Protein AF-0000000075194450 (afdb_homodimer)

Organism: Armillaria gallica (NCBI:txid47427)

pLDDT: mean 77.67, std 21.42, range [21.25, 98.62]

Sequence (774 aa):
MAPMRPHQKTRTGCKTCKQRKVKCDESLPFCNNCTKRDIECVWGNTSPRPESTTPEQSTIVAQSSSTESSLSLWTRGEGSSELLTLQLMHHYTTSTSYSFFPDPDASAVWRTIIPQMAFDPRNRCLLQAILAFSALHIHRQNSTSSRYAEIAADYYNQAKISLRMADADEAADINAVLVALTLVSQYEFAISPTVISHPRDWYHTMCEVRRNSLKNRTEIQYSVMQSLMAAIAPPLLPPSLNSLFPSTLSSILNSAPDVEELHDASVRTAYEESIYFLEQAWGAPFNKCVGLWWYMMSNTFLRLLEEARPRALIILAHYCVMMKHASEDGPWWVKKKWGDEAAKIVFTLDAQWTPCLGWLLSQLDPGLNSQVFDLAAWVHAGDGDHFMAPMRPHQKTRTGCKTCKQRKVKCDESLPFCNNCTKRDIECVWGNTSPRPESTTPEQSTIVAQSSSTESSLSLWTRGEGSSELLTLQLMHHYTTSTSYSFFPDPDASAVWRTIIPQMAFDPRNRCLLQAILAFSALHIHRQNSTSSRYAEIAADYYNQAKISLRMADADEAADINAVLVALTLVSQYEFAISPTVISHPRDWYHTMCEVRRNSLKNRTEIQYSVMQSLMAAIAPPLLPPSLNSLFPSTLSSILNSAPDVEELHDASVRTAYEESIYFLEQAWGAPFNKCVGLWWYMMSNTFLRLLEEARPRALIILAHYCVMMKHASEDGPWWVKKKWGDEAAKIVFTLDAQWTPCLGWLLSQLDPGLNSQVFDLAAWVHAGDGDHF

Nearest PDB structures (foldseek):
  7oq8-assembly1_C  TM=2.849E-01  e=5.166E+00  Homo sapiens
  8cwy-assembly1_A  TM=2.486E-01  e=4.948E+00  synthetic construct
  8cws-assembly1_A  TM=2.451E-01  e=7.620E+00  synthetic construct
  7oq8-assembly1_C  TM=2.868E-01  e=4.622E+00  Homo sapiens
  8cwy-assembly1_A  TM=2.503E-01  e=4.825E+00  synthetic construct

InterPro domains:
  IPR001138 Zn(2)Cys(6) fungal-type DNA-binding domain [PF00172] (12-43)
  IPR001138 Zn(2)Cys(6) fungal-type DNA-binding domain [PS00463] (13-41)
  IPR001138 Zn(2)Cys(6) fungal-type DNA-binding domain [PS50048] (13-43)
  IPR001138 Zn(2)Cys(6) fungal-type DNA-binding domain [SM00066] 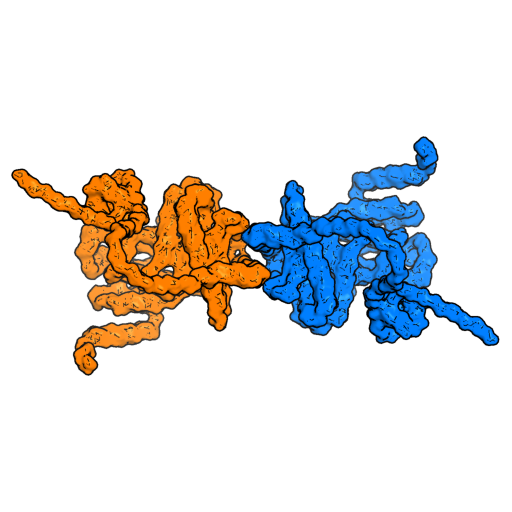(8-52)
  IPR001138 Zn(2)Cys(6) fungal-type DNA-binding domain [cd00067] (9-43)
  IPR021858 Fungal transcription factor [PF11951] (88-189)
  IPR036864 Zn(2)-C6 fungal-type DNA-binding domain superfamily [G3DSA:4.10.240.10] (12-94)
  IPR036864 Zn(2)-C6 fungal-type DNA-binding domain superfamily [SSF57701] (5-48)

Solvent-accessible surface area (backbone atoms only — not comparable to full-atom values): 43451 Å² total; per-residue (Å²): 130,81,78,75,74,76,78,65,72,52,92,78,32,34,42,38,33,58,74,66,75,47,65,37,73,57,38,79,86,52,24,63,62,28,58,76,68,75,43,79,52,41,63,60,86,63,70,74,74,72,75,77,71,76,74,82,79,76,81,72,81,75,80,78,65,77,77,60,59,77,64,39,61,71,58,39,60,72,66,59,48,51,36,50,53,45,50,28,49,50,46,22,54,76,51,50,26,63,55,68,38,90,48,67,69,58,20,45,39,53,41,51,54,49,53,59,53,26,51,37,82,89,28,50,26,28,37,26,21,52,41,12,48,22,24,40,49,50,20,70,74,42,71,84,49,63,62,32,48,52,52,12,50,50,28,40,52,50,16,53,54,39,45,55,54,40,72,73,35,88,84,47,60,62,64,47,49,44,52,20,37,50,44,45,18,49,45,42,48,40,71,44,87,59,87,80,58,83,82,52,63,25,56,56,36,44,49,50,39,52,53,51,46,64,75,39,46,74,75,36,55,92,34,73,58,41,55,57,48,56,67,31,47,75,69,88,59,81,66,71,80,56,84,83,52,68,67,60,65,63,42,58,79,72,73,37,76,74,58,73,61,48,71,40,63,68,52,37,49,29,54,51,49,48,52,50,39,44,50,68,24,56,88,39,60,45,55,25,43,60,42,32,35,64,67,66,46,48,70,65,38,50,51,36,43,75,67,59,34,62,70,45,40,52,54,50,27,51,49,24,52,51,44,44,61,35,26,70,85,37,41,78,57,68,54,65,65,25,56,57,52,24,47,53,45,61,61,68,50,62,76,85,51,51,84,73,36,57,69,60,59,70,70,40,58,70,77,58,52,57,56,49,48,52,47,50,51,48,65,70,39,73,72,73,67,81,116,130,80,79,74,75,77,78,66,71,52,90,79,33,34,45,36,34,58,74,67,74,46,63,37,73,57,39,78,86,52,24,63,64,27,58,76,67,75,42,80,52,41,65,62,85,65,72,75,74,74,73,76,75,75,72,84,80,75,80,71,79,74,79,78,66,75,79,61,58,75,64,38,59,71,59,38,60,70,65,60,46,51,36,49,53,46,50,28,51,49,43,22,54,76,51,52,26,62,56,67,39,91,48,67,70,57,19,45,39,52,40,52,53,50,53,57,54,26,51,37,82,90,27,49,26,28,38,26,22,51,42,12,47,21,24,40,50,51,21,71,77,42,70,84,48,64,61,32,46,53,52,12,51,51,28,40,52,50,16,53,54,38,45,55,54,40,74,73,34,90,82,46,59,62,64,47,50,44,52,20,36,51,44,44,18,48,44,40,46,41,71,43,87,60,87,79,57,83,83,51,63,25,57,56,37,44,49,50,39,51,52,51,47,64,75,38,47,76,75,36,56,92,33,73,59,42,56,56,48,56,68,32,46,73,69,88,59,80,67,70,81,56,84,82,54,69,67,61,65,64,43,56,79,74,71,37,78,72,56,72,60,50,69,41,61,67,54,37,49,29,54,52,48,46,51,50,39,44,50,68,23,55,89,39,60,45,56,26,43,60,42,32,36,64,67,67,47,48,70,66,39,49,51,37,44,75,67,59,35,64,71,48,40,54,53,49,27,52,49,24,52,50,44,44,62,34,26,69,85,38,41,78,56,67,52,65,65,25,56,57,53,23,47,52,48,60,64,69,50,61,76,86,51,51,84,74,35,56,70,60,60,69,72,41,60,70,75,56,52,56,55,48,47,51,47,50,50,48,66,68,41,72,71,73,66,81,114

Foldseek 3Di:
DPPDDPLPDDPQAFPVCVVVSHHFPNDPPATPVCVVVVHDGHGDPCPPPPDPPPDDDPPPPPPPPDVVVLCCLCVPPVVVNVVLLVVLLVQLQPPVLCFQDVDPVLSVCSNPVQVVVCPPPLLVLLSLLSSLSSLVVVCLVPVPDCVSVVVSVSSLVVSVVSLVVLVVPPPHDLLSSLNSLLSSLLSLLLVDQAPQDPDNVSLVSLQVSLVSCVVCVVSCPPHSVVVVVVVLDQDPDQPDQPPVQDPLLVCCQPPAPPVVQVVPVVLVVQSVQLSSQCRSQQPPALNNLVNRNSNRHDPSLVVCSVVLPLSSLLSVLVSLLSLVVNCPPHGNSSDHPSLVNSLVSVLVDDPSRVVSCVVSVVSHDPVSVVVSVVVSVVVVPPPPPPD/DPPDDPLPDDPQAFPVCVVVSHHFPNDPPATPVCVVVVHDGHGDPCPPPPPPPPDDDPPPPPCPPDVVVLCCLCVPPVVVNVVLLVVLLVQLQPPVLCFQDVDPVLSVCSNPVQVVVCPPPLLVLLSLLSSLSSLVVVCLVPVPDCVSVVVSVSSLVVSVVSLVVQVVPPPHDLLSSLNSLLSSLLSLLLVDQAPLDPDNPSLVSLQVSLVSCVVCVVSCVPHSVVVVVVVLDQDPDQPDQPPPQDPLLVCCQPPAPPVVQVVPVVLVVQSVQLSSQCRSQQPPALNNLVNRNSNRHDPSLVVCSVVLPLSSLLSVLVSLLSLVVNCPPHGNSSDHPSLVNSLVSVLVDDPSRVVSCVVSVVSHDPVSVVVSVVVSCVVVPPPPPPD

Radius of gyration: 37.44 Å; Cα contacts (8 Å, |Δi|>4): 867; chains: 2; bounding box: 62×125×96 Å

Structure (mmCIF, N/CA/C/O backbone):
data_AF-0000000075194450-model_v1
#
loop_
_entity.id
_entity.type
_entity.pdbx_description
1 polymer 'Zn(2)-C6 fungal-type domain-containing protein'
#
loop_
_atom_site.group_PDB
_atom_site.id
_atom_site.type_symbol
_atom_site.label_atom_id
_atom_site.label_alt_id
_atom_site.label_comp_id
_atom_site.label_asym_id
_atom_site.label_entity_id
_atom_site.label_seq_id
_atom_site.pdbx_PDB_ins_code
_atom_site.Cartn_x
_atom_site.Cartn_y
_atom_site.Cartn_z
_atom_site.occupancy
_atom_site.B_iso_or_equiv
_atom_site.auth_seq_id
_atom_site.auth_comp_id
_atom_site.auth_asym_id
_atom_site.auth_atom_id
_atom_site.pdbx_PDB_model_num
ATOM 1 N N . MET A 1 1 ? -29.75 -72.562 -7.805 1 29.47 1 MET A N 1
ATOM 2 C CA . MET A 1 1 ? -29.688 -71.25 -7.238 1 29.47 1 MET A CA 1
ATOM 3 C C . MET A 1 1 ? -28.422 -70.5 -7.668 1 29.47 1 MET A C 1
ATOM 5 O O . MET A 1 1 ? -27.312 -71.062 -7.488 1 29.47 1 MET A O 1
ATOM 9 N N . ALA A 1 2 ? -28.469 -69.688 -8.641 1 40.97 2 ALA A N 1
ATOM 10 C CA . ALA A 1 2 ? -27.297 -69.062 -9.297 1 40.97 2 ALA A CA 1
ATOM 11 C C . ALA A 1 2 ? -26.406 -68.375 -8.281 1 40.97 2 ALA A C 1
ATOM 13 O O . ALA A 1 2 ? -26.906 -67.812 -7.305 1 40.97 2 ALA A O 1
ATOM 14 N N . PRO A 1 3 ? -25.219 -68.688 -8.086 1 38.34 3 PRO A N 1
ATOM 15 C CA . PRO A 1 3 ? -24.328 -68.125 -7.078 1 38.34 3 PRO A CA 1
ATOM 16 C C . PRO A 1 3 ? -24.281 -66.625 -7.125 1 38.34 3 PRO A C 1
ATOM 18 O O . PRO A 1 3 ? -24.422 -66 -8.203 1 38.34 3 PRO A O 1
ATOM 21 N N . MET A 1 4 ? -24.797 -65.938 -6.117 1 40.31 4 MET A N 1
ATOM 22 C CA . MET A 1 4 ? -24.844 -64.5 -5.965 1 40.31 4 MET A CA 1
ATOM 23 C C . MET A 1 4 ? -23.453 -63.906 -6.172 1 40.31 4 MET A C 1
ATOM 25 O O . MET A 1 4 ? -22.469 -64.375 -5.633 1 40.31 4 MET A O 1
ATOM 29 N N . ARG A 1 5 ? -23.219 -63.312 -7.281 1 45.34 5 ARG A N 1
ATOM 30 C CA . ARG A 1 5 ? -21.984 -62.625 -7.598 1 45.34 5 ARG A CA 1
ATOM 31 C C . ARG A 1 5 ? -21.484 -61.812 -6.406 1 45.34 5 ARG A C 1
ATOM 33 O O . ARG A 1 5 ? -22.281 -61.125 -5.734 1 45.34 5 ARG A O 1
ATOM 40 N N . PRO A 1 6 ? -20.391 -62.156 -5.816 1 45.72 6 PRO A N 1
ATOM 41 C CA . PRO A 1 6 ? -19.859 -61.406 -4.668 1 45.72 6 PRO A CA 1
ATOM 42 C C . PRO A 1 6 ? -19.719 -59.906 -4.934 1 45.72 6 PRO A C 1
ATOM 44 O O . PRO A 1 6 ? -19.406 -59.5 -6.051 1 45.72 6 PRO A O 1
ATOM 47 N N . HIS A 1 7 ? -20.516 -59.125 -4.391 1 48.75 7 HIS A N 1
ATOM 48 C CA . HIS A 1 7 ? -20.484 -57.656 -4.449 1 48.75 7 HIS A CA 1
ATOM 49 C C . HIS A 1 7 ? -19.094 -57.125 -4.133 1 48.75 7 HIS A C 1
ATOM 51 O O . HIS A 1 7 ? -18.516 -57.438 -3.086 1 48.75 7 HIS A O 1
ATOM 57 N N . GLN A 1 8 ? -18.266 -57 -5.113 1 48.84 8 GLN A N 1
ATOM 58 C CA . GLN A 1 8 ? -16.938 -56.406 -4.898 1 48.84 8 GLN A CA 1
ATOM 59 C C . GLN A 1 8 ? -17.031 -55.031 -4.281 1 48.84 8 GLN A C 1
ATOM 61 O O . GLN A 1 8 ? -17.625 -54.125 -4.863 1 48.84 8 GLN A O 1
ATOM 66 N N . LYS A 1 9 ? -17.094 -54.875 -2.951 1 53.28 9 LYS A N 1
ATOM 67 C CA . LYS A 1 9 ? -17.078 -53.625 -2.182 1 53.28 9 LYS A CA 1
ATOM 68 C C . LYS A 1 9 ? -15.68 -53.031 -2.162 1 53.28 9 LYS A C 1
ATOM 70 O O . LYS A 1 9 ? -14.68 -53.75 -2.068 1 53.28 9 LYS A O 1
ATOM 75 N N . THR A 1 10 ? -15.648 -51.875 -2.734 1 58.09 10 THR A N 1
ATOM 76 C CA . THR A 1 10 ? -14.422 -51.125 -2.463 1 58.09 10 THR A CA 1
ATOM 77 C C . THR A 1 10 ? -14.461 -50.5 -1.072 1 58.09 10 THR A C 1
ATOM 79 O O . THR A 1 10 ? -15.461 -49.875 -0.695 1 58.09 10 THR A O 1
ATOM 82 N N . ARG A 1 11 ? -13.578 -50.781 -0.168 1 66.25 11 ARG A N 1
ATOM 83 C CA . ARG A 1 11 ? -13.547 -50.312 1.22 1 66.25 11 ARG A CA 1
ATOM 84 C C . ARG A 1 11 ? -13.305 -48.812 1.302 1 66.25 11 ARG A C 1
ATOM 86 O O . ARG A 1 11 ? -13.75 -48.156 2.246 1 66.25 11 ARG A O 1
ATOM 93 N N . THR A 1 12 ? -12.68 -48.25 0.318 1 67.56 12 THR A N 1
ATOM 94 C CA . THR A 1 12 ? -12.211 -46.875 0.388 1 67.56 12 THR A CA 1
ATOM 95 C C . THR A 1 12 ? -13 -45.969 -0.563 1 67.56 12 THR A C 1
ATOM 97 O O . THR A 1 12 ? -12.547 -44.906 -0.935 1 67.56 12 THR A O 1
ATOM 100 N N . GLY A 1 13 ? -14.109 -46.281 -0.922 1 70.44 13 GLY A N 1
ATOM 101 C CA . GLY A 1 13 ? -14.977 -45.531 -1.828 1 70.44 13 GLY A CA 1
ATOM 102 C C . GLY A 1 13 ? -15.773 -44.469 -1.134 1 70.44 13 GLY A C 1
ATOM 103 O O . GLY A 1 13 ? -15.727 -44.344 0.092 1 70.44 13 GLY A O 1
ATOM 104 N N . CYS A 1 14 ? -16.484 -43.656 -1.949 1 72.38 14 CYS A N 1
ATOM 105 C CA . CYS A 1 14 ? -17.297 -42.562 -1.408 1 72.38 14 CYS A CA 1
ATOM 106 C C . CYS A 1 14 ? -18.484 -43.125 -0.622 1 72.38 14 CYS A C 1
ATOM 108 O O . CYS A 1 14 ? -18.922 -44.25 -0.856 1 72.38 14 CYS A O 1
ATOM 110 N N . LYS A 1 15 ? -19.062 -42.406 0.386 1 76.56 15 LYS A N 1
ATOM 111 C CA . LYS A 1 15 ? -20.172 -42.781 1.257 1 76.56 15 LYS A CA 1
ATOM 112 C C . LYS A 1 15 ? -21.438 -43.062 0.447 1 76.56 15 LYS A C 1
ATOM 114 O O . LYS A 1 15 ? -22.203 -43.969 0.78 1 76.56 15 LYS A O 1
ATOM 119 N N . THR A 1 16 ? -21.578 -42.438 -0.63 1 78.94 16 THR A N 1
ATOM 120 C CA . THR A 1 16 ? -22.781 -42.531 -1.454 1 78.94 16 THR A CA 1
ATOM 121 C C . THR A 1 16 ? -22.812 -43.875 -2.201 1 78.94 16 THR A C 1
ATOM 123 O O . THR A 1 16 ? -23.828 -44.562 -2.229 1 78.94 16 THR A O 1
ATOM 126 N N . CYS A 1 17 ? -21.719 -44.188 -2.711 1 74 17 CYS A N 1
ATOM 127 C CA . CYS A 1 17 ? -21.625 -45.469 -3.398 1 74 17 CYS A CA 1
ATOM 128 C C . CYS A 1 17 ? -21.75 -46.625 -2.414 1 74 17 CYS A C 1
ATOM 130 O O . CYS A 1 17 ? -22.391 -47.656 -2.717 1 74 17 CYS A O 1
ATOM 132 N N . LYS A 1 18 ? -21.234 -46.406 -1.201 1 74.94 18 LYS A N 1
ATOM 133 C CA . LYS A 1 18 ? -21.328 -47.406 -0.126 1 74.94 18 LYS A CA 1
ATOM 134 C C . LYS A 1 18 ? -22.781 -47.594 0.283 1 74.94 18 LYS A C 1
ATOM 136 O O . LYS A 1 18 ? -23.219 -48.75 0.499 1 74.94 18 LYS A O 1
ATOM 141 N N . GLN A 1 19 ? -23.516 -46.562 0.389 1 76.88 19 GLN A N 1
ATOM 142 C CA . GLN A 1 19 ? -24.938 -46.594 0.759 1 76.88 19 GLN A CA 1
ATOM 143 C C . GLN A 1 19 ? -25.766 -47.281 -0.323 1 76.88 19 GLN A C 1
ATOM 145 O O . GLN A 1 19 ? -26.719 -48 -0.019 1 76.88 19 GLN A O 1
ATOM 150 N N . ARG A 1 20 ? -25.375 -47.219 -1.504 1 75.94 20 ARG A N 1
ATOM 151 C CA . ARG A 1 20 ? -26.094 -47.75 -2.652 1 75.94 20 ARG A CA 1
ATOM 152 C C . ARG A 1 20 ? -25.625 -49.156 -2.984 1 75.94 20 ARG A C 1
ATOM 154 O O . ARG A 1 20 ? -26.219 -49.844 -3.822 1 75.94 20 ARG A O 1
ATOM 161 N N . LYS A 1 21 ? -24.547 -49.594 -2.311 1 73.88 21 LYS A N 1
ATOM 162 C CA . LYS A 1 21 ? -24 -50.969 -2.447 1 73.88 21 LYS A CA 1
ATOM 163 C C . LYS A 1 21 ? -23.531 -51.219 -3.873 1 73.88 21 LYS A C 1
ATOM 165 O O . LYS A 1 21 ? -23.766 -52.312 -4.422 1 73.88 21 LYS A O 1
ATOM 170 N N . VAL A 1 22 ? -22.984 -50.125 -4.543 1 77.94 22 VAL A N 1
ATOM 171 C CA . VAL A 1 22 ? -22.375 -50.25 -5.855 1 77.94 22 VAL A CA 1
ATOM 172 C C . VAL A 1 22 ? -20.859 -50.125 -5.73 1 77.94 22 VAL A C 1
ATOM 174 O O . VAL A 1 22 ? -20.359 -49.469 -4.816 1 77.94 22 VAL A O 1
ATOM 177 N N . LYS A 1 23 ? -20.062 -50.812 -6.531 1 73.38 23 LYS A N 1
ATOM 178 C CA . LYS A 1 23 ? -18.609 -50.688 -6.578 1 73.38 23 LYS A CA 1
ATOM 179 C C . LYS A 1 23 ? -18.188 -49.25 -6.957 1 73.38 23 LYS A C 1
ATOM 181 O O . LYS A 1 23 ? -18.547 -48.781 -8.031 1 73.38 23 LYS A O 1
ATOM 186 N N . CYS A 1 24 ? -17.609 -48.406 -5.996 1 72.88 24 CYS A N 1
ATOM 187 C CA . CYS A 1 24 ? -17.094 -47.062 -6.227 1 72.88 24 CYS A CA 1
ATOM 188 C C . CYS A 1 24 ? -15.828 -47.125 -7.066 1 72.88 24 CYS A C 1
ATOM 190 O O . CYS A 1 24 ? -14.992 -48 -6.895 1 72.88 24 CYS A O 1
ATOM 192 N N . ASP A 1 25 ? -15.672 -46.469 -8 1 73.06 25 ASP A N 1
ATOM 193 C CA . ASP A 1 25 ? -14.461 -46.438 -8.812 1 73.06 25 ASP A CA 1
ATOM 194 C C . ASP A 1 25 ? -13.367 -45.594 -8.141 1 73.06 25 ASP A C 1
ATOM 196 O O . ASP A 1 25 ? -12.297 -45.406 -8.703 1 73.06 25 ASP A O 1
ATOM 200 N N . GLU A 1 26 ? -13.523 -45.031 -6.93 1 68.38 26 GLU A N 1
ATOM 201 C CA . GLU A 1 26 ? -12.625 -44.312 -6.039 1 68.38 26 GLU A CA 1
ATOM 202 C C . GLU A 1 26 ? -12.031 -43.094 -6.73 1 68.38 26 GLU A C 1
ATOM 204 O O . GLU A 1 26 ? -11.023 -42.562 -6.281 1 68.38 26 GLU A O 1
ATOM 209 N N . SER A 1 27 ? -12.742 -42.75 -7.68 1 67.75 27 SER A N 1
ATOM 210 C CA . SER A 1 27 ? -12.328 -41.531 -8.344 1 67.75 27 SER A CA 1
ATOM 211 C C . SER A 1 27 ? -12.617 -40.312 -7.484 1 67.75 27 SER A C 1
ATOM 213 O O . SER A 1 27 ? -13.656 -40.219 -6.836 1 67.75 27 SER A O 1
ATOM 215 N N . LEU A 1 28 ? -11.633 -39.531 -7.008 1 66.88 28 LEU A N 1
ATOM 216 C CA . LEU A 1 28 ? -11.781 -38.281 -6.285 1 66.88 28 LEU A CA 1
ATOM 217 C C . LEU A 1 28 ? -11.812 -37.094 -7.254 1 66.88 28 LEU A C 1
ATOM 219 O O . LEU A 1 28 ? -11.234 -37.188 -8.344 1 66.88 28 LEU A O 1
ATOM 223 N N . PRO A 1 29 ? -12.758 -36.062 -6.77 1 64.31 29 PRO A N 1
ATOM 224 C CA . PRO A 1 29 ? -13.523 -35.969 -5.527 1 64.31 29 PRO A CA 1
ATOM 225 C C . PRO A 1 29 ? -14.898 -36.625 -5.625 1 64.31 29 PRO A C 1
ATOM 227 O O . PRO A 1 29 ? -15.531 -36.906 -4.602 1 64.31 29 PRO A O 1
ATOM 230 N N . PHE A 1 30 ? -15.336 -36.844 -6.863 1 73.5 30 PHE A N 1
ATOM 231 C CA . PHE A 1 30 ? -16.594 -37.562 -7.055 1 73.5 30 PHE A CA 1
ATOM 232 C C . PHE A 1 30 ? -16.359 -38.875 -7.82 1 73.5 30 PHE A C 1
ATOM 234 O O . PHE A 1 30 ? -15.609 -38.875 -8.797 1 73.5 30 PHE A O 1
ATOM 241 N N . CYS A 1 31 ? -16.891 -39.875 -7.398 1 68.81 31 CYS A N 1
ATOM 242 C CA . CYS A 1 31 ? -16.734 -41.125 -8.117 1 68.81 31 CYS A CA 1
ATOM 243 C C . CYS A 1 31 ? -17.641 -41.156 -9.344 1 68.81 31 CYS A C 1
ATOM 245 O O . CYS A 1 31 ? -18.672 -40.5 -9.375 1 68.81 31 CYS A O 1
ATOM 247 N N . ASN A 1 32 ? -17.188 -41.719 -10.453 1 72.94 32 ASN A N 1
ATOM 248 C CA . ASN A 1 32 ? -17.906 -41.812 -11.711 1 72.94 32 ASN A CA 1
ATOM 249 C C . ASN A 1 32 ? -19.281 -42.438 -11.516 1 72.94 32 ASN A C 1
ATOM 251 O O . ASN A 1 32 ? -20.219 -42.125 -12.258 1 72.94 32 ASN A O 1
ATOM 255 N N . ASN A 1 33 ? -19.438 -43.188 -10.5 1 75.06 33 ASN A N 1
ATOM 256 C CA . ASN A 1 33 ? -20.703 -43.875 -10.266 1 75.06 33 ASN A CA 1
ATOM 257 C C . ASN A 1 33 ? -21.766 -42.906 -9.742 1 75.06 33 ASN A C 1
ATOM 259 O O . ASN A 1 33 ? -22.938 -43 -10.141 1 75.06 33 ASN A O 1
ATOM 263 N N . CYS A 1 34 ? -21.391 -42.031 -8.914 1 71.56 34 CYS A N 1
ATOM 264 C CA . CYS A 1 34 ? -22.297 -41 -8.383 1 71.56 34 CYS A CA 1
ATOM 265 C C . CYS A 1 34 ? -22.578 -39.938 -9.414 1 71.56 34 CYS A C 1
ATOM 267 O O . CYS A 1 34 ? -23.719 -39.5 -9.594 1 71.56 34 CYS A O 1
ATOM 269 N N . THR A 1 35 ? -21.578 -39.625 -10.219 1 71.31 35 THR A N 1
ATOM 270 C CA . THR A 1 35 ? -21.672 -38.531 -11.211 1 71.31 35 THR A CA 1
ATOM 271 C C . THR A 1 35 ? -22.547 -38.969 -12.383 1 71.31 35 THR A C 1
ATOM 273 O O . THR A 1 35 ? -23.359 -38.188 -12.875 1 71.31 35 THR A O 1
ATOM 276 N N . LYS A 1 36 ? -22.422 -40.094 -12.797 1 70.12 36 LYS A N 1
ATOM 277 C CA . LYS A 1 36 ? -23.203 -40.594 -13.938 1 70.12 36 LYS A CA 1
ATOM 278 C C . LYS A 1 36 ? -24.688 -40.625 -13.594 1 70.12 36 LYS A C 1
ATOM 280 O O . LYS A 1 36 ? -25.547 -40.438 -14.469 1 70.12 36 LYS A O 1
ATOM 285 N N . ARG A 1 37 ? -24.984 -40.812 -12.32 1 72.62 37 ARG A N 1
ATOM 286 C CA . ARG A 1 37 ? -26.375 -40.969 -11.906 1 72.62 37 ARG A CA 1
ATOM 287 C C . ARG A 1 37 ? -26.875 -39.688 -11.211 1 72.62 37 ARG A C 1
ATOM 289 O O . ARG A 1 37 ? -27.984 -39.656 -10.688 1 72.62 37 ARG A O 1
ATOM 296 N N . ASP A 1 38 ? -26.094 -38.656 -11.258 1 69.38 38 ASP A N 1
ATOM 297 C CA . ASP A 1 38 ? -26.422 -37.312 -10.711 1 69.38 38 ASP A CA 1
ATOM 298 C C . ASP A 1 38 ? -26.828 -37.438 -9.25 1 69.38 38 ASP A C 1
ATOM 300 O O . ASP A 1 38 ? -27.812 -36.812 -8.828 1 69.38 38 ASP A O 1
ATOM 304 N N . ILE A 1 39 ? -26.109 -38.312 -8.516 1 75.5 39 ILE A 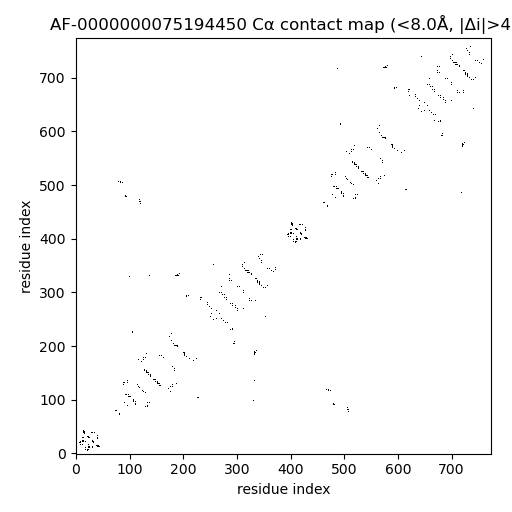N 1
ATOM 305 C CA . ILE A 1 39 ? -26.359 -38.438 -7.078 1 75.5 39 ILE A CA 1
ATOM 306 C C . ILE A 1 39 ? -25.188 -37.844 -6.301 1 75.5 39 ILE A C 1
ATOM 308 O O . ILE A 1 39 ? -24.062 -37.812 -6.797 1 75.5 39 ILE A O 1
ATOM 312 N N . GLU A 1 40 ? -25.484 -37.281 -5.137 1 72.56 40 GLU A N 1
ATOM 313 C CA . GLU A 1 40 ? -24.484 -36.656 -4.262 1 72.56 40 GLU A CA 1
ATOM 314 C C . GLU A 1 40 ? -23.422 -37.656 -3.848 1 72.56 40 GLU A C 1
ATOM 316 O O . GLU A 1 40 ? -23.719 -38.719 -3.287 1 72.56 40 GLU A O 1
ATOM 321 N N . CYS A 1 41 ? -22.125 -37.375 -4.281 1 68.88 41 CYS A N 1
ATOM 322 C CA . CYS A 1 41 ? -20.984 -38.219 -3.902 1 68.88 41 CYS A CA 1
ATOM 323 C C . CYS A 1 41 ? -20.391 -37.75 -2.576 1 68.88 41 CYS A C 1
ATOM 325 O O . CYS A 1 41 ? -19.891 -36.625 -2.473 1 68.88 41 CYS A O 1
ATOM 327 N N . VAL A 1 42 ? -20.578 -38.344 -1.465 1 71.5 42 VAL A N 1
ATOM 328 C CA . VAL A 1 42 ? -20.109 -38 -0.124 1 71.5 42 VAL A CA 1
ATOM 329 C C . VAL A 1 42 ? -18.953 -38.906 0.269 1 71.5 42 VAL A C 1
ATOM 331 O O . VAL A 1 42 ? -19.109 -40.156 0.234 1 71.5 42 VAL A O 1
ATOM 334 N N . TRP A 1 43 ? -17.734 -38.469 0.267 1 62.16 43 TRP A N 1
ATOM 335 C CA . TRP A 1 43 ? -16.625 -39.25 0.76 1 62.16 43 TRP A CA 1
ATOM 336 C C . TRP A 1 43 ? -16.531 -39.188 2.281 1 62.16 43 TRP A C 1
ATOM 338 O O . TRP A 1 43 ? -16.75 -38.156 2.877 1 62.16 43 TRP A O 1
ATOM 348 N N . GLY A 1 44 ? -16.797 -40.125 2.988 1 49.5 44 GLY A N 1
ATOM 349 C CA . GLY A 1 44 ? -16.75 -40.188 4.441 1 49.5 44 GLY A CA 1
ATOM 350 C C . GLY A 1 44 ? -15.328 -40.281 4.984 1 49.5 44 GLY A C 1
ATOM 351 O O . GLY A 1 44 ? -14.43 -40.812 4.336 1 49.5 44 GLY A O 1
ATOM 352 N N . ASN A 1 45 ? -14.812 -39.219 5.672 1 39.56 45 ASN A N 1
ATOM 353 C CA . ASN A 1 45 ? -13.672 -39.438 6.551 1 39.56 45 ASN A CA 1
ATOM 354 C C . ASN A 1 45 ? -13.82 -40.75 7.332 1 39.56 45 ASN A C 1
ATOM 356 O O . ASN A 1 45 ? -14.328 -40.75 8.453 1 39.56 45 ASN A O 1
ATOM 360 N N . THR A 1 46 ? -14.242 -41.688 6.754 1 35.19 46 THR A N 1
ATOM 361 C CA . THR A 1 46 ? -14.422 -42.781 7.68 1 35.19 46 THR A CA 1
ATOM 362 C C . THR A 1 46 ? -13.078 -43.312 8.172 1 35.19 46 THR A C 1
ATOM 364 O O . THR A 1 46 ? -12.32 -43.906 7.398 1 35.19 46 THR A O 1
ATOM 367 N N . SER A 1 47 ? -12.352 -42.562 9.047 1 30.75 47 SER A N 1
ATOM 368 C CA . SER A 1 47 ? -11.359 -43.281 9.805 1 30.75 47 SER A CA 1
ATOM 369 C C . SER A 1 47 ? -11.906 -44.656 10.266 1 30.75 47 SER A C 1
ATOM 371 O O . SER A 1 47 ? -12.961 -44.688 10.898 1 30.75 47 SER A O 1
ATOM 373 N N . PRO A 1 48 ? -11.68 -45.562 9.562 1 30.45 48 PRO A N 1
ATOM 374 C CA . PRO A 1 48 ? -12.023 -46.875 10.172 1 30.45 48 PRO A CA 1
ATOM 375 C C . PRO A 1 48 ? -11.562 -46.969 11.625 1 30.45 48 PRO A C 1
ATOM 377 O O . PRO A 1 48 ? -10.391 -46.719 11.922 1 30.45 48 PRO A O 1
ATOM 380 N N . ARG A 1 49 ? -12.438 -46.688 12.539 1 27.3 49 ARG A N 1
ATOM 381 C CA . ARG A 1 49 ? -12.117 -46.938 13.938 1 27.3 49 ARG A CA 1
ATOM 382 C C . ARG A 1 49 ? -11.727 -48.406 14.133 1 27.3 49 ARG A C 1
ATOM 384 O O . ARG A 1 49 ? -12.539 -49.312 13.93 1 27.3 49 ARG A O 1
ATOM 391 N N . PRO A 1 50 ? -10.43 -48.719 13.773 1 27.23 50 PRO A N 1
ATOM 392 C CA . PRO A 1 50 ? -10.078 -50.062 14.156 1 27.23 50 PRO A CA 1
ATOM 393 C C . PRO A 1 50 ? -10.617 -50.469 15.539 1 27.23 50 PRO A C 1
ATOM 395 O O . PRO A 1 50 ? -10.766 -49.594 16.406 1 27.23 50 PRO A O 1
ATOM 398 N N . GLU A 1 51 ? -11.445 -51.344 15.555 1 25.44 51 GLU A N 1
ATOM 399 C CA . GLU A 1 51 ? -11.898 -52 16.766 1 25.44 51 GLU A CA 1
ATOM 400 C C . GLU A 1 51 ? -10.742 -52.25 17.734 1 25.44 51 GLU A C 1
ATOM 402 O O . GLU A 1 51 ? -9.633 -52.562 17.297 1 25.44 51 GLU A O 1
ATOM 407 N N . SER A 1 52 ? -10.891 -51.719 18.938 1 25.55 52 SER A N 1
ATOM 408 C CA . SER A 1 52 ? -10.125 -51.75 20.188 1 25.55 52 SER A CA 1
ATOM 409 C C . SER A 1 52 ? -9.672 -53.156 20.531 1 25.55 52 SER A C 1
ATOM 411 O O . SER A 1 52 ? -10.281 -53.812 21.359 1 25.55 52 SER A O 1
ATOM 413 N N . THR A 1 53 ? -9.203 -53.938 19.562 1 24.02 53 THR A N 1
ATOM 414 C CA . THR A 1 53 ? -8.766 -55.094 20.328 1 24.02 53 THR A CA 1
ATOM 415 C C . THR A 1 53 ? -7.816 -54.688 21.453 1 24.02 53 THR A C 1
ATOM 417 O O . THR A 1 53 ? -7.031 -53.75 21.281 1 24.02 53 THR A O 1
ATOM 420 N N . THR A 1 54 ? -7.93 -55.25 22.688 1 23.62 54 THR A N 1
ATOM 421 C CA . THR A 1 54 ? -7.52 -55.094 24.062 1 23.62 54 THR A CA 1
ATOM 422 C C . THR A 1 54 ? -5.996 -55.094 24.188 1 23.62 54 THR A C 1
ATOM 424 O O . THR A 1 54 ? -5.449 -54.812 25.266 1 23.62 54 THR A O 1
ATOM 427 N N . PRO A 1 55 ? -5.219 -55.219 23.031 1 23.92 55 PRO A N 1
ATOM 428 C CA . PRO A 1 55 ? -4.043 -55.844 23.641 1 23.92 55 PRO A CA 1
ATOM 429 C C . PRO A 1 55 ? -3.406 -54.969 24.734 1 23.92 55 PRO A C 1
ATOM 431 O O . PRO A 1 55 ? -3.709 -53.781 24.828 1 23.92 55 PRO A O 1
ATOM 434 N N . GLU A 1 56 ? -2.176 -55.469 25.297 1 23.25 56 GLU A N 1
ATOM 435 C CA . GLU A 1 56 ? -1.313 -55.25 26.453 1 23.25 56 GLU A CA 1
ATOM 436 C C . GLU A 1 56 ? -0.746 -53.844 26.469 1 23.25 56 GLU A C 1
ATOM 438 O O . GLU A 1 56 ? -0.59 -53.219 25.406 1 23.25 56 GLU A O 1
ATOM 443 N N . GLN A 1 57 ? -0.629 -53.188 27.656 1 22.2 57 GLN A N 1
ATOM 444 C CA . GLN A 1 57 ? -0.454 -51.906 28.344 1 22.2 57 GLN A CA 1
ATOM 445 C C . GLN A 1 57 ? 0.86 -51.25 27.953 1 22.2 57 GLN A C 1
ATOM 447 O O . GLN A 1 57 ? 1.555 -50.688 28.797 1 22.2 57 GLN A O 1
ATOM 452 N N . SER A 1 58 ? 1.585 -51.688 26.859 1 21.81 58 SER A N 1
ATOM 453 C CA . SER A 1 58 ? 2.945 -51.188 27.016 1 21.81 58 SER A CA 1
ATOM 454 C C . SER A 1 58 ? 2.975 -49.656 27.047 1 21.81 58 SER A C 1
ATOM 456 O O . SER A 1 58 ? 2.205 -49 26.328 1 21.81 58 SER A O 1
ATOM 458 N N . THR A 1 59 ? 3.576 -49.031 28.141 1 22.25 59 THR A N 1
ATOM 459 C CA . THR A 1 59 ? 3.781 -47.688 28.672 1 22.25 59 THR A CA 1
ATOM 460 C C . THR A 1 59 ? 4.398 -46.781 27.609 1 22.25 59 THR A C 1
ATOM 462 O O . THR A 1 59 ? 5.594 -46.875 27.312 1 22.25 59 THR A O 1
ATOM 465 N N . ILE A 1 60 ? 3.855 -46.75 26.375 1 21.7 60 ILE A N 1
ATOM 466 C CA . ILE A 1 60 ? 4.559 -45.906 25.422 1 21.7 60 ILE A CA 1
ATOM 467 C C . ILE A 1 60 ? 4.664 -44.469 25.969 1 21.7 60 ILE A C 1
ATOM 469 O O . ILE A 1 60 ? 3.652 -43.875 26.328 1 21.7 60 ILE A O 1
ATOM 473 N N . VAL A 1 61 ? 5.875 -44.125 26.422 1 21.25 61 VAL A N 1
ATOM 474 C CA . VAL A 1 61 ? 6.32 -42.781 26.875 1 21.25 61 VAL A CA 1
ATOM 475 C C . VAL A 1 61 ? 5.98 -41.75 25.812 1 21.25 61 VAL A C 1
ATOM 477 O O . VAL A 1 61 ? 6.477 -41.812 24.672 1 21.25 61 VAL A O 1
ATOM 480 N N . ALA A 1 62 ? 4.734 -41.312 25.703 1 25.52 62 ALA A N 1
ATOM 481 C CA . ALA A 1 62 ? 4.152 -40.219 24.922 1 25.52 62 ALA A CA 1
ATOM 482 C C . ALA A 1 62 ? 5.016 -38.969 25 1 25.52 62 ALA A C 1
ATOM 484 O O . ALA A 1 62 ? 5.078 -38.312 26.031 1 25.52 62 ALA A O 1
ATOM 485 N N . GLN A 1 63 ? 6.203 -39 24.297 1 21.89 63 GLN A N 1
ATOM 486 C CA . GLN A 1 63 ? 7.012 -37.812 24.266 1 21.89 63 GLN A CA 1
ATOM 487 C C . GLN A 1 63 ? 6.191 -36.594 23.797 1 21.89 63 GLN A C 1
ATOM 489 O O . GLN A 1 63 ? 5.602 -36.625 22.719 1 21.89 63 GLN A O 1
ATOM 494 N N . SER A 1 64 ? 5.539 -35.844 24.641 1 25.5 64 SER A N 1
ATOM 495 C CA . SER A 1 64 ? 4.801 -34.594 24.734 1 25.5 64 SER A CA 1
ATOM 496 C C . SER A 1 64 ? 5.492 -33.469 23.953 1 25.5 64 SER A C 1
ATOM 498 O O . SER A 1 64 ? 5.121 -32.312 24.062 1 25.5 64 SER A O 1
ATOM 500 N N . SER A 1 65 ? 6.656 -33.688 23.281 1 23.92 65 SER A N 1
ATOM 501 C CA . SER A 1 65 ? 7.465 -32.469 23.156 1 23.92 65 SER A CA 1
ATOM 502 C C . SER A 1 65 ? 6.793 -31.438 22.25 1 23.92 65 SER A C 1
ATOM 504 O O . SER A 1 65 ? 6.715 -30.25 22.594 1 23.92 65 SER A O 1
ATOM 506 N N . SER A 1 66 ? 6.895 -31.547 20.844 1 26.27 66 SER A N 1
ATOM 507 C CA . SER A 1 66 ? 7.25 -30.422 19.984 1 26.27 66 SER A CA 1
ATOM 508 C C . SER A 1 66 ? 6.02 -29.625 19.578 1 26.27 66 SER A C 1
ATOM 510 O O . SER A 1 66 ? 6.051 -28.875 18.594 1 26.27 66 SER A O 1
ATOM 512 N N . THR A 1 67 ? 4.812 -29.906 19.938 1 29.27 67 THR A N 1
ATOM 513 C CA . THR A 1 67 ? 3.652 -29.078 19.594 1 29.27 67 THR A CA 1
ATOM 514 C C . THR A 1 67 ? 3.863 -27.641 20.031 1 29.27 67 THR A C 1
ATOM 516 O O . THR A 1 67 ? 2.986 -26.797 19.844 1 29.27 67 THR A O 1
ATOM 519 N N . GLU A 1 68 ? 4.887 -27.391 20.891 1 29.38 68 GLU A N 1
ATOM 520 C CA . GLU A 1 68 ? 5.145 -26.109 21.516 1 29.38 68 GLU A CA 1
ATOM 521 C C . GLU A 1 68 ? 5.492 -25.047 20.469 1 29.38 68 GLU A C 1
ATOM 523 O O . GLU A 1 68 ? 5.492 -23.844 20.766 1 29.38 68 GLU A O 1
ATOM 528 N N . SER A 1 69 ? 6.023 -25.469 19.297 1 29.55 69 SER A N 1
ATOM 529 C CA . SER A 1 69 ? 6.648 -24.453 18.453 1 29.55 69 SER A CA 1
ATOM 530 C C . SER A 1 69 ? 5.598 -23.656 17.688 1 29.55 69 SER A C 1
ATOM 532 O O . SER A 1 69 ? 5.922 -22.641 17.062 1 29.55 69 SER A O 1
ATOM 534 N N . SER A 1 70 ? 4.492 -24.25 17.297 1 31.2 70 SER A N 1
ATOM 535 C CA . SER A 1 70 ? 3.578 -23.562 16.391 1 31.2 70 SER A CA 1
ATOM 536 C C . SER A 1 70 ? 2.994 -22.312 17.047 1 31.2 70 SER A C 1
ATOM 538 O O . SER A 1 70 ? 2.494 -21.422 16.359 1 31.2 70 SER A O 1
ATOM 540 N N . LEU A 1 71 ? 2.623 -22.359 18.391 1 29.92 71 LEU A N 1
ATOM 541 C CA . LEU A 1 71 ? 2.105 -21.297 19.25 1 29.92 71 LEU A CA 1
ATOM 542 C C . LEU A 1 71 ? 3.174 -20.25 19.516 1 29.92 71 LEU A C 1
ATOM 544 O O . LEU A 1 71 ? 2.883 -19.203 20.109 1 29.92 71 LEU A O 1
ATOM 548 N N . SER A 1 72 ? 4.434 -20.578 19.406 1 32.38 72 SER A N 1
ATOM 549 C CA . SER A 1 72 ? 5.578 -19.766 19.781 1 32.38 72 SER A CA 1
ATOM 550 C C . SER A 1 72 ? 5.734 -18.562 18.844 1 32.38 72 SER A C 1
ATOM 552 O O . SER A 1 72 ? 6.523 -17.656 19.125 1 32.38 72 SER A O 1
ATOM 554 N N . LEU A 1 73 ? 5.359 -18.734 17.609 1 33.69 73 LEU A N 1
ATOM 555 C CA . LEU A 1 73 ? 5.523 -17.562 16.75 1 33.69 73 LEU A CA 1
ATOM 556 C C . LEU A 1 73 ? 4.617 -16.438 17.219 1 33.69 73 LEU A C 1
ATOM 558 O O . LEU A 1 73 ? 4.961 -15.258 17.062 1 33.69 73 LEU A O 1
ATOM 562 N N . TRP A 1 74 ? 3.426 -16.797 17.625 1 33.84 74 TRP A N 1
ATOM 563 C CA . TRP A 1 74 ? 2.625 -15.789 18.312 1 33.84 74 TRP A CA 1
ATOM 564 C C . TRP A 1 74 ? 3.244 -15.414 19.641 1 33.84 74 TRP A C 1
ATOM 566 O O . TRP A 1 74 ? 2.877 -14.398 20.25 1 33.84 74 TRP A O 1
ATOM 576 N N . THR A 1 75 ? 4.051 -16.266 20.25 1 33.81 75 THR A N 1
ATOM 577 C CA . THR A 1 75 ? 4.652 -16 21.547 1 33.81 75 THR A CA 1
ATOM 578 C C . THR A 1 75 ? 5.852 -15.07 21.406 1 33.81 75 THR A C 1
ATOM 580 O O . THR A 1 75 ? 6.613 -14.883 22.359 1 33.81 75 THR A O 1
ATOM 583 N N . ARG A 1 76 ? 6.457 -15.047 20.234 1 37.25 76 ARG A N 1
ATOM 584 C CA . ARG A 1 76 ? 7.426 -13.961 20.266 1 37.25 76 ARG A CA 1
ATOM 585 C C . ARG A 1 76 ? 6.797 -12.68 20.812 1 37.25 76 ARG A C 1
ATOM 587 O O . ARG A 1 76 ? 5.602 -12.445 20.625 1 37.25 76 ARG A O 1
ATOM 594 N N . GLY A 1 77 ? 7.469 -11.852 21.438 1 43.62 77 GLY A N 1
ATOM 595 C CA . GLY A 1 77 ? 6.91 -10.68 22.094 1 43.62 77 GLY A CA 1
ATOM 596 C C . GLY A 1 77 ? 5.906 -9.938 21.234 1 43.62 77 GLY A C 1
ATOM 597 O O . GLY A 1 77 ? 6.133 -9.734 20.031 1 43.62 77 GLY A O 1
ATOM 598 N N . GLU A 1 78 ? 4.613 -10 21.625 1 47.72 78 GLU A N 1
ATOM 599 C CA . GLU A 1 78 ? 3.422 -9.414 21.016 1 47.72 78 GLU A CA 1
ATOM 600 C C . GLU A 1 78 ? 3.791 -8.289 20.047 1 47.72 78 GLU A C 1
ATOM 602 O O . GLU A 1 78 ? 3.242 -8.211 18.953 1 47.72 78 GLU A O 1
ATOM 607 N N . GLY A 1 79 ? 4.891 -7.609 20.391 1 55.44 79 GLY A N 1
ATOM 608 C CA . GLY A 1 79 ? 5.281 -6.449 19.609 1 55.44 79 GLY A CA 1
ATOM 609 C C . GLY A 1 79 ? 5.992 -6.809 18.312 1 55.44 79 GLY A C 1
ATOM 610 O O . GLY A 1 79 ? 5.719 -6.223 17.266 1 55.44 79 GLY A O 1
ATOM 611 N N . SER A 1 80 ? 6.816 -7.879 18.281 1 67.94 80 SER A N 1
ATOM 612 C CA . SER A 1 80 ? 7.633 -8.25 17.125 1 67.94 80 SER A CA 1
ATOM 613 C C . SER A 1 80 ? 6.793 -8.906 16.031 1 67.94 80 SER A C 1
ATOM 615 O O . SER A 1 80 ? 6.973 -8.633 14.852 1 67.94 80 SER A O 1
ATOM 617 N N . SER A 1 81 ? 5.777 -9.57 16.469 1 78.56 81 SER A N 1
ATOM 618 C CA . SER A 1 81 ? 4.922 -10.234 15.484 1 78.56 81 SER A CA 1
ATOM 619 C C . SER A 1 81 ? 4.023 -9.242 14.766 1 78.56 81 SER A C 1
ATOM 621 O O . SER A 1 81 ? 3.814 -9.352 13.555 1 78.56 81 SER A O 1
ATOM 623 N N . GLU A 1 82 ? 3.682 -8.305 15.516 1 87.12 82 GLU A N 1
ATOM 624 C CA . GLU A 1 82 ? 2.836 -7.27 14.922 1 87.12 82 GLU A CA 1
ATOM 625 C C . GLU A 1 82 ? 3.596 -6.48 13.852 1 87.12 82 GLU A C 1
ATOM 627 O O . GLU A 1 82 ? 3.072 -6.234 12.766 1 87.12 82 GLU A O 1
ATOM 632 N N . LEU A 1 83 ? 4.867 -6.203 14.133 1 93.06 83 LEU A N 1
ATOM 633 C CA . LEU A 1 83 ? 5.676 -5.438 13.195 1 93.06 83 LEU A CA 1
ATOM 634 C C . LEU A 1 83 ? 5.961 -6.25 11.938 1 93.06 83 LEU A C 1
ATOM 636 O O . LEU A 1 83 ? 5.988 -5.703 10.828 1 93.06 83 LEU A O 1
ATOM 640 N N . LEU A 1 84 ? 6.121 -7.527 12.148 1 93.94 84 LEU A N 1
ATOM 641 C CA . LEU A 1 84 ? 6.379 -8.398 11.008 1 93.94 84 LEU A CA 1
ATOM 642 C C . LEU A 1 84 ? 5.176 -8.43 10.062 1 93.94 84 LEU A C 1
ATOM 644 O O . LEU A 1 84 ? 5.332 -8.305 8.844 1 93.94 84 LEU A O 1
ATOM 648 N N . THR A 1 85 ? 3.998 -8.578 10.625 1 95.69 85 THR A N 1
ATOM 649 C CA . THR A 1 85 ? 2.797 -8.641 9.805 1 95.69 85 THR A CA 1
ATOM 650 C C . THR A 1 85 ? 2.58 -7.316 9.07 1 95.69 85 THR A C 1
ATOM 652 O O . THR A 1 85 ? 2.131 -7.305 7.918 1 95.69 85 THR A O 1
ATOM 655 N N . LEU A 1 86 ? 2.928 -6.199 9.695 1 96.81 86 LEU A N 1
ATOM 656 C CA . LEU A 1 86 ? 2.814 -4.895 9.055 1 96.81 86 LEU A CA 1
ATOM 657 C C . LEU A 1 86 ? 3.785 -4.777 7.883 1 96.81 86 LEU A C 1
ATOM 659 O O . LEU A 1 86 ? 3.42 -4.277 6.816 1 96.81 86 LEU A O 1
ATOM 663 N N . GLN A 1 87 ? 4.961 -5.27 8.164 1 96.56 87 GLN A N 1
ATOM 664 C CA . GLN A 1 87 ? 5.98 -5.246 7.121 1 96.56 87 GLN A CA 1
ATOM 665 C C . GLN A 1 87 ? 5.551 -6.078 5.914 1 96.56 87 GLN A C 1
ATOM 667 O O . GLN A 1 87 ? 5.688 -5.637 4.773 1 96.56 87 GLN A O 1
ATOM 672 N N . LEU A 1 88 ? 5.043 -7.215 6.152 1 97.5 88 LEU A N 1
ATOM 673 C CA . LEU A 1 88 ? 4.625 -8.117 5.082 1 97.5 88 LEU A CA 1
ATOM 674 C C . LEU A 1 88 ? 3.43 -7.547 4.324 1 97.5 88 LEU A C 1
ATOM 676 O O . LEU A 1 88 ? 3.393 -7.594 3.094 1 97.5 88 LEU A O 1
ATOM 680 N N . MET A 1 89 ? 2.459 -7.016 5.066 1 97.81 89 MET A N 1
ATOM 681 C CA . MET A 1 89 ? 1.282 -6.434 4.426 1 97.81 89 MET A CA 1
ATOM 682 C C . MET A 1 89 ? 1.666 -5.219 3.584 1 97.81 89 MET A C 1
ATOM 684 O O . MET A 1 89 ? 1.123 -5.016 2.496 1 97.81 89 MET A O 1
ATOM 688 N N . HIS A 1 90 ? 2.555 -4.426 4.133 1 98 90 HIS A N 1
ATOM 689 C CA . HIS A 1 90 ? 3.035 -3.271 3.381 1 98 90 HIS A CA 1
ATOM 690 C C . HIS A 1 90 ? 3.738 -3.703 2.098 1 98 90 HIS A C 1
ATOM 692 O O . HIS A 1 90 ? 3.521 -3.113 1.038 1 98 90 HIS A O 1
ATOM 698 N N . HIS A 1 91 ? 4.594 -4.703 2.174 1 97.31 91 HIS A N 1
ATOM 699 C CA . HIS A 1 91 ? 5.277 -5.223 0.995 1 97.31 91 HIS A CA 1
ATOM 700 C C . HIS A 1 91 ? 4.285 -5.789 -0.014 1 97.31 91 HIS A C 1
ATOM 702 O O . HIS A 1 91 ? 4.434 -5.578 -1.221 1 97.31 91 HIS A O 1
ATOM 708 N N . TYR A 1 92 ? 3.305 -6.488 0.533 1 98.06 92 TYR A N 1
ATOM 709 C CA . TYR A 1 92 ? 2.262 -6.992 -0.354 1 98.06 92 TYR A CA 1
ATOM 710 C C . TYR A 1 92 ? 1.626 -5.855 -1.146 1 98.06 92 TYR A C 1
ATOM 712 O O . TYR A 1 92 ? 1.479 -5.949 -2.367 1 98.06 92 TYR A O 1
ATOM 720 N N . THR A 1 93 ? 1.303 -4.801 -0.477 1 97.25 93 THR A N 1
ATOM 721 C CA . THR A 1 93 ? 0.541 -3.703 -1.062 1 97.25 93 THR A CA 1
ATOM 722 C C . THR A 1 93 ? 1.399 -2.912 -2.045 1 97.25 93 THR A C 1
ATOM 724 O O . THR A 1 93 ? 0.913 -2.473 -3.088 1 97.25 93 THR A O 1
ATOM 727 N N . THR A 1 94 ? 2.65 -2.793 -1.756 1 95.5 94 THR A N 1
ATOM 728 C CA . THR A 1 94 ? 3.48 -1.882 -2.535 1 95.5 94 THR A CA 1
ATOM 729 C C . THR A 1 94 ? 4.234 -2.637 -3.627 1 95.5 94 THR A C 1
ATOM 731 O O . THR A 1 94 ? 4.762 -2.025 -4.559 1 95.5 94 THR A O 1
ATOM 734 N N . SER A 1 95 ? 4.305 -3.977 -3.525 1 94.88 95 SER A N 1
ATOM 735 C CA . SER A 1 95 ? 5.129 -4.695 -4.488 1 94.88 95 SER A CA 1
ATOM 736 C C . SER A 1 95 ? 4.453 -5.98 -4.949 1 94.88 95 SER A C 1
ATOM 738 O O . SER A 1 95 ? 4.074 -6.109 -6.113 1 94.88 95 SER A O 1
ATOM 740 N N . THR A 1 96 ? 4.074 -6.871 -4.023 1 96.38 96 THR A N 1
ATOM 741 C CA . THR A 1 96 ? 3.609 -8.211 -4.344 1 96.38 96 THR A CA 1
ATOM 742 C C . THR A 1 96 ? 2.309 -8.164 -5.141 1 96.38 96 THR A C 1
ATOM 744 O O . THR A 1 96 ? 2.105 -8.953 -6.062 1 96.38 96 THR A O 1
ATOM 747 N N . SER A 1 97 ? 1.447 -7.285 -4.793 1 94.06 97 SER A N 1
ATOM 748 C CA . SER A 1 97 ? 0.115 -7.223 -5.387 1 94.06 97 SER A CA 1
ATOM 749 C C . SER A 1 97 ? 0.187 -6.906 -6.875 1 94.06 97 SER A C 1
ATOM 751 O O . SER A 1 97 ? -0.773 -7.141 -7.613 1 94.06 97 SER A O 1
ATOM 753 N N . TYR A 1 98 ? 1.302 -6.48 -7.359 1 90.75 98 TYR A N 1
ATOM 754 C CA . TYR A 1 98 ? 1.463 -6.129 -8.766 1 90.75 98 TYR A CA 1
ATOM 755 C C . TYR A 1 98 ? 1.864 -7.348 -9.586 1 90.75 98 TYR A C 1
ATOM 757 O O . TYR A 1 98 ? 1.918 -7.285 -10.82 1 90.75 98 TYR A O 1
ATOM 765 N N . SER A 1 99 ? 1.999 -8.469 -8.961 1 90.56 99 SER A N 1
ATOM 766 C CA . SER A 1 99 ? 2.58 -9.625 -9.633 1 90.56 99 SER A CA 1
ATOM 767 C C . SER A 1 99 ? 1.5 -10.609 -10.07 1 90.56 99 SER A C 1
ATOM 769 O O . SER A 1 99 ? 1.801 -11.633 -10.688 1 90.56 99 SER A O 1
ATOM 771 N N . PHE A 1 100 ? 0.249 -10.344 -9.867 1 87.94 100 PHE A N 1
ATOM 772 C CA . PHE A 1 100 ? -0.782 -11.352 -10.078 1 87.94 100 PHE A CA 1
ATOM 773 C C . PHE A 1 100 ? -1.426 -11.18 -11.453 1 87.94 100 PHE A C 1
ATOM 775 O O . PHE A 1 100 ? -1.762 -12.164 -12.117 1 87.94 100 PHE A O 1
ATOM 782 N N . PHE A 1 101 ? -1.684 -9.953 -11.812 1 80.69 101 PHE A N 1
ATOM 783 C CA . PHE A 1 101 ? -2.352 -9.695 -13.078 1 80.69 101 PHE A CA 1
ATOM 784 C C . PHE A 1 101 ? -1.692 -8.531 -13.812 1 80.69 101 PHE A C 1
ATOM 786 O O . PHE A 1 101 ? -1.328 -7.531 -13.195 1 80.69 101 PHE A O 1
ATOM 793 N N . PRO A 1 102 ? -1.613 -8.734 -15.07 1 77.94 102 PRO A N 1
ATOM 794 C CA . PRO A 1 102 ? -1.034 -7.637 -15.852 1 77.94 102 PRO A CA 1
ATOM 795 C C . PRO A 1 102 ? -1.995 -6.465 -16.031 1 77.94 102 PRO A C 1
ATOM 797 O O . PRO A 1 102 ? -1.56 -5.332 -16.25 1 77.94 102 PRO A O 1
ATOM 800 N N . ASP A 1 103 ? -3.24 -6.703 -15.93 1 77.19 103 ASP A N 1
ATOM 801 C CA . ASP A 1 103 ? -4.266 -5.676 -16.078 1 77.19 103 ASP A CA 1
ATOM 802 C C . ASP A 1 103 ? -4.301 -4.762 -14.852 1 77.19 103 ASP A C 1
ATOM 804 O O . ASP A 1 103 ? -4.449 -5.234 -13.719 1 77.19 103 ASP A O 1
ATOM 808 N N . PRO A 1 104 ? -4.234 -3.445 -15.07 1 79.5 104 PRO A N 1
ATOM 809 C CA . PRO A 1 104 ? -4.176 -2.508 -13.945 1 79.5 104 PRO A CA 1
ATOM 810 C C . PRO A 1 104 ? -5.426 -2.559 -13.07 1 79.5 104 PRO A C 1
ATOM 812 O O . PRO A 1 104 ? -5.34 -2.391 -11.852 1 79.5 104 PRO A O 1
ATOM 815 N N . ASP A 1 105 ? -6.562 -2.758 -13.656 1 77.62 105 ASP A N 1
ATOM 816 C CA . ASP A 1 105 ? -7.797 -2.807 -12.875 1 77.62 105 ASP A CA 1
ATOM 817 C C . ASP A 1 105 ? -7.824 -4.035 -11.969 1 77.62 105 ASP A C 1
ATOM 819 O O . ASP A 1 105 ? -8.211 -3.939 -10.805 1 77.62 105 ASP A O 1
ATOM 823 N N . ALA A 1 106 ? -7.375 -5.098 -12.539 1 78.12 106 ALA A N 1
ATOM 824 C CA . ALA A 1 106 ? -7.305 -6.312 -11.734 1 78.12 106 ALA A CA 1
ATOM 825 C C . ALA A 1 106 ? -6.25 -6.184 -10.641 1 78.12 106 ALA A C 1
ATOM 827 O O . ALA A 1 106 ? -6.453 -6.645 -9.516 1 78.12 106 ALA A O 1
ATOM 828 N N . SER A 1 107 ? -5.223 -5.543 -11.039 1 83 107 SER A N 1
ATOM 829 C CA . SER A 1 107 ? -4.16 -5.328 -10.062 1 83 107 SER A CA 1
ATOM 830 C C . SER A 1 107 ? -4.641 -4.473 -8.898 1 83 107 SER A C 1
ATOM 832 O O . SER A 1 107 ? -4.262 -4.711 -7.75 1 83 107 SER A O 1
ATOM 834 N N . ALA A 1 108 ? -5.5 -3.553 -9.234 1 85.75 108 ALA A N 1
ATOM 835 C CA . ALA A 1 108 ? -6.043 -2.676 -8.203 1 85.75 108 ALA A CA 1
ATOM 836 C C . ALA A 1 108 ? -6.922 -3.457 -7.227 1 85.75 108 ALA A C 1
ATOM 838 O O . ALA A 1 108 ? -6.938 -3.166 -6.027 1 85.75 108 ALA A O 1
ATOM 839 N N . VAL A 1 109 ? -7.562 -4.398 -7.68 1 88 109 VAL A N 1
ATOM 840 C CA . VAL A 1 109 ? -8.406 -5.242 -6.836 1 88 109 VAL A CA 1
ATOM 841 C C . VAL A 1 109 ? -7.531 -6.027 -5.859 1 88 109 VAL A C 1
ATOM 843 O O . VAL A 1 109 ? -7.816 -6.078 -4.66 1 88 109 VAL A O 1
ATOM 846 N N . TRP A 1 110 ? -6.453 -6.574 -6.359 1 91.62 110 TRP A N 1
ATOM 847 C CA . TRP A 1 110 ? -5.547 -7.363 -5.531 1 91.62 110 TRP A CA 1
ATOM 848 C C . TRP A 1 110 ? -4.852 -6.48 -4.5 1 91.62 110 TRP A C 1
ATOM 850 O O . TRP A 1 110 ? -4.52 -6.945 -3.404 1 91.62 110 TRP A O 1
ATOM 860 N N . ARG A 1 111 ? -4.738 -5.246 -4.82 1 93.06 111 ARG A N 1
ATOM 861 C CA . ARG A 1 111 ? -3.996 -4.32 -3.967 1 93.06 111 ARG A CA 1
ATOM 862 C C . ARG A 1 111 ? -4.895 -3.736 -2.883 1 93.06 111 ARG A C 1
ATOM 864 O O . ARG A 1 111 ? -4.457 -3.527 -1.751 1 93.06 111 ARG A O 1
ATOM 871 N N . THR A 1 112 ? -6.172 -3.492 -3.24 1 93.44 112 THR A N 1
ATOM 872 C CA . THR A 1 112 ? -7.008 -2.705 -2.338 1 93.44 112 THR A CA 1
ATOM 873 C C . THR A 1 112 ? -8.156 -3.551 -1.79 1 93.44 112 THR A C 1
ATOM 875 O O . THR A 1 112 ? -8.281 -3.713 -0.575 1 93.44 112 THR A O 1
ATOM 878 N N . ILE A 1 113 ? -8.898 -4.234 -2.572 1 92.12 113 ILE A N 1
ATOM 879 C CA . ILE A 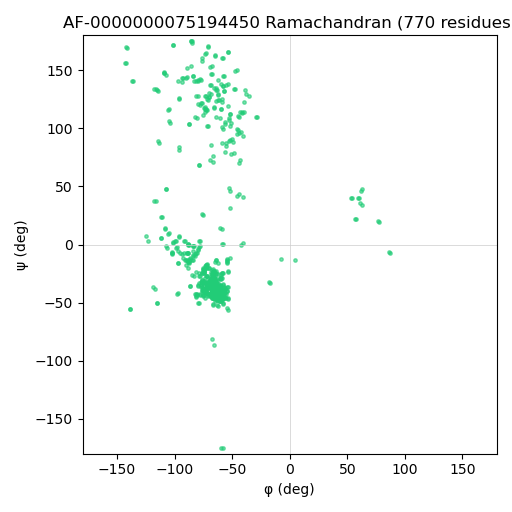1 113 ? -10.141 -4.895 -2.174 1 92.12 113 ILE A CA 1
ATOM 880 C C . ILE A 1 113 ? -9.812 -6.188 -1.426 1 92.12 113 ILE A C 1
ATOM 882 O O . ILE A 1 113 ? -10.398 -6.465 -0.376 1 92.12 113 ILE A O 1
ATOM 886 N N . ILE A 1 114 ? -8.859 -6.953 -1.917 1 94.38 114 ILE A N 1
ATOM 887 C CA . ILE A 1 114 ? -8.555 -8.273 -1.367 1 94.38 114 ILE A CA 1
ATOM 888 C C . ILE A 1 114 ? -8 -8.125 0.049 1 94.38 114 ILE A C 1
ATOM 890 O O . ILE A 1 114 ? -8.445 -8.812 0.969 1 94.38 114 ILE A O 1
ATOM 894 N N . PRO A 1 115 ? -7.066 -7.215 0.283 1 97 115 PRO A N 1
ATOM 895 C CA . PRO A 1 115 ? -6.641 -7.027 1.673 1 97 115 PRO A CA 1
ATOM 896 C C . PRO A 1 115 ? -7.781 -6.586 2.586 1 97 115 PRO A C 1
ATOM 898 O O . PRO A 1 115 ? -7.871 -7.035 3.732 1 97 115 PRO A O 1
ATOM 901 N N . GLN A 1 116 ? -8.672 -5.738 2.074 1 94.88 116 GLN A N 1
ATOM 902 C CA . GLN A 1 116 ? -9.805 -5.289 2.881 1 94.88 116 GLN A CA 1
ATOM 903 C C . GLN A 1 116 ? -10.688 -6.465 3.289 1 94.88 116 GLN A C 1
ATOM 905 O O . GLN A 1 116 ? -11.18 -6.512 4.418 1 94.88 116 GLN A O 1
ATOM 910 N N . MET A 1 117 ? -10.844 -7.41 2.396 1 94.12 117 MET A N 1
ATOM 911 C CA . MET A 1 117 ? -11.562 -8.641 2.719 1 94.12 117 MET A CA 1
ATOM 912 C C . MET A 1 117 ? -10.828 -9.438 3.785 1 94.12 117 MET A C 1
ATOM 914 O O . MET A 1 117 ? -11.453 -10.023 4.672 1 94.12 117 MET A O 1
ATOM 918 N N . ALA A 1 118 ? -9.539 -9.414 3.691 1 96.75 118 ALA A N 1
ATOM 919 C CA . ALA A 1 118 ? -8.695 -10.219 4.574 1 96.75 118 ALA A CA 1
ATOM 920 C C . ALA A 1 118 ? -8.727 -9.68 6 1 96.75 118 ALA A C 1
ATOM 922 O O . ALA A 1 118 ? -8.383 -10.398 6.945 1 96.75 118 ALA A O 1
ATOM 923 N N . PHE A 1 119 ? -9.117 -8.406 6.156 1 95 119 PHE A N 1
ATOM 924 C CA . PHE A 1 119 ? -9.109 -7.789 7.48 1 95 119 PHE A CA 1
ATOM 925 C C . PHE A 1 119 ? -10.352 -8.18 8.266 1 95 119 PHE A C 1
ATOM 927 O O . PHE A 1 119 ? -10.477 -7.852 9.445 1 95 119 PHE A O 1
ATOM 934 N N . ASP A 1 120 ? -11.281 -8.844 7.676 1 93 120 ASP A N 1
ATOM 935 C CA . ASP A 1 120 ? -12.359 -9.477 8.414 1 93 120 ASP A CA 1
ATOM 936 C C . ASP A 1 120 ? -11.852 -10.68 9.211 1 93 120 ASP A C 1
ATOM 938 O O . ASP A 1 120 ? -11.219 -11.578 8.648 1 93 120 ASP A O 1
ATOM 942 N N . PRO A 1 121 ? -12.148 -10.664 10.484 1 91.12 121 PRO A N 1
ATOM 943 C CA . PRO A 1 121 ? -11.656 -11.758 11.32 1 91.12 121 PRO A CA 1
ATOM 944 C C . PRO A 1 121 ? -12.125 -13.133 10.852 1 91.12 121 PRO A C 1
ATOM 946 O O . PRO A 1 121 ? -11.469 -14.141 11.117 1 91.12 121 PRO A O 1
ATOM 949 N N . ARG A 1 122 ? -13.203 -13.273 10.148 1 91.94 122 ARG A N 1
ATOM 950 C CA . ARG A 1 122 ? -13.727 -14.531 9.633 1 91.94 122 ARG A CA 1
ATOM 951 C C . ARG A 1 122 ? -12.867 -15.047 8.477 1 91.94 122 ARG A C 1
ATOM 953 O O . ARG A 1 122 ? -12.945 -16.219 8.109 1 91.94 122 ARG A O 1
ATOM 960 N N . ASN A 1 123 ? -12.016 -14.156 7.859 1 95.75 123 ASN A N 1
ATOM 961 C CA . ASN A 1 123 ? -11.242 -14.492 6.668 1 95.75 123 ASN A CA 1
ATOM 962 C C . ASN A 1 123 ? -9.758 -14.656 6.992 1 95.75 123 ASN A C 1
ATOM 964 O O . ASN A 1 123 ? -8.906 -14.125 6.281 1 95.75 123 ASN A O 1
ATOM 968 N N . ARG A 1 124 ? -9.516 -15.383 8 1 95 124 ARG A N 1
ATOM 969 C CA . ARG A 1 124 ? -8.148 -15.586 8.461 1 95 124 ARG A CA 1
ATOM 970 C C . ARG A 1 124 ? -7.312 -16.297 7.406 1 95 124 ARG A C 1
ATOM 972 O O . ARG A 1 124 ? -6.121 -16.031 7.254 1 95 124 ARG A O 1
ATOM 979 N N . CYS A 1 125 ? -7.926 -17.25 6.711 1 97.25 125 CYS A N 1
ATOM 980 C CA . CYS A 1 125 ? -7.211 -18.016 5.688 1 97.25 125 CYS A CA 1
ATOM 981 C C . CYS A 1 125 ? -6.664 -17.078 4.609 1 97.25 125 CYS A C 1
ATOM 983 O O . CYS A 1 125 ? -5.547 -17.281 4.129 1 97.25 125 CYS A O 1
ATOM 985 N N . LEU A 1 126 ? -7.441 -16.109 4.254 1 97.75 126 LEU A N 1
ATOM 986 C CA . LEU A 1 126 ? -7.027 -15.18 3.217 1 97.75 126 LEU A CA 1
ATOM 987 C C . LEU A 1 126 ? -5.859 -14.32 3.693 1 97.75 126 LEU A C 1
ATOM 989 O O . LEU A 1 126 ? -4.891 -14.117 2.957 1 97.75 126 LEU A O 1
ATOM 993 N N . LEU A 1 127 ? -5.977 -13.812 4.918 1 98.12 127 LEU A N 1
ATOM 994 C CA . LEU A 1 127 ? -4.887 -13.008 5.465 1 98.12 127 LEU A CA 1
ATOM 995 C C . LEU A 1 127 ? -3.592 -13.812 5.512 1 98.12 127 LEU A C 1
ATOM 997 O O . LEU A 1 127 ? -2.537 -13.32 5.102 1 98.12 127 LEU A O 1
ATOM 1001 N N . GLN A 1 128 ? -3.699 -15.008 5.961 1 98.38 128 GLN A N 1
ATOM 1002 C CA . GLN A 1 128 ? -2.533 -15.875 6.074 1 98.38 128 GLN A CA 1
ATOM 1003 C C . GLN A 1 128 ? -1.938 -16.188 4.703 1 98.38 128 GLN A C 1
ATOM 1005 O O . GLN A 1 128 ? -0.717 -16.219 4.543 1 98.38 128 GLN A O 1
ATOM 1010 N N . ALA A 1 129 ? -2.779 -16.391 3.705 1 98.56 129 ALA A N 1
ATOM 1011 C CA . ALA A 1 129 ? -2.312 -16.641 2.344 1 98.56 129 ALA A CA 1
ATOM 1012 C C . ALA A 1 129 ? -1.576 -15.43 1.783 1 98.56 129 ALA A C 1
ATOM 1014 O O . ALA A 1 129 ? -0.539 -15.57 1.132 1 98.56 129 ALA A O 1
ATOM 1015 N N . ILE A 1 130 ? -2.105 -14.234 2.072 1 98.5 130 ILE A N 1
ATOM 1016 C CA . ILE A 1 130 ? -1.493 -12.992 1.619 1 98.5 130 ILE A CA 1
ATOM 1017 C C . ILE A 1 130 ? -0.107 -12.844 2.242 1 98.5 130 ILE A C 1
ATOM 1019 O O . ILE A 1 130 ? 0.866 -12.555 1.543 1 98.5 130 ILE A O 1
ATOM 1023 N N . LEU A 1 131 ? -0.066 -13.078 3.523 1 98.44 131 LEU A N 1
ATOM 1024 C CA . LEU A 1 131 ? 1.193 -12.914 4.238 1 98.44 131 LEU A CA 1
ATOM 1025 C C . LEU A 1 131 ? 2.219 -13.945 3.787 1 98.44 131 LEU A C 1
ATOM 1027 O O . LEU A 1 131 ? 3.406 -13.641 3.662 1 98.44 131 LEU A O 1
ATOM 1031 N N . ALA A 1 132 ? 1.786 -15.148 3.508 1 98.62 132 ALA A N 1
ATOM 1032 C CA . ALA A 1 132 ? 2.672 -16.203 3.006 1 98.62 132 ALA A CA 1
ATOM 1033 C C . ALA A 1 132 ? 3.283 -15.805 1.664 1 98.62 132 ALA A C 1
ATOM 1035 O O . ALA A 1 132 ? 4.496 -15.906 1.474 1 98.62 132 ALA A O 1
ATOM 1036 N N . PHE A 1 133 ? 2.461 -15.336 0.801 1 98.31 133 PHE A N 1
ATOM 1037 C CA . PHE A 1 133 ? 2.91 -15 -0.543 1 98.31 133 PHE A CA 1
ATOM 1038 C C . PHE A 1 133 ? 3.836 -13.789 -0.514 1 98.31 133 PHE A C 1
ATOM 1040 O O . PHE A 1 133 ? 4.809 -13.727 -1.268 1 98.31 133 PHE A O 1
ATOM 1047 N N . SER A 1 134 ? 3.488 -12.852 0.363 1 98.06 134 SER A N 1
ATOM 1048 C CA . SER A 1 134 ? 4.324 -11.672 0.533 1 98.06 134 SER A CA 1
ATOM 1049 C C . SER A 1 134 ? 5.707 -12.039 1.057 1 98.06 134 SER A C 1
ATOM 1051 O O . SER A 1 134 ? 6.719 -11.555 0.547 1 98.06 134 SER A O 1
ATOM 1053 N N . ALA A 1 135 ? 5.758 -12.859 2.078 1 97.62 135 ALA A N 1
ATOM 1054 C CA . ALA A 1 135 ? 7.035 -13.305 2.637 1 97.62 135 ALA A CA 1
ATOM 1055 C C . ALA A 1 135 ? 7.863 -14.039 1.592 1 97.62 135 ALA A C 1
ATOM 1057 O O . ALA A 1 135 ? 9.086 -13.859 1.52 1 97.62 135 ALA A O 1
ATOM 1058 N N . LEU A 1 136 ? 7.199 -14.828 0.771 1 97.5 136 LEU A N 1
ATOM 1059 C CA . LEU A 1 136 ? 7.895 -15.555 -0.286 1 97.5 136 LEU A CA 1
ATOM 1060 C C . LEU A 1 136 ? 8.508 -14.586 -1.295 1 97.5 136 LEU A C 1
ATOM 1062 O O . LEU A 1 136 ? 9.617 -14.812 -1.779 1 97.5 136 LEU A O 1
ATOM 1066 N N . HIS A 1 137 ? 7.793 -13.586 -1.628 1 97.25 137 HIS A N 1
ATOM 1067 C CA . HIS A 1 137 ? 8.289 -12.578 -2.551 1 97.25 137 HIS A CA 1
ATOM 1068 C C . HIS A 1 137 ? 9.539 -11.891 -1.999 1 97.25 137 HIS A C 1
ATOM 1070 O O . HIS A 1 137 ? 10.516 -11.688 -2.725 1 97.25 137 HIS A O 1
ATOM 1076 N N . ILE A 1 138 ? 9.477 -11.531 -0.726 1 95.94 138 ILE A N 1
ATOM 1077 C CA . ILE A 1 138 ? 10.625 -10.906 -0.093 1 95.94 138 ILE A CA 1
ATOM 1078 C C . ILE A 1 138 ? 11.828 -11.844 -0.159 1 95.94 138 ILE A C 1
ATOM 1080 O O . ILE A 1 138 ? 12.945 -11.414 -0.457 1 95.94 138 ILE A O 1
ATOM 1084 N N . HIS A 1 139 ? 11.625 -13.086 0.116 1 95.19 139 HIS A N 1
ATOM 1085 C CA . HIS A 1 139 ? 12.695 -14.078 0.06 1 95.19 139 HIS A CA 1
ATOM 1086 C C . HIS A 1 139 ? 13.312 -14.148 -1.333 1 95.19 139 HIS A C 1
ATOM 1088 O O . HIS A 1 139 ? 14.531 -14.25 -1.472 1 95.19 139 HIS A O 1
ATOM 1094 N N . ARG A 1 140 ? 12.461 -14.117 -2.334 1 93.19 140 ARG A N 1
ATOM 1095 C CA . ARG A 1 140 ? 12.93 -14.203 -3.713 1 93.19 140 ARG A CA 1
ATOM 1096 C C . ARG A 1 140 ? 13.75 -12.977 -4.09 1 93.19 140 ARG A C 1
ATOM 1098 O O . ARG A 1 140 ? 14.688 -13.078 -4.891 1 93.19 140 ARG A O 1
ATOM 1105 N N . GLN A 1 141 ? 13.398 -11.852 -3.539 1 91.19 141 GLN A N 1
ATOM 1106 C CA . GLN A 1 141 ? 14.125 -10.617 -3.824 1 91.19 141 GLN A CA 1
ATOM 1107 C C . GLN A 1 141 ? 15.453 -10.578 -3.076 1 91.19 141 GLN A C 1
ATOM 1109 O O . GLN A 1 141 ? 16.422 -9.984 -3.557 1 91.19 141 GLN A O 1
ATOM 1114 N N . ASN A 1 142 ? 15.367 -11.062 -1.85 1 82.25 142 ASN A N 1
ATOM 1115 C CA . ASN A 1 142 ? 16.562 -11.07 -1.02 1 82.25 142 ASN A CA 1
ATOM 1116 C C . ASN A 1 142 ? 17.031 -12.492 -0.718 1 82.25 142 ASN A C 1
ATOM 1118 O O . ASN A 1 142 ? 16.688 -13.055 0.324 1 82.25 142 ASN A O 1
ATOM 1122 N N . SER A 1 143 ? 17.766 -13.078 -1.438 1 70.62 143 SER A N 1
ATOM 1123 C CA . SER A 1 143 ? 18.078 -14.508 -1.389 1 70.62 143 SER A CA 1
ATOM 1124 C C . SER A 1 143 ? 19.078 -14.82 -0.279 1 70.62 143 SER A C 1
ATOM 1126 O O . SER A 1 143 ? 19.297 -15.984 0.06 1 70.62 143 SER A O 1
ATOM 1128 N N . THR A 1 144 ? 19.469 -13.891 0.358 1 70.62 144 THR A N 1
ATOM 1129 C CA . THR A 1 144 ? 20.594 -14.164 1.26 1 70.62 144 THR A CA 1
ATOM 1130 C C . THR A 1 144 ? 20.078 -14.719 2.588 1 70.62 144 THR A C 1
ATOM 1132 O O . THR A 1 144 ? 20.797 -15.453 3.271 1 70.62 144 THR A O 1
ATOM 1135 N N . SER A 1 145 ? 18.891 -14.375 2.898 1 76.56 145 SER A N 1
ATOM 1136 C CA . SER A 1 145 ? 18.391 -14.836 4.191 1 76.56 145 SER A CA 1
ATOM 1137 C C . SER A 1 145 ? 17.219 -15.797 4.02 1 76.56 145 SER A C 1
ATOM 1139 O O . SER A 1 145 ? 16.328 -15.562 3.201 1 76.56 145 SER A O 1
ATOM 1141 N N . SER A 1 146 ? 17.281 -16.922 4.738 1 87.62 146 SER A N 1
ATOM 1142 C CA . SER A 1 146 ? 16.219 -17.922 4.695 1 87.62 146 SER A CA 1
ATOM 1143 C C . SER A 1 146 ? 15.094 -17.562 5.656 1 87.62 146 SER A C 1
ATOM 1145 O O . SER A 1 146 ? 14.07 -18.25 5.691 1 87.62 146 SER A O 1
ATOM 1147 N N . ARG A 1 147 ? 15.25 -16.531 6.324 1 91.06 147 ARG A N 1
ATOM 1148 C CA . ARG A 1 147 ? 14.273 -16.125 7.332 1 91.06 147 ARG A CA 1
ATOM 1149 C C . ARG A 1 147 ? 12.891 -15.977 6.719 1 91.06 147 ARG A C 1
ATOM 1151 O O . ARG A 1 147 ? 11.914 -16.531 7.223 1 91.06 147 ARG A O 1
ATOM 1158 N N . TYR A 1 148 ? 12.852 -15.344 5.641 1 94 148 TYR A N 1
ATOM 1159 C CA . TYR A 1 148 ? 11.555 -15.062 5.031 1 94 148 TYR A CA 1
ATOM 1160 C C . TYR A 1 148 ? 10.992 -16.312 4.359 1 94 148 TYR A C 1
ATOM 1162 O O . TYR A 1 148 ? 9.773 -16.422 4.172 1 94 148 TYR A O 1
ATOM 1170 N N . ALA A 1 149 ? 11.844 -17.219 3.975 1 94.94 149 ALA A N 1
ATOM 1171 C CA . ALA A 1 149 ? 11.344 -18.5 3.486 1 94.94 149 ALA A CA 1
ATOM 1172 C C . ALA A 1 149 ? 10.609 -19.266 4.59 1 94.94 149 ALA A C 1
ATOM 1174 O O . ALA A 1 149 ? 9.562 -19.859 4.344 1 94.94 149 ALA A O 1
ATOM 1175 N N . GLU A 1 150 ? 11.172 -19.188 5.766 1 95.81 150 GLU A N 1
ATOM 1176 C CA . GLU A 1 150 ? 10.562 -19.859 6.914 1 95.81 150 GLU A CA 1
ATOM 1177 C C . GLU A 1 150 ? 9.25 -19.188 7.309 1 95.81 150 GLU A C 1
ATOM 1179 O O . GLU A 1 150 ? 8.266 -19.859 7.609 1 95.81 150 GLU A O 1
ATOM 1184 N N . ILE A 1 151 ? 9.281 -17.906 7.305 1 96.19 151 ILE A N 1
ATOM 1185 C CA . ILE A 1 151 ? 8.078 -17.156 7.625 1 96.19 151 ILE A CA 1
ATOM 1186 C C . ILE A 1 151 ? 6.98 -17.469 6.613 1 96.19 151 ILE A C 1
ATOM 1188 O O . ILE A 1 151 ? 5.828 -17.703 6.992 1 96.19 151 ILE A O 1
ATOM 1192 N N . ALA A 1 152 ? 7.363 -17.484 5.367 1 97.69 152 ALA A N 1
ATOM 1193 C CA . ALA A 1 152 ? 6.414 -17.812 4.305 1 97.69 152 ALA A CA 1
ATOM 1194 C C . ALA A 1 152 ? 5.805 -19.188 4.512 1 97.69 152 ALA A C 1
ATOM 1196 O O . ALA A 1 152 ? 4.586 -19.359 4.414 1 97.69 152 ALA A O 1
ATOM 1197 N N . ALA A 1 153 ? 6.652 -20.125 4.809 1 97.44 153 ALA A N 1
ATOM 1198 C CA . ALA A 1 153 ? 6.195 -21.5 5.027 1 97.44 153 ALA A CA 1
ATOM 1199 C C . ALA A 1 153 ? 5.25 -21.562 6.223 1 97.44 153 ALA A C 1
ATOM 1201 O O . ALA A 1 153 ? 4.266 -22.312 6.195 1 97.44 153 ALA A O 1
ATOM 1202 N N . ASP A 1 154 ? 5.57 -20.844 7.195 1 97.44 154 ASP A N 1
ATOM 1203 C CA . ASP A 1 154 ? 4.73 -20.828 8.391 1 97.44 154 ASP A CA 1
ATOM 1204 C C . ASP A 1 154 ? 3.332 -20.297 8.062 1 97.44 154 ASP A C 1
ATOM 1206 O O . ASP A 1 154 ? 2.33 -20.922 8.406 1 97.44 154 ASP A O 1
ATOM 1210 N N . TYR A 1 155 ? 3.238 -19.188 7.465 1 97.94 155 TYR A N 1
ATOM 1211 C CA . TYR A 1 155 ? 1.944 -18.625 7.105 1 97.94 155 TYR A CA 1
ATOM 1212 C C . TYR A 1 155 ? 1.213 -19.516 6.109 1 97.94 155 TYR A C 1
ATOM 1214 O O . TYR A 1 155 ? -0.014 -19.625 6.152 1 97.94 155 TYR A O 1
ATOM 1222 N N . TYR A 1 156 ? 1.973 -20.109 5.23 1 98 156 TYR A N 1
ATOM 1223 C CA . TYR A 1 156 ? 1.389 -21.047 4.281 1 98 156 TYR A CA 1
ATOM 1224 C C . TYR A 1 156 ? 0.706 -22.203 5.008 1 98 156 TYR A C 1
ATOM 1226 O O . TYR A 1 156 ? -0.443 -22.531 4.711 1 98 156 TYR A O 1
ATOM 1234 N N . ASN A 1 157 ? 1.353 -22.734 5.926 1 97.88 157 ASN A N 1
ATOM 1235 C CA . ASN A 1 157 ? 0.794 -23.844 6.695 1 97.88 157 ASN A CA 1
ATOM 1236 C C . ASN A 1 157 ? -0.434 -23.406 7.492 1 97.88 157 ASN A C 1
ATOM 1238 O O . ASN A 1 157 ? -1.422 -24.141 7.566 1 97.88 157 ASN A O 1
ATOM 1242 N N . GLN A 1 158 ? -0.361 -22.266 8.016 1 97.38 158 GLN A N 1
ATOM 1243 C CA . GLN A 1 158 ? -1.51 -21.734 8.734 1 97.38 158 GLN A CA 1
ATOM 1244 C C . GLN A 1 158 ? -2.697 -21.516 7.801 1 97.38 158 GLN A C 1
ATOM 1246 O O . GLN A 1 158 ? -3.84 -21.812 8.164 1 97.38 158 GLN A O 1
ATOM 1251 N N . ALA A 1 159 ? -2.426 -21.016 6.648 1 98 159 ALA A N 1
ATOM 1252 C CA . ALA A 1 159 ? -3.486 -20.812 5.668 1 98 159 ALA A CA 1
ATOM 1253 C C . ALA A 1 159 ? -4.16 -22.125 5.301 1 98 159 ALA A C 1
ATOM 1255 O O . ALA A 1 159 ? -5.387 -22.203 5.199 1 98 159 ALA A O 1
ATOM 1256 N N . LYS A 1 160 ? -3.357 -23.125 5.141 1 97.12 160 LYS A N 1
ATOM 1257 C CA . LYS A 1 160 ? -3.895 -24.438 4.801 1 97.12 160 LYS A CA 1
ATOM 1258 C C . LYS A 1 160 ? -4.816 -24.953 5.898 1 97.12 160 LYS A C 1
ATOM 1260 O O . LYS A 1 160 ? -5.883 -25.516 5.613 1 97.12 160 LYS A O 1
ATOM 1265 N N . ILE A 1 161 ? -4.383 -24.797 7.102 1 96.5 161 ILE A N 1
ATOM 1266 C CA . ILE A 1 161 ? -5.191 -25.219 8.242 1 96.5 161 ILE A CA 1
ATOM 1267 C C . ILE A 1 161 ? -6.508 -24.438 8.258 1 96.5 161 ILE A C 1
ATOM 1269 O O . ILE A 1 161 ? -7.582 -25.031 8.383 1 96.5 161 ILE A O 1
ATOM 1273 N N . SER A 1 162 ? -6.41 -23.172 8.078 1 96.31 162 SER A N 1
ATOM 1274 C CA . SER A 1 162 ? -7.59 -22.312 8.109 1 96.31 162 SER A CA 1
ATOM 1275 C C . SER A 1 162 ? -8.531 -22.625 6.949 1 96.31 162 SER A C 1
ATOM 1277 O O . SER A 1 162 ? -9.75 -22.516 7.09 1 96.31 162 SER A O 1
ATOM 1279 N N . LEU A 1 163 ? -7.992 -22.969 5.812 1 96.56 163 LEU A N 1
ATOM 1280 C CA . LEU A 1 163 ? -8.805 -23.344 4.656 1 96.56 163 LEU A CA 1
ATOM 1281 C C . LEU A 1 163 ? -9.578 -24.625 4.914 1 96.56 163 LEU A C 1
ATOM 1283 O O . LEU A 1 163 ? -10.742 -24.75 4.523 1 96.56 163 LEU A O 1
ATOM 1287 N N . ARG A 1 164 ? -8.984 -25.531 5.578 1 94.31 164 ARG A N 1
ATOM 1288 C CA . ARG A 1 164 ? -9.68 -26.766 5.938 1 94.31 164 ARG A CA 1
ATOM 1289 C C . ARG A 1 164 ? -10.836 -26.484 6.895 1 94.31 164 ARG A C 1
ATOM 1291 O O . ARG A 1 164 ? -11.914 -27.062 6.75 1 94.31 164 ARG A O 1
ATOM 1298 N N . MET A 1 165 ? -10.562 -25.594 7.785 1 93.06 165 MET A N 1
ATOM 1299 C CA . MET A 1 165 ? -11.602 -25.234 8.734 1 93.06 165 MET A CA 1
ATOM 1300 C C . MET A 1 165 ? -12.758 -24.516 8.031 1 93.06 165 MET A C 1
ATOM 1302 O O . MET A 1 165 ? -13.922 -24.734 8.359 1 93.06 165 MET A O 1
ATOM 1306 N N . ALA A 1 166 ? -12.445 -23.703 7.078 1 91.88 166 ALA A N 1
ATOM 1307 C CA . ALA A 1 166 ? -13.461 -22.969 6.328 1 91.88 166 ALA A CA 1
ATOM 1308 C C . ALA A 1 166 ? -14.305 -23.922 5.477 1 91.88 166 ALA A C 1
ATOM 1310 O O . ALA A 1 166 ? -15.5 -23.688 5.273 1 91.88 166 ALA A O 1
ATOM 1311 N N . ASP A 1 167 ? -13.672 -24.875 4.957 1 88.62 167 ASP A N 1
ATOM 1312 C CA . ASP A 1 167 ? -14.367 -25.859 4.133 1 88.62 167 ASP A CA 1
ATOM 1313 C C . ASP A 1 167 ? -15.461 -26.562 4.93 1 88.62 167 ASP A C 1
ATOM 1315 O O . ASP A 1 167 ? -16.5 -26.953 4.371 1 88.62 167 ASP A O 1
ATOM 1319 N N . ALA A 1 168 ? -15.25 -26.641 6.207 1 88.06 168 ALA A N 1
ATOM 1320 C CA . ALA A 1 168 ? -16.203 -27.328 7.082 1 88.06 168 ALA A CA 1
ATOM 1321 C C . ALA A 1 168 ? -17.281 -26.359 7.57 1 88.06 168 ALA A C 1
ATOM 1323 O O . ALA A 1 168 ? -18.266 -26.766 8.18 1 88.06 168 ALA A O 1
ATOM 1324 N N . ASP A 1 169 ? -17.094 -2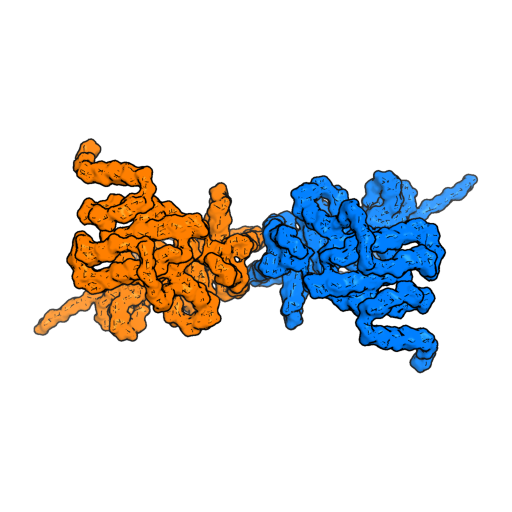5.125 7.27 1 89.5 169 ASP A N 1
ATOM 1325 C CA . ASP A 1 169 ? -18 -24.078 7.754 1 89.5 169 ASP A CA 1
ATOM 1326 C C . ASP A 1 169 ? -18.922 -23.594 6.641 1 89.5 169 ASP A C 1
ATOM 1328 O O . ASP A 1 169 ? -18.484 -22.875 5.738 1 89.5 169 ASP A O 1
ATOM 1332 N N . GLU A 1 170 ? -20.172 -23.766 6.754 1 84.88 170 GLU A N 1
ATOM 1333 C CA . GLU A 1 170 ? -21.141 -23.375 5.738 1 84.88 170 GLU A CA 1
ATOM 1334 C C . GLU A 1 170 ? -21.312 -21.859 5.699 1 84.88 170 GLU A C 1
ATOM 1336 O O . GLU A 1 170 ? -21.766 -21.297 4.695 1 84.88 170 GLU A O 1
ATOM 1341 N N . ALA A 1 171 ? -20.906 -21.172 6.738 1 88.81 171 ALA A N 1
ATOM 1342 C CA . ALA A 1 171 ? -21.094 -19.719 6.824 1 88.81 171 ALA A CA 1
ATOM 1343 C C . ALA A 1 171 ? -19.828 -18.984 6.359 1 88.81 171 ALA A C 1
ATOM 1345 O O . ALA A 1 171 ? -19.781 -17.75 6.391 1 88.81 171 ALA A O 1
ATOM 1346 N N . ALA A 1 172 ? -18.922 -19.766 5.844 1 90 172 ALA A N 1
ATOM 1347 C CA . ALA A 1 172 ? -17.656 -19.141 5.43 1 90 172 ALA A CA 1
ATOM 1348 C C . ALA A 1 172 ? -17.859 -18.234 4.223 1 90 172 ALA A C 1
ATOM 1350 O O . ALA A 1 172 ? -18.75 -18.469 3.402 1 90 172 ALA A O 1
ATOM 1351 N N . ASP A 1 173 ? -17.109 -17.203 4.164 1 92.31 173 ASP A N 1
ATOM 1352 C CA . ASP A 1 173 ? -17.109 -16.328 2.994 1 92.31 173 ASP A CA 1
ATOM 1353 C C . ASP A 1 173 ? -16.438 -17.016 1.804 1 92.31 173 ASP A C 1
ATOM 1355 O O . ASP A 1 173 ? -15.211 -17.016 1.682 1 92.31 173 ASP A O 1
ATOM 1359 N N . ILE A 1 174 ? -17.234 -17.469 0.955 1 91.06 174 ILE A N 1
ATOM 1360 C CA . ILE A 1 174 ? -16.766 -18.297 -0.149 1 91.06 174 ILE A CA 1
ATOM 1361 C C . ILE A 1 174 ? -15.82 -17.484 -1.041 1 91.06 174 ILE A C 1
ATOM 1363 O O . ILE A 1 174 ? -14.867 -18.031 -1.604 1 91.06 174 ILE A O 1
ATOM 1367 N N . ASN A 1 175 ? -16.031 -16.281 -1.203 1 91.12 175 ASN A N 1
ATOM 1368 C CA . ASN A 1 175 ? -15.148 -15.438 -2.012 1 91.12 175 ASN A CA 1
ATOM 1369 C C . ASN A 1 175 ? -13.742 -15.375 -1.427 1 91.12 175 ASN A C 1
ATOM 1371 O O . ASN A 1 175 ? -12.758 -15.539 -2.148 1 91.12 175 ASN A O 1
ATOM 1375 N N . ALA A 1 176 ? -13.719 -15.18 -0.155 1 93.81 176 ALA A N 1
ATOM 1376 C CA . ALA A 1 176 ? -12.43 -15.125 0.519 1 93.81 176 ALA A CA 1
ATOM 1377 C C . ALA A 1 176 ? -11.703 -16.469 0.43 1 93.81 176 ALA A C 1
ATOM 1379 O O . ALA A 1 176 ? -10.484 -16.5 0.237 1 93.81 176 ALA A O 1
ATOM 1380 N N . VAL A 1 177 ? -12.484 -17.469 0.551 1 94.94 177 VAL A N 1
ATOM 1381 C CA . VAL A 1 177 ? -11.922 -18.812 0.5 1 94.94 177 VAL A CA 1
ATOM 1382 C C . VAL A 1 177 ? -11.32 -19.062 -0.879 1 94.94 177 VAL A C 1
ATOM 1384 O O . VAL A 1 177 ? -10.195 -19.562 -0.989 1 94.94 177 VAL A O 1
ATOM 1387 N N . LEU A 1 178 ? -12 -18.688 -1.838 1 93.31 178 LEU A N 1
ATOM 1388 C CA . LEU A 1 178 ? -11.547 -18.938 -3.205 1 93.31 178 LEU A CA 1
ATOM 1389 C C . LEU A 1 178 ? -10.297 -18.125 -3.518 1 93.31 178 LEU A C 1
ATOM 1391 O O . LEU A 1 178 ? -9.367 -18.625 -4.148 1 93.31 178 LEU A O 1
ATOM 1395 N N . VAL A 1 179 ? -10.258 -16.938 -3.096 1 94.06 179 VAL A N 1
ATOM 1396 C CA . VAL A 1 179 ? -9.086 -16.094 -3.311 1 94.06 179 VAL A CA 1
ATOM 1397 C C . VAL A 1 179 ? -7.895 -16.672 -2.547 1 94.06 179 VAL A C 1
ATOM 1399 O O . VAL A 1 179 ? -6.773 -16.703 -3.062 1 94.06 179 VAL A O 1
ATOM 1402 N N . ALA A 1 180 ? -8.164 -17.094 -1.378 1 96.75 180 ALA A N 1
ATOM 1403 C CA . ALA A 1 180 ? -7.105 -17.703 -0.577 1 96.75 180 ALA A CA 1
ATOM 1404 C C . ALA A 1 180 ? -6.555 -18.953 -1.257 1 96.75 180 ALA A C 1
ATOM 1406 O O . ALA A 1 180 ? -5.34 -19.141 -1.328 1 96.75 180 ALA A O 1
ATOM 1407 N N . LEU A 1 181 ? -7.438 -19.734 -1.72 1 94.88 181 LEU A N 1
ATOM 1408 C CA . LEU A 1 181 ? -7.027 -20.938 -2.422 1 94.88 181 LEU A CA 1
ATOM 1409 C C . LEU A 1 181 ? -6.18 -20.594 -3.645 1 94.88 181 LEU A C 1
ATOM 1411 O O . LEU A 1 181 ? -5.191 -21.281 -3.928 1 94.88 181 LEU A O 1
ATOM 1415 N N . THR A 1 182 ? -6.602 -19.609 -4.312 1 92.62 182 THR A N 1
ATOM 1416 C CA . THR A 1 182 ? -5.848 -19.172 -5.484 1 92.62 182 THR A CA 1
ATOM 1417 C C . THR A 1 182 ? -4.438 -18.75 -5.094 1 92.62 182 THR A C 1
ATOM 1419 O O . THR A 1 182 ? -3.463 -19.141 -5.738 1 92.62 182 THR A O 1
ATOM 1422 N N . LEU A 1 183 ? -4.328 -18 -4.051 1 95.75 183 LEU A N 1
ATOM 1423 C CA . LEU A 1 183 ? -3.021 -17.547 -3.584 1 95.75 183 LEU A CA 1
ATOM 1424 C C . LEU A 1 183 ? -2.168 -18.719 -3.123 1 95.75 183 LEU A C 1
ATOM 1426 O O . LEU A 1 183 ? -0.967 -18.766 -3.398 1 95.75 183 LEU A O 1
ATOM 1430 N N . VAL A 1 184 ? -2.773 -19.609 -2.445 1 97.12 184 VAL A N 1
ATOM 1431 C CA . VAL A 1 184 ? -2.062 -20.781 -1.956 1 97.12 184 VAL A CA 1
ATOM 1432 C C . VAL A 1 184 ? -1.568 -21.625 -3.137 1 97.12 184 VAL A C 1
ATOM 1434 O O . VAL A 1 184 ? -0.435 -22.109 -3.131 1 97.12 184 VAL A O 1
ATOM 1437 N N . SER A 1 185 ? -2.408 -21.797 -4.109 1 94.06 185 SER A N 1
ATOM 1438 C CA . SER A 1 185 ? -2.012 -22.531 -5.305 1 94.06 185 SER A CA 1
ATOM 1439 C C . SER A 1 185 ? -0.819 -21.875 -5.992 1 94.06 185 SER A C 1
ATOM 1441 O O . SER A 1 185 ? 0.114 -22.562 -6.418 1 94.06 185 SER A O 1
ATOM 1443 N N . GLN A 1 186 ? -0.848 -20.578 -6.109 1 93.94 186 GLN A N 1
ATOM 1444 C CA . GLN A 1 186 ? 0.244 -19.844 -6.73 1 93.94 186 GLN A CA 1
ATOM 1445 C C . GLN A 1 186 ? 1.516 -19.922 -5.891 1 93.94 186 GLN A C 1
ATOM 1447 O O . GLN A 1 186 ? 2.621 -19.984 -6.434 1 93.94 186 GLN A O 1
ATOM 1452 N N . TYR A 1 187 ? 1.285 -19.875 -4.605 1 96.38 187 TYR A N 1
ATOM 1453 C CA . TYR A 1 187 ? 2.406 -20.094 -3.699 1 96.38 187 TYR A CA 1
ATOM 1454 C C . TYR A 1 187 ? 3.059 -21.438 -3.951 1 96.38 187 TYR A C 1
ATOM 1456 O O . TYR A 1 187 ? 4.281 -21.531 -4.094 1 96.38 187 TYR A O 1
ATOM 1464 N N . GLU A 1 188 ? 2.266 -22.469 -3.986 1 95 188 GLU A N 1
ATOM 1465 C CA . GLU A 1 188 ? 2.742 -23.844 -4.223 1 95 188 GLU A CA 1
ATOM 1466 C C . GLU A 1 188 ? 3.424 -23.953 -5.582 1 95 188 GLU A C 1
ATOM 1468 O O . GLU A 1 188 ? 4.43 -24.656 -5.723 1 95 188 GLU A O 1
ATOM 1473 N N . PHE A 1 189 ? 2.859 -23.266 -6.559 1 93.25 189 PHE A N 1
ATOM 1474 C CA . PHE A 1 189 ? 3.443 -23.266 -7.895 1 93.25 189 PHE A CA 1
ATOM 1475 C C . PHE A 1 189 ? 4.824 -22.625 -7.883 1 93.25 189 PHE A C 1
ATOM 1477 O O . PHE A 1 189 ? 5.754 -23.125 -8.516 1 93.25 189 PHE A O 1
ATOM 1484 N N . ALA A 1 190 ? 4.969 -21.594 -7.145 1 93.75 190 ALA A N 1
ATOM 1485 C CA . ALA A 1 190 ? 6.215 -20.844 -7.09 1 93.75 190 ALA A CA 1
ATOM 1486 C C . ALA A 1 190 ? 7.328 -21.656 -6.441 1 93.75 190 ALA A C 1
ATOM 1488 O O . ALA A 1 190 ? 8.484 -21.594 -6.867 1 93.75 190 ALA A O 1
ATOM 1489 N N . ILE A 1 191 ? 6.961 -22.391 -5.438 1 92.88 191 ILE A N 1
ATOM 1490 C CA . ILE A 1 191 ? 8.008 -23.078 -4.68 1 92.88 191 ILE A CA 1
ATOM 1491 C C . ILE A 1 191 ? 8.312 -24.422 -5.328 1 92.88 191 ILE A C 1
ATOM 1493 O O . ILE A 1 191 ? 9.32 -25.062 -4.992 1 92.88 191 ILE A O 1
ATOM 1497 N N . SER A 1 192 ? 7.441 -24.891 -6.199 1 90.62 192 SER A N 1
ATOM 1498 C CA . SER A 1 192 ? 7.684 -26.156 -6.875 1 90.62 192 SER A CA 1
ATOM 1499 C C . SER A 1 192 ? 8.805 -26.047 -7.902 1 90.62 192 SER A C 1
ATOM 1501 O O . SER A 1 192 ? 8.742 -25.203 -8.805 1 90.62 192 SER A O 1
ATOM 1503 N N . PRO A 1 193 ? 9.797 -26.812 -7.84 1 82.56 193 PRO A N 1
ATOM 1504 C CA . PRO A 1 193 ? 10.906 -26.703 -8.781 1 82.56 193 PRO A CA 1
ATOM 1505 C C . PRO A 1 193 ? 10.562 -27.234 -10.164 1 82.56 193 PRO A C 1
ATOM 1507 O O . PRO A 1 193 ? 11.211 -26.891 -11.156 1 82.56 193 PRO A O 1
ATOM 1510 N N . THR A 1 194 ? 9.555 -28.141 -10.188 1 84.94 194 THR A N 1
ATOM 1511 C CA . THR A 1 194 ? 9.227 -28.781 -11.453 1 84.94 194 THR A CA 1
ATOM 1512 C C . THR A 1 194 ? 7.715 -28.969 -11.586 1 84.94 194 THR A C 1
ATOM 1514 O O . THR A 1 194 ? 6.996 -28.969 -10.586 1 84.94 194 THR A O 1
ATOM 1517 N N . VAL A 1 195 ? 7.25 -29.062 -12.773 1 81.06 195 VAL A N 1
ATOM 1518 C CA . VAL A 1 195 ? 5.84 -29.328 -13.031 1 81.06 195 VAL A CA 1
ATOM 1519 C C . VAL A 1 195 ? 5.66 -30.797 -13.414 1 81.06 195 VAL A C 1
ATOM 1521 O O . VAL A 1 195 ? 4.531 -31.281 -13.539 1 81.06 195 VAL A O 1
ATOM 1524 N N . ILE A 1 196 ? 6.773 -31.516 -13.609 1 77.94 196 ILE A N 1
ATOM 1525 C CA . ILE A 1 196 ? 6.77 -32.875 -14.109 1 77.94 196 ILE A CA 1
ATOM 1526 C C . ILE A 1 196 ? 6.477 -33.844 -12.961 1 77.94 196 ILE A C 1
ATOM 1528 O O . ILE A 1 196 ? 5.637 -34.75 -13.094 1 77.94 196 ILE A O 1
ATOM 1532 N N . SER A 1 197 ? 7.199 -33.531 -11.875 1 72.81 197 SER A N 1
ATOM 1533 C CA . SER A 1 197 ? 7.199 -34.5 -10.781 1 72.81 197 SER A CA 1
ATOM 1534 C C . SER A 1 197 ? 5.926 -34.375 -9.953 1 72.81 197 SER A C 1
ATOM 1536 O O . SER A 1 197 ? 5.27 -33.344 -9.945 1 72.81 197 SER A O 1
ATOM 1538 N N . HIS A 1 198 ? 5.441 -35.656 -9.555 1 67.31 198 HIS A N 1
ATOM 1539 C CA . HIS A 1 198 ? 4.363 -35.844 -8.586 1 67.31 198 HIS A CA 1
ATOM 1540 C C . HIS A 1 198 ? 4.91 -36.031 -7.18 1 67.31 198 HIS A C 1
ATOM 1542 O O . HIS A 1 198 ? 5.996 -36.594 -7.008 1 67.31 198 HIS A O 1
ATOM 1548 N N . PRO A 1 199 ? 4.094 -35.312 -6.16 1 66.5 199 PRO A N 1
ATOM 1549 C CA . PRO A 1 199 ? 2.758 -34.719 -6.219 1 66.5 199 PRO A CA 1
ATOM 1550 C C . PRO A 1 199 ? 2.787 -33.25 -6.566 1 66.5 199 PRO A C 1
ATOM 1552 O O . PRO A 1 199 ? 3.73 -32.531 -6.203 1 66.5 199 PRO A O 1
ATOM 1555 N N . ARG A 1 200 ? 1.799 -32.906 -7.332 1 80.31 200 ARG A N 1
ATOM 1556 C CA . ARG A 1 200 ? 1.597 -31.531 -7.715 1 80.31 200 ARG A CA 1
ATOM 1557 C C . ARG A 1 200 ? 0.585 -30.844 -6.797 1 80.31 200 ARG A C 1
ATOM 1559 O O . ARG A 1 200 ? -0.593 -30.734 -7.137 1 80.31 200 ARG A O 1
ATOM 1566 N N . ASP A 1 201 ? 1.069 -30.375 -5.582 1 84.94 201 ASP A N 1
ATOM 1567 C CA . ASP A 1 201 ? 0.188 -29.75 -4.602 1 84.94 201 ASP A CA 1
ATOM 1568 C C . ASP A 1 201 ? -0.559 -28.562 -5.211 1 84.94 201 ASP A C 1
ATOM 1570 O O . ASP A 1 201 ? -1.748 -28.375 -4.949 1 84.94 201 ASP A O 1
ATOM 1574 N N . TRP A 1 202 ? 0.168 -27.906 -6.02 1 90.06 202 TRP A N 1
ATOM 1575 C CA . TRP A 1 202 ? -0.433 -26.719 -6.613 1 90.06 202 TRP A CA 1
ATOM 1576 C C . TRP A 1 202 ? -1.604 -27.078 -7.516 1 90.06 202 TRP A C 1
ATOM 1578 O O . TRP A 1 202 ? -2.605 -26.375 -7.57 1 90.06 202 TRP A O 1
ATOM 1588 N N . TYR A 1 203 ? -1.541 -28.172 -8.211 1 87.62 203 TYR A N 1
ATOM 1589 C CA . TYR A 1 203 ? -2.629 -28.609 -9.078 1 87.62 203 TYR A CA 1
ATOM 1590 C C . TYR A 1 203 ? -3.838 -29.047 -8.258 1 87.62 203 TYR A C 1
ATOM 1592 O O . TYR A 1 203 ? -4.98 -28.75 -8.609 1 87.62 203 TYR A O 1
ATOM 1600 N N . HIS A 1 204 ? -3.545 -29.797 -7.203 1 87.94 204 HIS A N 1
ATOM 1601 C CA . HIS A 1 204 ? -4.641 -30.219 -6.336 1 87.94 204 HIS A CA 1
ATOM 1602 C C . HIS A 1 204 ? -5.391 -29.016 -5.773 1 87.94 204 HIS A C 1
ATOM 1604 O O . HIS A 1 204 ? -6.621 -29.031 -5.711 1 87.94 204 HIS A O 1
ATOM 1610 N N . THR A 1 205 ? -4.664 -28.047 -5.379 1 92.06 205 THR A N 1
ATOM 1611 C CA . THR A 1 205 ? -5.281 -26.844 -4.844 1 92.06 205 THR A CA 1
ATOM 1612 C C . THR A 1 205 ? -6.051 -26.109 -5.934 1 92.06 205 THR A C 1
ATOM 1614 O O . THR A 1 205 ? -7.125 -25.562 -5.684 1 92.06 205 THR A O 1
ATOM 1617 N N . MET A 1 206 ? -5.531 -26.078 -7.098 1 88.94 206 MET A N 1
ATOM 1618 C CA . MET A 1 206 ? -6.23 -25.453 -8.219 1 88.94 206 MET A CA 1
ATOM 1619 C C . MET A 1 206 ? -7.5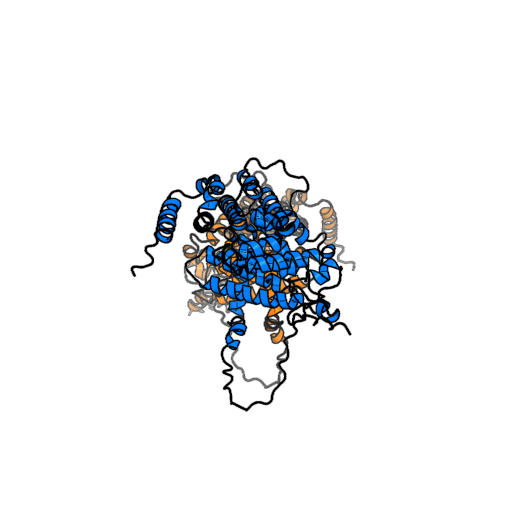47 -26.172 -8.508 1 88.94 206 MET A C 1
ATOM 1621 O O . MET A 1 206 ? -8.547 -25.547 -8.82 1 88.94 206 MET A O 1
ATOM 1625 N N . CYS A 1 207 ? -7.484 -27.453 -8.383 1 87.69 207 CYS A N 1
ATOM 1626 C CA . CYS A 1 207 ? -8.703 -28.234 -8.57 1 87.69 207 CYS A CA 1
ATOM 1627 C C . CYS A 1 207 ? -9.742 -27.875 -7.516 1 87.69 207 CYS A C 1
ATOM 1629 O O . CYS A 1 207 ? -10.938 -27.844 -7.801 1 87.69 207 CYS A O 1
ATOM 1631 N N . GLU A 1 208 ? -9.211 -27.656 -6.352 1 89.31 208 GLU A N 1
ATOM 1632 C CA . GLU A 1 208 ? -10.117 -27.219 -5.289 1 89.31 208 GLU A CA 1
ATOM 1633 C C . GLU A 1 208 ? -10.781 -25.891 -5.629 1 89.31 208 GLU A C 1
ATOM 1635 O O . GLU A 1 208 ? -11.961 -25.688 -5.328 1 89.31 208 GLU A O 1
ATOM 1640 N N . VAL A 1 209 ? -10.078 -25 -6.207 1 89.38 209 VAL A N 1
ATOM 1641 C CA . VAL A 1 209 ? -10.633 -23.734 -6.652 1 89.38 209 VAL A CA 1
ATOM 1642 C C . VAL A 1 209 ? -11.742 -23.984 -7.668 1 89.38 209 VAL A C 1
ATOM 1644 O O . VAL A 1 209 ? -12.836 -23.406 -7.562 1 89.38 209 VAL A O 1
ATOM 1647 N N . ARG A 1 210 ? -11.453 -24.797 -8.578 1 84.94 210 ARG A N 1
ATOM 1648 C CA . ARG A 1 210 ? -12.422 -25.109 -9.617 1 84.94 210 ARG A CA 1
ATOM 1649 C C . ARG A 1 210 ? -13.688 -25.719 -9.023 1 84.94 210 ARG A C 1
ATOM 1651 O O . ARG A 1 210 ? -14.797 -25.281 -9.336 1 84.94 210 ARG A O 1
ATOM 1658 N N . ARG A 1 211 ? -13.492 -26.672 -8.195 1 86.69 211 ARG A N 1
ATOM 1659 C CA . ARG A 1 211 ? -14.617 -27.359 -7.578 1 86.69 211 ARG A CA 1
ATOM 1660 C C . ARG A 1 211 ? -15.484 -26.375 -6.789 1 86.69 211 ARG A C 1
ATOM 1662 O O . ARG A 1 211 ? -16.703 -26.375 -6.926 1 86.69 211 ARG A O 1
ATOM 1669 N N . ASN A 1 212 ? -14.867 -25.547 -6.012 1 88.06 212 ASN A N 1
ATOM 1670 C CA . ASN A 1 212 ? -15.594 -24.594 -5.184 1 88.06 212 ASN A CA 1
ATOM 1671 C C . ASN A 1 212 ? -16.281 -23.531 -6.027 1 88.06 212 ASN A C 1
ATOM 1673 O O . ASN A 1 212 ? -17.375 -23.062 -5.691 1 88.06 212 ASN A O 1
ATOM 1677 N N . SER A 1 213 ? -15.633 -23.156 -7.066 1 86.12 213 SER A N 1
ATOM 1678 C CA . SER A 1 213 ? -16.219 -22.156 -7.945 1 86.12 213 SER A CA 1
ATOM 1679 C C . SER A 1 213 ? -17.484 -22.688 -8.625 1 86.12 213 SER A C 1
ATOM 1681 O O . SER A 1 213 ? -18.469 -21.969 -8.773 1 86.12 213 SER A O 1
ATOM 1683 N N . LEU A 1 214 ? -17.453 -23.891 -9 1 83.75 214 LEU A N 1
ATOM 1684 C CA . LEU A 1 214 ? -18.594 -24.5 -9.672 1 83.75 214 LEU A CA 1
ATOM 1685 C C . LEU A 1 214 ? -19.734 -24.734 -8.695 1 83.75 214 LEU A C 1
ATOM 1687 O O . LEU A 1 214 ? -20.906 -24.516 -9.031 1 83.75 214 LEU A O 1
ATOM 1691 N N . LYS A 1 215 ? -19.375 -25.172 -7.555 1 86.69 215 LYS A N 1
ATOM 1692 C CA . LYS A 1 215 ? -20.359 -25.453 -6.523 1 86.69 215 LYS A CA 1
ATOM 1693 C C . LYS A 1 215 ? -21.078 -24.172 -6.078 1 86.69 215 LYS A C 1
ATOM 1695 O O . LYS A 1 215 ? -22.266 -24.203 -5.738 1 86.69 215 LYS A O 1
ATOM 1700 N N . ASN A 1 216 ? -20.344 -23.047 -6.102 1 87.94 216 ASN A N 1
ATOM 1701 C CA . ASN A 1 216 ? -20.891 -21.797 -5.57 1 87.94 216 ASN A CA 1
ATOM 1702 C C . ASN A 1 216 ? -21.031 -20.734 -6.656 1 87.94 216 ASN A C 1
ATOM 1704 O O . ASN A 1 216 ? -20.766 -19.562 -6.418 1 87.94 216 ASN A O 1
ATOM 1708 N N . ARG A 1 217 ? -21.391 -21.125 -7.82 1 84 217 ARG A N 1
ATOM 1709 C CA . ARG A 1 217 ? -21.438 -20.266 -9 1 84 217 ARG A CA 1
ATOM 1710 C C . ARG A 1 217 ? -22.344 -19.062 -8.773 1 84 217 ARG A C 1
ATOM 1712 O O . ARG A 1 217 ? -22.016 -17.938 -9.188 1 84 217 ARG A O 1
ATOM 1719 N N . THR A 1 218 ? -23.391 -19.172 -8.109 1 84.94 218 THR A N 1
ATOM 1720 C CA . THR A 1 218 ? -24.344 -18.094 -7.879 1 84.94 218 THR A CA 1
ATOM 1721 C C . THR A 1 218 ? -23.781 -17.062 -6.898 1 84.94 218 THR A C 1
ATOM 1723 O O . THR A 1 218 ? -23.953 -15.867 -7.09 1 84.94 218 THR A O 1
ATOM 1726 N N . GLU A 1 219 ? -23.109 -17.562 -5.965 1 83.19 219 GLU A N 1
ATOM 1727 C CA . GLU A 1 219 ? -22.562 -16.688 -4.934 1 83.19 219 GLU A CA 1
ATOM 1728 C C . GLU A 1 219 ? -21.406 -15.852 -5.477 1 83.19 219 GLU A C 1
ATOM 1730 O O . GLU A 1 219 ? -21.141 -14.75 -4.992 1 83.19 219 GLU A O 1
ATOM 1735 N N . ILE A 1 220 ? -20.797 -16.391 -6.43 1 85.06 220 ILE A N 1
ATOM 1736 C CA . ILE A 1 220 ? -19.594 -15.727 -6.93 1 85.06 220 ILE A CA 1
ATOM 1737 C C . ILE A 1 220 ? -19.984 -14.734 -8.023 1 85.06 220 ILE A C 1
ATOM 1739 O O . ILE A 1 220 ? -19.188 -13.859 -8.383 1 85.06 220 ILE A O 1
ATOM 1743 N N . GLN A 1 221 ? -21.172 -14.828 -8.328 1 79.44 221 GLN A N 1
ATOM 1744 C CA . GLN A 1 221 ? -21.625 -13.906 -9.359 1 79.44 221 GLN A CA 1
ATOM 1745 C C . GLN A 1 221 ? -21.516 -12.453 -8.898 1 79.44 221 GLN A C 1
ATOM 1747 O O . GLN A 1 221 ? -21.859 -12.133 -7.762 1 79.44 221 GLN A O 1
ATOM 1752 N N . TYR A 1 222 ? -20.828 -11.609 -9.586 1 71.94 222 TYR A N 1
ATOM 1753 C CA . TYR A 1 222 ? -20.641 -10.18 -9.375 1 71.94 222 TYR A CA 1
ATOM 1754 C C . TYR A 1 222 ? -19.625 -9.93 -8.25 1 71.94 222 TYR A C 1
ATOM 1756 O O . TYR A 1 222 ? -19.641 -8.867 -7.621 1 71.94 222 TYR A O 1
ATOM 1764 N N . SER A 1 223 ? -18.875 -10.922 -8 1 80.38 223 SER A N 1
ATOM 1765 C CA . SER A 1 223 ? -17.844 -10.789 -6.969 1 80.38 223 SER A CA 1
ATOM 1766 C C . SER A 1 223 ? -16.469 -10.562 -7.586 1 80.38 223 SER A C 1
ATOM 1768 O O . SER A 1 223 ? -16.328 -10.562 -8.812 1 80.38 223 SER A O 1
ATOM 1770 N N . VAL A 1 224 ? -15.602 -10.281 -6.742 1 78.69 224 VAL A N 1
ATOM 1771 C CA . VAL A 1 224 ? -14.211 -10.094 -7.137 1 78.69 224 VAL A CA 1
ATOM 1772 C C . VAL A 1 224 ? -13.695 -11.359 -7.828 1 78.69 224 VAL A C 1
ATOM 1774 O O . VAL A 1 224 ? -12.969 -11.281 -8.82 1 78.69 224 VAL A O 1
ATOM 1777 N N . MET A 1 225 ? -14.172 -12.453 -7.387 1 76.88 225 MET A N 1
ATOM 1778 C CA . MET A 1 225 ? -13.711 -13.719 -7.938 1 76.88 225 MET A CA 1
ATOM 1779 C C . MET A 1 225 ? -14.203 -13.906 -9.367 1 76.88 225 MET A C 1
ATOM 1781 O O . MET A 1 225 ? -13.484 -14.445 -10.211 1 76.88 225 MET A O 1
ATOM 1785 N N . GLN A 1 226 ? -15.336 -13.43 -9.617 1 76.25 226 GLN A N 1
ATOM 1786 C CA . GLN A 1 226 ? -15.828 -13.531 -10.984 1 76.25 226 GLN A CA 1
ATOM 1787 C C . GLN A 1 226 ? -14.922 -12.766 -11.953 1 76.25 226 GLN A C 1
ATOM 1789 O O . GLN A 1 226 ? -14.625 -13.258 -13.047 1 76.25 226 GLN A O 1
ATOM 1794 N N . SER A 1 227 ? -14.555 -11.703 -11.461 1 75.19 227 SER A N 1
ATOM 1795 C CA . SER A 1 227 ? -13.688 -10.891 -12.305 1 75.19 227 SER A CA 1
ATOM 1796 C C . SER A 1 227 ? -12.328 -11.555 -12.5 1 75.19 227 SER A C 1
ATOM 1798 O O . SER A 1 227 ? -11.766 -11.523 -13.602 1 75.19 227 SER A O 1
ATOM 1800 N N . LEU A 1 228 ? -11.906 -12.188 -11.508 1 75 228 LEU A N 1
ATOM 1801 C CA . LEU A 1 228 ? -10.609 -12.859 -11.578 1 75 228 LEU A CA 1
ATOM 1802 C C . LEU A 1 228 ? -10.688 -14.078 -12.492 1 75 228 LEU A C 1
ATOM 1804 O O . LEU A 1 228 ? -9.766 -14.336 -13.266 1 75 228 LEU A O 1
ATOM 1808 N N . MET A 1 229 ? -11.789 -14.742 -12.43 1 75.81 229 MET A N 1
ATOM 1809 C CA . MET A 1 229 ? -11.984 -15.93 -13.258 1 75.81 229 MET A CA 1
ATOM 1810 C C . MET A 1 229 ? -12.219 -15.539 -14.711 1 75.81 229 MET A C 1
ATOM 1812 O O . MET A 1 229 ? -11.75 -16.234 -15.625 1 75.81 229 MET A O 1
ATOM 1816 N N . ALA A 1 230 ? -12.812 -14.453 -14.805 1 72.69 230 ALA A N 1
ATOM 1817 C CA . ALA A 1 230 ? -13.078 -13.969 -16.156 1 72.69 230 ALA A CA 1
ATOM 1818 C C . ALA A 1 230 ? -11.773 -13.625 -16.875 1 72.69 230 ALA A C 1
ATOM 1820 O O . ALA A 1 230 ? -11.672 -13.773 -18.094 1 72.69 230 ALA A O 1
ATOM 1821 N N . ALA A 1 231 ? -10.859 -13.344 -16.094 1 70.31 231 ALA A N 1
ATOM 1822 C CA . ALA A 1 231 ? -9.578 -12.922 -16.672 1 70.31 231 ALA A CA 1
ATOM 1823 C C . ALA A 1 231 ? -8.812 -14.125 -17.234 1 70.31 231 ALA A C 1
ATOM 1825 O O . ALA A 1 231 ? -7.969 -13.969 -18.109 1 70.31 231 ALA A O 1
ATOM 1826 N N . ILE A 1 232 ? -9.195 -15.32 -16.703 1 67.62 232 ILE A N 1
ATOM 1827 C CA . ILE A 1 232 ? -8.469 -16.5 -17.172 1 67.62 232 ILE A CA 1
ATOM 1828 C C . ILE A 1 232 ? -9.359 -17.328 -18.094 1 67.62 232 ILE A C 1
ATOM 1830 O O . ILE A 1 232 ? -8.906 -18.281 -18.703 1 67.62 232 ILE A O 1
ATOM 1834 N N . ALA A 1 233 ? -10.609 -16.812 -18.25 1 72.06 233 ALA A N 1
ATOM 1835 C CA . ALA A 1 233 ? -11.586 -17.578 -19.016 1 72.06 233 ALA A CA 1
ATOM 1836 C C . ALA A 1 233 ? -11.211 -17.609 -20.5 1 72.06 233 ALA A C 1
ATOM 1838 O O . ALA A 1 233 ? -10.641 -16.641 -21.016 1 72.06 233 ALA A O 1
ATOM 1839 N N . PRO A 1 234 ? -11.375 -18.844 -21.062 1 69.81 234 PRO A N 1
ATOM 1840 C CA . PRO A 1 234 ? -11.156 -18.875 -22.5 1 69.81 234 PRO A CA 1
ATOM 1841 C C . PRO A 1 234 ? -12.07 -17.922 -23.266 1 69.81 234 PRO A C 1
ATOM 1843 O O . PRO A 1 234 ? -13.164 -17.594 -22.797 1 69.81 234 PRO A O 1
ATOM 1846 N N . PRO A 1 235 ? -11.453 -17.391 -24.312 1 63.62 235 PRO A N 1
ATOM 1847 C CA . PRO A 1 235 ? -12.32 -16.531 -25.109 1 63.62 235 PRO A CA 1
ATOM 1848 C C . PRO A 1 235 ? -13.562 -17.25 -25.625 1 63.62 235 PRO A C 1
ATOM 1850 O O . PRO A 1 235 ? -13.531 -18.469 -25.844 1 63.62 235 PRO A O 1
ATOM 1853 N N . LEU A 1 236 ? -14.648 -16.547 -25.516 1 57.44 236 LEU A N 1
ATOM 1854 C CA . LEU A 1 236 ? -15.938 -17.078 -25.953 1 57.44 236 LEU A CA 1
ATOM 1855 C C . LEU A 1 236 ? -15.883 -17.469 -27.422 1 57.44 236 LEU A C 1
ATOM 1857 O O . LEU A 1 236 ? -16.547 -18.422 -27.844 1 57.44 236 LEU A O 1
ATOM 1861 N N . LEU A 1 237 ? -15.172 -16.547 -28.203 1 56.19 237 LEU A N 1
ATOM 1862 C CA . LEU A 1 237 ? -15.117 -16.859 -29.625 1 56.19 237 LEU A CA 1
ATOM 1863 C C . LEU A 1 237 ? -13.828 -17.594 -29.969 1 56.19 237 LEU A C 1
ATOM 1865 O O . LEU A 1 237 ? -12.766 -17.281 -29.422 1 56.19 237 LEU A O 1
ATOM 1869 N N . PRO A 1 238 ? -14.055 -18.734 -30.594 1 54.09 238 PRO A N 1
ATOM 1870 C CA . PRO A 1 238 ? -12.867 -19.484 -30.984 1 54.09 238 PRO A CA 1
ATOM 1871 C C . PRO A 1 238 ? -11.797 -18.609 -31.641 1 54.09 238 PRO A C 1
ATOM 1873 O O . PRO A 1 238 ? -12.086 -17.875 -32.594 1 54.09 238 PRO A O 1
ATOM 1876 N N . PRO A 1 239 ? -10.852 -18.25 -30.859 1 54.94 239 PRO A N 1
ATOM 1877 C CA . PRO A 1 239 ? -9.828 -17.438 -31.516 1 54.94 239 PRO A CA 1
ATOM 1878 C C . PRO A 1 239 ? -9.352 -18.031 -32.844 1 54.94 239 PRO A C 1
ATOM 1880 O O . PRO A 1 239 ? -9.484 -19.25 -33.062 1 54.94 239 PRO A O 1
ATOM 1883 N N . SER A 1 240 ? -9.258 -17.266 -33.812 1 55.38 240 SER A N 1
ATOM 1884 C CA . SER A 1 240 ? -8.531 -17.688 -35.031 1 55.38 240 SER A CA 1
ATOM 1885 C C . SER A 1 240 ? -7.301 -18.516 -34.656 1 55.38 240 SER A C 1
ATOM 1887 O O . SER A 1 240 ? -6.766 -18.375 -33.562 1 55.38 240 SER A O 1
ATOM 1889 N N . LEU A 1 241 ? -7.191 -19.641 -35.281 1 56.91 241 LEU A N 1
ATOM 1890 C CA . LEU A 1 241 ? -6 -20.469 -35.156 1 56.91 241 LEU A CA 1
ATOM 1891 C C . LEU A 1 241 ? -4.77 -19.609 -34.875 1 56.91 241 LEU A C 1
ATOM 1893 O O . LEU A 1 241 ? -4.52 -18.625 -35.594 1 56.91 241 LEU A O 1
ATOM 1897 N N . ASN A 1 242 ? -4.289 -19.734 -33.656 1 65.44 242 ASN A N 1
ATOM 1898 C CA . ASN A 1 242 ? -3.031 -19.062 -33.344 1 65.44 242 ASN A CA 1
ATOM 1899 C C . ASN A 1 242 ? -1.906 -19.531 -34.25 1 65.44 242 ASN A C 1
ATOM 1901 O O . ASN A 1 242 ? -1.482 -20.688 -34.219 1 65.44 242 ASN A O 1
ATOM 1905 N N . SER A 1 243 ? -1.604 -18.812 -35.156 1 67.62 243 SER A N 1
ATOM 1906 C CA . SER A 1 243 ? -0.609 -19.141 -36.188 1 67.62 243 SER A CA 1
ATOM 1907 C C . SER A 1 243 ? 0.727 -19.516 -35.562 1 67.62 243 SER A C 1
ATOM 1909 O O . SER A 1 243 ? 1.556 -20.172 -36.188 1 67.62 243 SER A O 1
ATOM 1911 N N . LEU A 1 244 ? 0.842 -19.234 -34.312 1 74.5 244 LEU A N 1
ATOM 1912 C CA . LEU A 1 244 ? 2.125 -19.5 -33.688 1 74.5 244 LEU A CA 1
ATOM 1913 C C . LEU A 1 244 ? 2.102 -20.844 -32.938 1 74.5 244 LEU A C 1
ATOM 1915 O O . LEU A 1 244 ? 3.141 -21.328 -32.5 1 74.5 244 LEU A O 1
ATOM 1919 N N . PHE A 1 245 ? 0.901 -21.359 -33.031 1 84 245 PHE A N 1
ATOM 1920 C CA . PHE A 1 245 ? 0.745 -22.641 -32.344 1 84 245 PHE A CA 1
ATOM 1921 C C . PHE A 1 245 ? 1.286 -23.781 -33.219 1 84 245 PHE A C 1
ATOM 1923 O O . PHE A 1 245 ? 0.955 -23.875 -34.406 1 84 245 PHE A O 1
ATOM 1930 N N . PRO A 1 246 ? 2.174 -24.609 -32.656 1 82.56 246 PRO A N 1
ATOM 1931 C CA . PRO A 1 246 ? 2.826 -25.641 -33.469 1 82.56 246 PRO A CA 1
ATOM 1932 C C . PRO A 1 246 ? 1.839 -26.641 -34.031 1 82.56 246 PRO A C 1
ATOM 1934 O O . PRO A 1 246 ? 1.09 -27.281 -33.312 1 82.56 246 PRO A O 1
ATOM 1937 N N . SER A 1 247 ? 1.896 -26.875 -35.25 1 78.38 247 SER A N 1
ATOM 1938 C CA . SER A 1 247 ? 1.023 -27.797 -35.969 1 78.38 247 SER A CA 1
ATOM 1939 C C . SER A 1 247 ? 1.375 -29.25 -35.625 1 78.38 247 SER A C 1
ATOM 1941 O O . SER A 1 247 ? 0.563 -30.156 -35.844 1 78.38 247 SER A O 1
ATOM 1943 N N . THR A 1 248 ? 2.596 -29.453 -35.125 1 76.75 248 THR A N 1
ATOM 1944 C CA . THR A 1 248 ? 3.074 -30.781 -34.812 1 76.75 248 THR A CA 1
ATOM 1945 C C . THR A 1 248 ? 2.17 -31.453 -33.781 1 76.75 248 THR A C 1
ATOM 1947 O O . THR A 1 248 ? 2.096 -32.688 -33.719 1 76.75 248 THR A O 1
ATOM 1950 N N . LEU A 1 249 ? 1.48 -30.656 -33 1 85.19 249 LEU A N 1
ATOM 1951 C CA . LEU A 1 249 ? 0.648 -31.219 -31.922 1 85.19 249 LEU A CA 1
ATOM 1952 C C . LEU A 1 249 ? -0.578 -31.906 -32.5 1 85.19 249 LEU A C 1
ATOM 1954 O O . LEU A 1 249 ? -1.082 -32.875 -31.922 1 85.19 249 LEU A O 1
ATOM 1958 N N . SER A 1 250 ? -0.965 -31.422 -33.656 1 77.38 250 SER A N 1
ATOM 1959 C CA . SER A 1 250 ? -2.07 -32.094 -34.312 1 77.38 250 SER A CA 1
ATOM 1960 C C . SER A 1 250 ? -1.651 -33.5 -34.781 1 77.38 250 SER A C 1
ATOM 1962 O O . SER A 1 250 ? -2.457 -34.438 -34.781 1 77.38 250 SER A O 1
ATOM 1964 N N . SER A 1 251 ? -0.407 -33.688 -35.094 1 79.19 251 SER A N 1
ATOM 1965 C CA . SER A 1 251 ? 0.105 -34.938 -35.625 1 79.19 251 SER A CA 1
ATOM 1966 C C . SER A 1 251 ? 0.21 -36.031 -34.562 1 79.19 251 SER A C 1
ATOM 1968 O O . SER A 1 251 ? 0.192 -37.219 -34.844 1 79.19 251 SER A O 1
ATOM 1970 N N . ILE A 1 252 ? 0.253 -35.562 -33.344 1 85.25 252 ILE A N 1
ATOM 1971 C CA . ILE A 1 252 ? 0.463 -36.531 -32.25 1 85.25 252 ILE A CA 1
ATOM 1972 C C . ILE A 1 252 ? -0.806 -37.344 -32.031 1 85.25 252 ILE A C 1
ATOM 1974 O O . ILE A 1 252 ? -0.75 -38.469 -31.516 1 85.25 252 ILE A O 1
ATOM 1978 N N . LEU A 1 253 ? -1.935 -36.875 -32.5 1 86.12 253 LEU A N 1
ATOM 1979 C CA . LEU A 1 253 ? -3.199 -37.594 -32.312 1 86.12 253 LEU A CA 1
ATOM 1980 C C . LEU A 1 253 ? -3.477 -38.5 -33.5 1 86.12 253 LEU A C 1
ATOM 1982 O O . LEU A 1 253 ? -4.332 -39.406 -33.406 1 86.12 253 LEU A O 1
ATOM 1986 N N . ASN A 1 254 ? -2.74 -38.344 -34.562 1 80.56 254 ASN A N 1
ATOM 1987 C CA . ASN A 1 254 ? -3.09 -39.062 -35.75 1 80.56 254 ASN A CA 1
ATOM 1988 C C . ASN A 1 254 ? -1.975 -40.031 -36.188 1 80.56 254 ASN A C 1
ATOM 1990 O O . ASN A 1 254 ? -2.244 -41.156 -36.625 1 80.56 254 ASN A O 1
ATOM 1994 N N . SER A 1 255 ? -0.764 -39.656 -36.031 1 76.19 255 SER A N 1
ATOM 1995 C CA . SER A 1 255 ? 0.325 -40.406 -36.656 1 76.19 255 SER A CA 1
ATOM 1996 C C . SER A 1 255 ? 1.357 -40.844 -35.656 1 76.19 255 SER A C 1
ATOM 1998 O O . SER A 1 255 ? 2.346 -41.5 -36 1 76.19 255 SER A O 1
ATOM 2000 N N . ALA A 1 256 ? 1.111 -40.656 -34.469 1 81.25 256 ALA A N 1
ATOM 2001 C CA . ALA A 1 256 ? 2.109 -40.938 -33.438 1 81.25 256 ALA A CA 1
ATOM 2002 C C . ALA A 1 256 ? 1.994 -42.375 -32.969 1 81.25 256 ALA A C 1
ATOM 2004 O O . ALA A 1 256 ? 0.968 -43.031 -33.188 1 81.25 256 ALA A O 1
ATOM 2005 N N . PRO A 1 257 ? 3.088 -42.906 -32.531 1 85.75 257 PRO A N 1
ATOM 2006 C CA . PRO A 1 257 ? 3.078 -44.281 -32.031 1 85.75 257 PRO A CA 1
ATOM 2007 C C . PRO A 1 257 ? 2.016 -44.5 -30.953 1 85.75 257 PRO A C 1
ATOM 2009 O O . PRO A 1 257 ? 1.413 -43.562 -30.453 1 85.75 257 PRO A O 1
ATOM 2012 N N . ASP A 1 258 ? 1.71 -45.812 -30.625 1 86.81 258 ASP A N 1
ATOM 2013 C CA . ASP A 1 258 ? 0.802 -46.25 -29.562 1 86.81 258 ASP A CA 1
ATOM 2014 C C . ASP A 1 258 ? -0.618 -45.75 -29.828 1 86.81 258 ASP A C 1
ATOM 2016 O O . ASP A 1 258 ? -1.26 -45.188 -28.938 1 86.81 258 ASP A O 1
ATOM 2020 N N . VAL A 1 259 ? -1.032 -45.906 -30.969 1 86 259 VAL A N 1
ATOM 2021 C CA . VAL A 1 259 ? -2.334 -45.438 -31.422 1 86 259 VAL A CA 1
ATOM 2022 C C . VAL A 1 259 ? -3.445 -46.156 -30.672 1 86 259 VAL A C 1
ATOM 2024 O O . VAL A 1 259 ? -4.555 -45.656 -30.547 1 86 259 VAL A O 1
ATOM 2027 N N . GLU A 1 260 ? -3.117 -47.344 -30.141 1 88.94 260 GLU A N 1
ATOM 2028 C CA . GLU A 1 260 ? -4.113 -48.156 -29.453 1 88.94 260 GLU A CA 1
ATOM 2029 C C . GLU A 1 260 ? -4.695 -47.406 -28.25 1 88.94 260 GLU A C 1
ATOM 2031 O O . GLU A 1 260 ? -5.867 -47.594 -27.906 1 88.94 260 GLU A O 1
ATOM 2036 N N . GLU A 1 261 ? -3.877 -46.5 -27.656 1 91.62 261 GLU A N 1
ATOM 2037 C CA . GLU A 1 261 ? -4.352 -45.75 -26.5 1 91.62 261 GLU A CA 1
ATOM 2038 C C . GLU A 1 261 ? -5.488 -44.812 -26.875 1 91.62 261 GLU A C 1
ATOM 2040 O O . GLU A 1 261 ? -6.336 -44.5 -26.031 1 91.62 261 GLU A O 1
ATOM 2045 N N . LEU A 1 262 ? -5.566 -44.438 -28.109 1 92.5 262 LEU A N 1
ATOM 2046 C CA . LEU A 1 262 ? -6.555 -43.5 -28.594 1 92.5 262 LEU A CA 1
ATOM 2047 C C . LEU A 1 262 ? -7.883 -44.188 -28.875 1 92.5 262 LEU A C 1
ATOM 2049 O O . LEU A 1 262 ? -8.891 -43.5 -29.141 1 92.5 262 LEU A O 1
ATOM 2053 N N . HIS A 1 263 ? -7.824 -45.5 -28.828 1 91.94 263 HIS A N 1
ATOM 2054 C CA . HIS A 1 263 ? -9.07 -46.219 -29.016 1 91.94 263 HIS A CA 1
ATOM 2055 C C . HIS A 1 263 ? -10.039 -45.969 -27.875 1 91.94 263 HIS A C 1
ATOM 2057 O O . HIS A 1 263 ? -11.258 -46.094 -28.031 1 91.94 263 HIS A O 1
ATOM 2063 N N . ASP A 1 264 ? -9.508 -45.688 -26.734 1 93.19 264 ASP A N 1
ATOM 2064 C CA . ASP A 1 264 ? -10.328 -45.25 -25.609 1 93.19 264 ASP A CA 1
ATOM 2065 C C . ASP A 1 264 ? -10.797 -43.812 -25.828 1 93.19 264 ASP A C 1
ATOM 2067 O O . ASP A 1 264 ? -9.992 -42.875 -25.828 1 93.19 264 ASP A O 1
ATOM 2071 N N . ALA A 1 265 ? -12.039 -43.625 -25.938 1 93.31 265 ALA A N 1
ATOM 2072 C CA . ALA A 1 265 ? -12.633 -42.344 -26.266 1 93.31 265 ALA A CA 1
ATOM 2073 C C . ALA A 1 265 ? -12.305 -41.281 -25.203 1 93.31 265 ALA A C 1
ATOM 2075 O O . ALA A 1 265 ? -12.117 -40.125 -25.516 1 93.31 265 ALA A O 1
ATOM 2076 N N . SER A 1 266 ? -12.328 -41.719 -23.984 1 94.38 266 SER A N 1
ATOM 2077 C CA . SER A 1 266 ? -12.023 -40.781 -22.891 1 94.38 266 SER A CA 1
ATOM 2078 C C . SER A 1 266 ? -10.586 -40.281 -22.984 1 94.38 266 SER A C 1
ATOM 2080 O O . SER A 1 266 ? -10.328 -39.125 -22.719 1 94.38 266 SER A O 1
ATOM 2082 N N . VAL A 1 267 ? -9.68 -41.125 -23.344 1 95.06 267 VAL A N 1
ATOM 2083 C CA . VAL A 1 267 ? -8.273 -40.781 -23.484 1 95.06 267 VAL A CA 1
ATOM 2084 C C . VAL A 1 267 ? -8.094 -39.844 -24.672 1 95.06 267 VAL A C 1
ATOM 2086 O O . VAL A 1 267 ? -7.398 -38.812 -24.562 1 95.06 267 VAL A O 1
ATOM 2089 N N . ARG A 1 268 ? -8.734 -40.156 -25.75 1 93.81 268 ARG A N 1
ATOM 2090 C CA . ARG A 1 268 ? -8.648 -39.312 -26.938 1 93.81 268 ARG A CA 1
ATOM 2091 C C . ARG A 1 268 ? -9.18 -37.906 -26.641 1 93.81 268 ARG A C 1
ATOM 2093 O O . ARG A 1 268 ? -8.555 -36.906 -27 1 93.81 268 ARG A O 1
ATOM 2100 N N . THR A 1 269 ? -10.297 -37.875 -26.016 1 94.5 269 THR A N 1
ATOM 2101 C CA . THR A 1 269 ? -10.906 -36.594 -25.656 1 94.5 269 THR A CA 1
ATOM 2102 C C . THR A 1 269 ? -10 -35.781 -24.734 1 94.5 269 THR A C 1
ATOM 2104 O O . THR A 1 269 ? -9.883 -34.562 -24.875 1 94.5 269 THR A O 1
ATOM 2107 N N . ALA A 1 270 ? -9.383 -36.438 -23.812 1 95 270 ALA A N 1
ATOM 2108 C CA . ALA A 1 270 ? -8.477 -35.75 -22.875 1 95 270 ALA A CA 1
ATOM 2109 C C . ALA A 1 270 ? -7.305 -35.125 -23.609 1 95 270 ALA A C 1
ATOM 2111 O O . ALA A 1 270 ? -6.918 -34 -23.297 1 95 270 ALA A O 1
ATOM 2112 N N . TYR A 1 271 ? -6.707 -35.812 -24.547 1 94.38 271 TYR A N 1
ATOM 2113 C CA . TYR A 1 271 ? -5.613 -35.281 -25.344 1 94.38 271 TYR A CA 1
ATOM 2114 C C . TYR A 1 271 ? -6.086 -34.094 -26.188 1 94.38 271 TYR A C 1
ATOM 2116 O O . TYR A 1 271 ? -5.426 -33.062 -26.234 1 94.38 271 TYR A O 1
ATOM 2124 N N . GLU A 1 272 ? -7.227 -34.25 -26.812 1 91.75 272 GLU A N 1
ATOM 2125 C CA . GLU A 1 272 ? -7.77 -33.219 -27.688 1 91.75 272 GLU A CA 1
ATOM 2126 C C . GLU A 1 272 ? -8.062 -31.938 -26.891 1 91.75 272 GLU A C 1
ATOM 2128 O O . GLU A 1 272 ? -7.734 -30.844 -27.344 1 91.75 272 GLU A O 1
ATOM 2133 N N . GLU A 1 273 ? -8.633 -32.094 -25.812 1 90.31 273 GLU A N 1
ATOM 2134 C CA . GLU A 1 273 ? -8.961 -30.969 -24.953 1 90.31 273 GLU A CA 1
ATOM 2135 C C . GLU A 1 273 ? -7.691 -30.281 -24.453 1 90.31 273 GLU A C 1
ATOM 2137 O O . GLU A 1 273 ? -7.629 -29.047 -24.391 1 90.31 273 GLU A O 1
ATOM 2142 N N . SER A 1 274 ? -6.746 -31.094 -24.016 1 92.44 274 SER A N 1
ATOM 2143 C CA . SER A 1 274 ? -5.496 -30.516 -23.516 1 92.44 274 SER A CA 1
ATOM 2144 C C . SER A 1 274 ? -4.805 -29.688 -24.594 1 92.44 274 SER A C 1
ATOM 2146 O O . SER A 1 274 ? -4.273 -28.609 -24.297 1 92.44 274 SER A O 1
ATOM 2148 N N . ILE A 1 275 ? -4.812 -30.156 -25.828 1 91.5 275 ILE A N 1
ATOM 2149 C CA . ILE A 1 275 ? -4.207 -29.438 -26.938 1 91.5 275 ILE A CA 1
ATOM 2150 C C . ILE A 1 275 ? -5.02 -28.172 -27.234 1 91.5 275 ILE A C 1
ATOM 2152 O O . ILE A 1 275 ? -4.453 -27.109 -27.484 1 91.5 275 ILE A O 1
ATOM 2156 N N . TYR A 1 276 ? -6.293 -28.312 -27.188 1 87.56 276 TYR A N 1
ATOM 2157 C CA . TYR A 1 276 ? -7.18 -27.188 -27.453 1 87.56 276 TYR A CA 1
ATOM 2158 C C . TYR A 1 276 ? -6.926 -26.047 -26.469 1 87.56 276 TYR A C 1
ATOM 2160 O O . TYR A 1 276 ? -6.762 -24.891 -26.875 1 87.56 276 TYR A O 1
ATOM 2168 N N . PHE A 1 277 ? -6.867 -26.359 -25.234 1 88.31 277 PHE A N 1
ATOM 2169 C CA . PHE A 1 277 ? -6.707 -25.312 -24.219 1 88.31 277 PHE A CA 1
ATOM 2170 C C . PHE A 1 277 ? -5.281 -24.781 -24.219 1 88.31 277 PHE A C 1
ATOM 2172 O O . PHE A 1 277 ? -5.055 -23.609 -23.938 1 88.31 277 PHE A O 1
ATOM 2179 N N . LEU A 1 278 ? -4.32 -25.625 -24.547 1 91.06 278 LEU A N 1
ATOM 2180 C CA . LEU A 1 278 ? -2.957 -25.141 -24.719 1 91.06 278 LEU A CA 1
ATOM 2181 C C . LEU A 1 278 ? -2.896 -24.094 -25.844 1 91.06 278 LEU A C 1
ATOM 2183 O O . LEU A 1 278 ? -2.211 -23.078 -25.703 1 91.06 278 LEU A O 1
ATOM 2187 N N . GLU A 1 279 ? -3.611 -24.375 -26.859 1 89 279 GLU A N 1
ATOM 2188 C CA . GLU A 1 279 ? -3.674 -23.438 -27.984 1 89 279 GLU A CA 1
ATOM 2189 C C . GLU A 1 279 ? -4.32 -22.125 -27.562 1 89 279 GLU A C 1
ATOM 2191 O O . GLU A 1 279 ? -3.881 -21.047 -27.984 1 89 279 GLU A O 1
ATOM 2196 N N . GLN A 1 280 ? -5.293 -22.25 -26.766 1 85.75 280 GLN A N 1
ATOM 2197 C CA . GLN A 1 280 ? -5.988 -21.047 -26.297 1 85.75 280 GLN A CA 1
ATOM 2198 C C . GLN A 1 280 ? -5.098 -20.219 -25.391 1 85.75 280 GLN A C 1
ATOM 2200 O O . GLN A 1 280 ? -5.203 -18.984 -25.375 1 85.75 280 GLN A O 1
ATOM 2205 N N . ALA A 1 281 ? -4.234 -20.859 -24.703 1 88.06 281 ALA A N 1
ATOM 2206 C CA . ALA A 1 281 ? -3.35 -20.156 -23.781 1 88.06 281 ALA A CA 1
ATOM 2207 C C . ALA A 1 281 ? -2.09 -19.672 -24.484 1 88.06 281 ALA A C 1
ATOM 2209 O O . ALA A 1 281 ? -1.385 -18.797 -23.969 1 88.06 281 ALA A O 1
ATOM 2210 N N . TRP A 1 282 ? -1.882 -20.172 -25.656 1 88.81 282 TRP A N 1
ATOM 2211 C CA . TRP A 1 282 ? -0.631 -19.906 -26.359 1 88.81 282 TRP A CA 1
ATOM 2212 C C . TRP A 1 282 ? -0.493 -18.438 -26.719 1 88.81 282 TRP A C 1
ATOM 2214 O O . TRP A 1 282 ? -1.348 -17.875 -27.406 1 88.81 282 TRP A O 1
ATOM 2224 N N . GLY A 1 283 ? 0.512 -17.844 -26.172 1 83.69 283 GLY A N 1
ATOM 2225 C CA . GLY A 1 283 ? 0.767 -16.453 -26.484 1 83.69 283 GLY A CA 1
ATOM 2226 C C . GLY A 1 283 ? -0.002 -15.492 -25.578 1 83.69 283 GLY A C 1
ATOM 2227 O O . GLY A 1 283 ? 0.144 -14.273 -25.703 1 83.69 283 GLY A O 1
ATOM 2228 N N . ALA A 1 284 ? -0.858 -16 -24.781 1 83.38 284 ALA A N 1
ATOM 2229 C CA . ALA A 1 284 ? -1.6 -15.172 -23.828 1 83.38 284 ALA A CA 1
ATOM 2230 C C . ALA A 1 284 ? -0.701 -14.719 -22.688 1 83.38 284 ALA A C 1
ATOM 2232 O O . ALA A 1 284 ? 0.435 -15.18 -22.562 1 83.38 284 ALA A O 1
ATOM 2233 N N . PRO A 1 285 ? -1.187 -13.727 -21.969 1 83.38 285 PRO A N 1
ATOM 2234 C CA . PRO A 1 285 ? -0.418 -13.344 -20.781 1 83.38 285 PRO A CA 1
ATOM 2235 C C . PRO A 1 285 ? -0.235 -14.5 -19.797 1 83.38 285 PRO A C 1
ATOM 2237 O O . PRO A 1 285 ? -1.005 -15.461 -19.828 1 83.38 285 PRO A O 1
ATOM 2240 N N . PHE A 1 286 ? 0.701 -14.43 -18.922 1 83.94 286 PHE A N 1
ATOM 2241 C CA . PHE A 1 286 ? 1.147 -15.516 -18.062 1 83.94 286 PHE A CA 1
ATOM 2242 C C . PHE A 1 286 ? -0.011 -16.062 -17.234 1 83.94 286 PHE A C 1
ATOM 2244 O O . PHE A 1 286 ? -0.088 -17.266 -16.969 1 83.94 286 PHE A O 1
ATOM 2251 N N . ASN A 1 287 ? -0.856 -15.172 -16.781 1 78.31 287 ASN A N 1
ATOM 2252 C CA . ASN A 1 287 ? -1.925 -15.602 -15.891 1 78.31 287 ASN A CA 1
ATOM 2253 C C . ASN A 1 287 ? -2.887 -16.562 -16.594 1 78.31 287 ASN A C 1
ATOM 2255 O O . ASN A 1 287 ? -3.389 -17.5 -15.969 1 78.31 287 ASN A O 1
ATOM 2259 N N . LYS A 1 288 ? -3.105 -16.328 -17.844 1 80.81 288 LYS A N 1
ATOM 2260 C CA . LYS A 1 288 ? -3.912 -17.266 -18.625 1 80.81 288 LYS A CA 1
ATOM 2261 C C . LYS A 1 288 ? -3.141 -18.547 -18.906 1 80.81 288 LYS A C 1
ATOM 2263 O O . LYS A 1 288 ? -3.705 -19.641 -18.859 1 80.81 288 LYS A O 1
ATOM 2268 N N . CYS A 1 289 ? -1.854 -18.406 -19.203 1 81.94 289 CYS A N 1
ATOM 2269 C CA . CYS A 1 289 ? -1.007 -19.562 -19.5 1 81.94 289 CYS A CA 1
ATOM 2270 C C . CYS A 1 289 ? -0.971 -20.531 -18.312 1 81.94 289 CYS A C 1
ATOM 2272 O O . CYS A 1 289 ? -1.107 -21.734 -18.484 1 81.94 289 CYS A O 1
ATOM 2274 N N . VAL A 1 290 ? -0.878 -19.984 -17.125 1 83.69 290 VAL A N 1
ATOM 2275 C CA . VAL A 1 290 ? -0.803 -20.828 -15.93 1 83.69 290 VAL A CA 1
ATOM 2276 C C . VAL A 1 290 ? -2.205 -21.266 -15.516 1 83.69 290 VAL A C 1
ATOM 2278 O O . VAL A 1 290 ? -2.439 -22.438 -15.242 1 83.69 290 VAL A O 1
ATOM 2281 N N . GLY A 1 291 ? -3.09 -20.391 -15.562 1 81.62 291 GLY A N 1
ATOM 2282 C CA . GLY A 1 291 ? -4.41 -20.641 -15.008 1 81.62 291 GLY A CA 1
ATOM 2283 C C . GLY A 1 291 ? -5.297 -21.469 -15.914 1 81.62 291 GLY A C 1
ATOM 2284 O O . GLY A 1 291 ? -5.844 -22.5 -15.492 1 81.62 291 GLY A O 1
ATOM 2285 N N . LEU A 1 292 ? -5.387 -21.078 -17.141 1 82.62 292 LEU A N 1
ATOM 2286 C CA . LEU A 1 292 ? -6.363 -21.672 -18.047 1 82.62 292 LEU A CA 1
ATOM 2287 C C . LEU A 1 292 ? -6.039 -23.141 -18.328 1 82.62 292 LEU A C 1
ATOM 2289 O O . LEU A 1 292 ? -6.898 -24 -18.172 1 82.62 292 LEU A O 1
ATOM 2293 N N . TRP A 1 293 ? -4.82 -23.422 -18.719 1 86.62 293 TRP A N 1
ATOM 2294 C CA . TRP A 1 293 ? -4.477 -24.766 -19.172 1 86.62 293 TRP A CA 1
ATOM 2295 C C . TRP A 1 293 ? -4.66 -25.781 -18.047 1 86.62 293 TRP A C 1
ATOM 2297 O O . TRP A 1 293 ? -5.332 -26.797 -18.219 1 86.62 293 TRP A O 1
ATOM 2307 N N . TRP A 1 294 ? -4.164 -25.438 -16.859 1 85.5 294 TRP A N 1
ATOM 2308 C CA . TRP A 1 294 ? -4.25 -26.391 -15.75 1 85.5 294 TRP A CA 1
ATOM 2309 C C . TRP A 1 294 ? -5.664 -26.422 -15.18 1 85.5 294 TRP A C 1
ATOM 2311 O O . TRP A 1 294 ? -6.133 -27.484 -14.742 1 85.5 294 TRP A O 1
ATOM 2321 N N . TYR A 1 295 ? -6.316 -25.312 -15.234 1 83.88 295 TYR A N 1
ATOM 2322 C CA . TYR A 1 295 ? -7.676 -25.203 -14.719 1 83.88 295 TYR A CA 1
ATOM 2323 C C . TYR A 1 295 ? -8.641 -26.047 -15.555 1 83.88 295 TYR A C 1
ATOM 2325 O O . TYR A 1 295 ? -9.578 -26.641 -15.023 1 83.88 295 TYR A O 1
ATOM 2333 N N . MET A 1 296 ? -8.367 -26.109 -16.828 1 84.56 296 MET A N 1
ATOM 2334 C CA . MET A 1 296 ? -9.305 -26.75 -17.734 1 84.56 296 MET A CA 1
ATOM 2335 C C . MET A 1 296 ? -8.906 -28.203 -17.969 1 84.56 296 MET A C 1
ATOM 2337 O O . MET A 1 296 ? -9.664 -28.984 -18.562 1 84.56 296 MET A O 1
ATOM 2341 N N . MET A 1 297 ? -7.801 -28.578 -17.5 1 84.75 297 MET A N 1
ATOM 2342 C CA . MET A 1 297 ? -7.277 -29.922 -17.734 1 84.75 297 MET A CA 1
ATOM 2343 C C . MET A 1 297 ? -8.172 -30.984 -17.094 1 84.75 297 MET A C 1
ATOM 2345 O O . MET A 1 297 ? -8.641 -30.797 -15.969 1 84.75 297 MET A O 1
ATOM 2349 N N . SER A 1 298 ? -8.43 -32 -17.844 1 87.25 298 SER A N 1
ATOM 2350 C CA . SER A 1 298 ? -9.25 -33.094 -17.312 1 87.25 298 SER A CA 1
ATOM 2351 C C . SER A 1 298 ? -8.453 -33.969 -16.359 1 87.25 298 SER A C 1
ATOM 2353 O O . SER A 1 298 ? -7.227 -34.062 -16.438 1 87.25 298 SER A O 1
ATOM 2355 N N . ASN A 1 299 ? -9.18 -34.719 -15.516 1 86.94 299 ASN A N 1
ATOM 2356 C CA . ASN A 1 299 ? -8.547 -35.656 -14.609 1 86.94 299 ASN A CA 1
ATOM 2357 C C . ASN A 1 299 ? -7.902 -36.812 -15.375 1 86.94 299 ASN A C 1
ATOM 2359 O O . ASN A 1 299 ? -6.879 -37.344 -14.953 1 86.94 299 ASN A O 1
ATOM 2363 N N . THR A 1 300 ? -8.555 -37.156 -16.438 1 92.44 300 THR A N 1
ATOM 2364 C CA . THR A 1 300 ? -8.008 -38.219 -17.281 1 92.44 300 THR A CA 1
ATOM 2365 C C . THR A 1 300 ? -6.625 -37.844 -17.812 1 92.44 300 THR A C 1
ATOM 2367 O O . THR A 1 300 ? -5.695 -38.625 -17.781 1 92.44 300 THR A O 1
ATOM 2370 N N . PHE A 1 301 ? -6.508 -36.625 -18.219 1 92.88 301 PHE A N 1
ATOM 2371 C CA . PHE A 1 301 ? -5.219 -36.188 -18.734 1 92.88 301 PHE A CA 1
ATOM 2372 C C . PHE A 1 301 ? -4.164 -36.188 -17.641 1 92.88 301 PHE A C 1
ATOM 2374 O O . PHE A 1 301 ? -3.012 -36.562 -17.875 1 92.88 301 PHE A O 1
ATOM 2381 N N . LEU A 1 302 ? -4.551 -35.781 -16.531 1 88.62 302 LEU A N 1
ATOM 2382 C CA . LEU A 1 302 ? -3.615 -35.781 -15.414 1 88.62 302 LEU A CA 1
ATOM 2383 C C . LEU A 1 302 ? -3.121 -37.188 -15.102 1 88.62 302 LEU A C 1
ATOM 2385 O O . LEU A 1 302 ? -1.945 -37.375 -14.781 1 88.62 302 LEU A O 1
ATOM 2389 N N . ARG A 1 303 ? -4.008 -38.094 -15.086 1 89.81 303 ARG A N 1
ATOM 2390 C CA . ARG A 1 303 ? -3.621 -39.469 -14.875 1 89.81 303 ARG A CA 1
ATOM 2391 C C . ARG A 1 303 ? -2.619 -39.938 -15.93 1 89.81 303 ARG A C 1
ATOM 2393 O O . ARG A 1 303 ? -1.661 -40.656 -15.617 1 89.81 303 ARG A O 1
ATOM 2400 N N . LEU A 1 304 ? -2.863 -39.531 -17.125 1 93 304 LEU A N 1
ATOM 2401 C CA . LEU A 1 304 ? -1.962 -39.875 -18.219 1 93 304 LEU A CA 1
ATOM 2402 C C . LEU A 1 304 ? -0.577 -39.281 -18 1 93 304 LEU A C 1
ATOM 2404 O O . LEU A 1 304 ? 0.434 -39.906 -18.328 1 93 304 LEU A O 1
ATOM 2408 N N . LEU A 1 305 ? -0.545 -38.094 -17.469 1 91.19 305 LEU A N 1
ATOM 2409 C CA . LEU A 1 305 ? 0.718 -37.438 -17.125 1 91.19 305 LEU A CA 1
ATOM 2410 C C . LEU A 1 305 ? 1.429 -38.188 -16 1 91.19 305 LEU A C 1
ATOM 2412 O O . LEU A 1 305 ? 2.648 -38.375 -16.047 1 91.19 305 LEU A O 1
ATOM 2416 N N . GLU A 1 306 ? 0.674 -38.594 -15.016 1 87.88 306 GLU A N 1
ATOM 2417 C CA . GLU A 1 306 ? 1.234 -39.312 -13.875 1 87.88 306 GLU A CA 1
ATOM 2418 C C . GLU A 1 306 ? 1.795 -40.656 -14.305 1 87.88 306 GLU A C 1
ATOM 2420 O O . GLU A 1 306 ? 2.785 -41.125 -13.742 1 87.88 306 GLU A O 1
ATOM 2425 N N . GLU A 1 307 ? 1.155 -41.219 -15.266 1 90.44 307 GLU A N 1
ATOM 2426 C CA . GLU A 1 307 ? 1.619 -42.469 -15.82 1 90.44 307 GLU A CA 1
ATOM 2427 C C . GLU A 1 307 ? 2.77 -42.25 -16.797 1 90.44 307 GLU A C 1
ATOM 2429 O O . GLU A 1 307 ? 3.32 -43.219 -17.344 1 90.44 307 GLU A O 1
ATOM 2434 N N . ALA A 1 308 ? 3.109 -41.062 -17.062 1 91.5 308 ALA A N 1
ATOM 2435 C CA . ALA A 1 308 ? 4.195 -40.688 -17.969 1 91.5 308 ALA A CA 1
ATOM 2436 C C . ALA A 1 308 ? 3.965 -41.219 -19.375 1 91.5 308 ALA A C 1
ATOM 2438 O O . ALA A 1 308 ? 4.883 -41.75 -20 1 91.5 308 ALA A O 1
ATOM 2439 N N . ARG A 1 309 ? 2.699 -41.125 -19.766 1 93.12 309 ARG A N 1
ATOM 2440 C CA . ARG A 1 309 ? 2.428 -41.469 -21.156 1 93.12 309 ARG A CA 1
ATOM 2441 C C . ARG A 1 309 ? 3.125 -40.531 -22.109 1 93.12 309 ARG A C 1
ATOM 2443 O O . ARG A 1 309 ? 3.068 -39.312 -21.922 1 93.12 309 ARG A O 1
ATOM 2450 N N . PRO A 1 310 ? 3.793 -41.031 -23.125 1 93.56 310 PRO A N 1
ATOM 2451 C CA . PRO A 1 310 ? 4.609 -40.188 -24 1 93.56 310 PRO A CA 1
ATOM 2452 C C . PRO A 1 310 ? 3.812 -39.062 -24.641 1 93.56 310 PRO A C 1
ATOM 2454 O O . PRO A 1 310 ? 4.289 -37.938 -24.703 1 93.56 310 PRO A O 1
ATOM 2457 N N . ARG A 1 311 ? 2.576 -39.312 -25.109 1 94.06 311 ARG A N 1
ATOM 2458 C CA . ARG A 1 311 ? 1.755 -38.281 -25.734 1 94.06 311 ARG A CA 1
ATOM 2459 C C . ARG A 1 311 ? 1.466 -37.156 -24.766 1 94.06 311 ARG A C 1
ATOM 2461 O O . ARG A 1 311 ? 1.536 -35.969 -25.125 1 94.06 311 ARG A O 1
ATOM 2468 N N . ALA A 1 312 ? 1.107 -37.5 -23.578 1 93.81 312 ALA A N 1
ATOM 2469 C CA . ALA A 1 312 ? 0.832 -36.531 -22.531 1 93.81 312 ALA A CA 1
ATOM 2470 C C . ALA A 1 312 ? 2.078 -35.688 -22.219 1 93.81 312 ALA A C 1
ATOM 2472 O O . ALA A 1 312 ? 1.999 -34.469 -22.047 1 93.81 312 ALA A O 1
ATOM 2473 N N . LEU A 1 313 ? 3.193 -36.344 -22.188 1 93.81 313 LEU A N 1
ATOM 2474 C CA . LEU A 1 313 ? 4.461 -35.688 -21.875 1 93.81 313 LEU A CA 1
ATOM 2475 C C . LEU A 1 313 ? 4.84 -34.719 -23 1 93.81 313 LEU A C 1
ATOM 2477 O O . LEU A 1 313 ? 5.387 -33.656 -22.734 1 93.81 313 LEU A O 1
ATOM 2481 N N . ILE A 1 314 ? 4.609 -35.125 -24.203 1 94.06 314 ILE A N 1
ATOM 2482 C CA . ILE A 1 314 ? 4.902 -34.25 -25.344 1 94.06 314 ILE A CA 1
ATOM 2483 C C . ILE A 1 314 ? 4.059 -33 -25.234 1 94.06 314 ILE A C 1
ATOM 2485 O O . ILE A 1 314 ? 4.562 -31.891 -25.469 1 94.06 314 ILE A O 1
ATOM 2489 N N . ILE A 1 315 ? 2.797 -33.125 -24.875 1 94.38 315 ILE A N 1
ATOM 2490 C CA . ILE A 1 315 ? 1.918 -31.969 -24.703 1 94.38 315 ILE A CA 1
ATOM 2491 C C . ILE A 1 315 ? 2.438 -31.094 -23.562 1 94.38 315 ILE A C 1
ATOM 2493 O O . ILE A 1 315 ? 2.498 -29.859 -23.703 1 94.38 315 ILE A O 1
ATOM 2497 N N . LEU A 1 316 ? 2.871 -31.688 -22.5 1 93.69 316 LEU A N 1
ATOM 2498 C CA . LEU A 1 316 ? 3.432 -30.969 -21.375 1 93.69 316 LEU A CA 1
ATOM 2499 C C . LEU A 1 316 ? 4.703 -30.219 -21.781 1 93.69 316 LEU A C 1
ATOM 2501 O O . LEU A 1 316 ? 4.961 -29.109 -21.312 1 93.69 316 LEU A O 1
ATOM 2505 N N . ALA A 1 317 ? 5.52 -30.875 -22.594 1 94 317 ALA A N 1
ATOM 2506 C CA . ALA A 1 317 ? 6.73 -30.219 -23.094 1 94 317 ALA A CA 1
ATOM 2507 C C . ALA A 1 317 ? 6.398 -28.938 -23.859 1 94 317 ALA A C 1
ATOM 2509 O O . ALA A 1 317 ? 7.113 -27.938 -23.75 1 94 317 ALA A O 1
ATOM 2510 N N . HIS A 1 318 ? 5.367 -29 -24.641 1 93.94 318 HIS A N 1
ATOM 2511 C CA . HIS A 1 318 ? 4.926 -27.812 -25.359 1 93.94 318 HIS A CA 1
ATOM 2512 C C . HIS A 1 318 ? 4.469 -26.719 -24.391 1 93.94 318 HIS A C 1
ATOM 2514 O O . HIS A 1 318 ? 4.715 -25.531 -24.609 1 93.94 318 HIS A O 1
ATOM 2520 N N . TYR A 1 319 ? 3.795 -27.156 -23.375 1 93.94 319 TYR A N 1
ATOM 2521 C CA . TYR A 1 319 ? 3.43 -26.203 -22.312 1 93.94 319 TYR A CA 1
ATOM 2522 C C . TYR A 1 319 ? 4.668 -25.547 -21.734 1 93.94 319 TYR A C 1
ATOM 2524 O O . TYR A 1 319 ? 4.676 -24.328 -21.5 1 93.94 319 TYR A O 1
ATOM 2532 N N . CYS A 1 320 ? 5.676 -26.297 -21.5 1 94.19 320 CYS A N 1
ATOM 2533 C CA . CYS A 1 320 ? 6.914 -25.766 -20.938 1 94.19 320 CYS A CA 1
ATOM 2534 C C . CYS A 1 320 ? 7.531 -24.734 -21.875 1 94.19 320 CYS A C 1
ATOM 2536 O O . CYS A 1 320 ? 8.016 -23.688 -21.422 1 94.19 320 CYS A O 1
ATOM 2538 N N . VAL A 1 321 ? 7.488 -25 -23.109 1 93.25 321 VAL A N 1
ATOM 2539 C CA . VAL A 1 321 ? 8.023 -24.047 -24.078 1 93.25 321 VAL A CA 1
ATOM 2540 C C . VAL A 1 321 ? 7.184 -22.781 -24.078 1 93.25 321 VAL A C 1
ATOM 2542 O O . VAL A 1 321 ? 7.723 -21.672 -24.172 1 93.25 321 VAL A O 1
ATOM 2545 N N . MET A 1 322 ? 5.891 -22.953 -24.016 1 92.81 322 MET A N 1
ATOM 2546 C CA . MET A 1 322 ? 5.004 -21.797 -23.906 1 92.81 322 MET A CA 1
ATOM 2547 C C . MET A 1 322 ? 5.355 -20.938 -22.688 1 92.81 322 MET A C 1
ATOM 2549 O O . MET A 1 322 ? 5.457 -19.719 -22.797 1 92.81 322 MET A O 1
ATOM 2553 N N . MET A 1 323 ? 5.578 -21.594 -21.594 1 93.81 323 MET A N 1
ATOM 2554 C CA . MET A 1 323 ? 5.848 -20.891 -20.344 1 93.81 323 MET A CA 1
ATOM 2555 C C . MET A 1 323 ? 7.223 -20.234 -20.375 1 93.81 323 MET A C 1
ATOM 2557 O O . MET A 1 323 ? 7.426 -19.188 -19.766 1 93.81 323 MET A O 1
ATOM 2561 N N . LYS A 1 324 ? 8.164 -20.844 -21.062 1 93 324 LYS A N 1
ATOM 2562 C CA . LYS A 1 324 ? 9.477 -20.234 -21.25 1 93 324 LYS A CA 1
ATOM 2563 C C . LYS A 1 324 ? 9.352 -18.844 -21.844 1 93 324 LYS A C 1
ATOM 2565 O O . LYS A 1 324 ? 10 -17.906 -21.375 1 93 324 LYS A O 1
ATOM 2570 N N . HIS A 1 325 ? 8.477 -18.703 -22.75 1 90.69 325 HIS A N 1
ATOM 2571 C CA . HIS A 1 325 ? 8.273 -17.406 -23.391 1 90.69 325 HIS A CA 1
ATOM 2572 C C . HIS A 1 325 ? 7.41 -16.484 -22.531 1 90.69 325 HIS A C 1
ATOM 2574 O O . HIS A 1 325 ? 7.715 -15.305 -22.391 1 90.69 325 HIS A O 1
ATOM 2580 N N . ALA A 1 326 ? 6.355 -17.062 -21.984 1 89.38 326 ALA A N 1
ATOM 2581 C CA . ALA A 1 326 ? 5.402 -16.281 -21.203 1 89.38 326 ALA A CA 1
ATOM 2582 C C . ALA A 1 326 ? 6.039 -15.75 -19.922 1 89.38 326 ALA A C 1
ATOM 2584 O O . ALA A 1 326 ? 5.641 -14.703 -19.406 1 89.38 326 ALA A O 1
ATOM 2585 N N . SER A 1 327 ? 7.043 -16.422 -19.422 1 91.38 327 SER A N 1
ATOM 2586 C CA . SER A 1 327 ? 7.625 -16.062 -18.125 1 91.38 327 SER A CA 1
ATOM 2587 C C . SER A 1 327 ? 8.758 -15.055 -18.297 1 91.38 327 SER A C 1
ATOM 2589 O O . SER A 1 327 ? 9.234 -14.484 -17.312 1 91.38 327 SER A O 1
ATOM 2591 N N . GLU A 1 328 ? 9.203 -14.867 -19.438 1 88.5 328 GLU A N 1
ATOM 2592 C CA . GLU A 1 328 ? 10.312 -13.938 -19.672 1 88.5 328 GLU A CA 1
ATOM 2593 C C . GLU A 1 328 ? 10.008 -12.562 -19.078 1 88.5 328 GLU A C 1
ATOM 2595 O O . GLU A 1 328 ? 10.82 -11.992 -18.359 1 88.5 328 GLU A O 1
ATOM 2600 N N . ASP A 1 329 ? 8.836 -12.047 -19.312 1 85.06 329 ASP A N 1
ATOM 2601 C CA . ASP A 1 329 ? 8.43 -10.758 -18.75 1 85.06 329 ASP A CA 1
ATOM 2602 C C . ASP A 1 329 ? 7.379 -10.938 -17.656 1 85.06 329 ASP A C 1
ATOM 2604 O O . ASP A 1 329 ? 6.695 -9.984 -17.281 1 85.06 329 ASP A O 1
ATOM 2608 N N . GLY A 1 330 ? 7.297 -12.148 -17.281 1 88.31 330 GLY A N 1
ATOM 2609 C CA . GLY A 1 330 ? 6.281 -12.453 -16.281 1 88.31 330 GLY A CA 1
ATOM 2610 C C . GLY A 1 330 ? 6.758 -12.234 -14.867 1 88.31 330 GLY A C 1
ATOM 2611 O O . GLY A 1 330 ? 7.91 -11.859 -14.641 1 88.31 330 GLY A O 1
ATOM 2612 N N . PRO A 1 331 ? 5.922 -12.375 -13.969 1 92.81 331 PRO A N 1
ATOM 2613 C CA . PRO A 1 331 ? 6.277 -12.156 -12.562 1 92.81 331 PRO A CA 1
ATOM 2614 C C . PRO A 1 331 ? 7.18 -13.25 -12.008 1 92.81 331 PRO A C 1
ATOM 2616 O O . PRO A 1 331 ? 7.344 -14.305 -12.633 1 92.81 331 PRO A O 1
ATOM 2619 N N . TRP A 1 332 ? 7.691 -13.062 -10.867 1 93.31 332 TRP A N 1
ATOM 2620 C CA . TRP A 1 332 ? 8.719 -13.883 -10.234 1 93.31 332 TRP A CA 1
ATOM 2621 C C . TRP A 1 332 ? 8.195 -15.289 -9.953 1 93.31 332 TRP A C 1
ATOM 2623 O O . TRP A 1 332 ? 8.953 -16.266 -10.008 1 93.31 332 TRP A O 1
ATOM 2633 N N . TRP A 1 333 ? 6.934 -15.43 -9.672 1 93.81 333 TRP A N 1
ATOM 2634 C CA . TRP A 1 333 ? 6.438 -16.688 -9.133 1 93.81 333 TRP A CA 1
ATOM 2635 C C . TRP A 1 333 ? 6.152 -17.688 -10.258 1 93.81 333 TRP A C 1
ATOM 2637 O O . TRP A 1 333 ? 5.93 -18.875 -10 1 93.81 333 TRP A O 1
ATOM 2647 N N . VAL A 1 334 ? 6.207 -17.25 -11.555 1 93.25 334 VAL A N 1
ATOM 2648 C CA . VAL A 1 334 ? 6 -18.172 -12.664 1 93.25 334 VAL A CA 1
ATOM 2649 C C . VAL A 1 334 ? 7.344 -18.547 -13.281 1 93.25 334 VAL A C 1
ATOM 2651 O O . VAL A 1 334 ? 7.406 -19.391 -14.172 1 93.25 334 VAL A O 1
ATOM 2654 N N . LYS A 1 335 ? 8.359 -17.922 -12.844 1 91.38 335 LYS A N 1
ATOM 2655 C CA . LYS A 1 335 ? 9.68 -18.156 -13.422 1 91.38 335 LYS A CA 1
ATOM 2656 C C . LYS A 1 335 ? 10.273 -19.469 -12.922 1 91.38 335 LYS A C 1
ATOM 2658 O O . LYS A 1 335 ? 10.297 -19.719 -11.719 1 91.38 335 LYS A O 1
ATOM 2663 N N . LYS A 1 336 ? 10.57 -20.328 -13.844 1 91.12 336 LYS A N 1
ATOM 2664 C CA . LYS A 1 336 ? 11.242 -21.609 -13.664 1 91.12 336 LYS A CA 1
ATOM 2665 C C . LYS A 1 336 ? 12.211 -21.891 -14.812 1 91.12 336 LYS A C 1
ATOM 2667 O O . LYS A 1 336 ? 12.336 -21.078 -15.734 1 91.12 336 LYS A O 1
ATOM 2672 N N . LYS A 1 337 ? 13.008 -22.906 -14.625 1 90.88 337 LYS A N 1
ATOM 2673 C CA . LYS A 1 337 ? 13.844 -23.328 -15.742 1 90.88 337 LYS A CA 1
ATOM 2674 C C . LYS A 1 337 ? 13.047 -24.156 -16.75 1 90.88 337 LYS A C 1
ATOM 2676 O O . LYS A 1 337 ? 13.305 -25.344 -16.938 1 90.88 337 LYS A O 1
ATOM 2681 N N . TRP A 1 338 ? 12.148 -23.453 -17.391 1 93.06 338 TRP A N 1
ATOM 2682 C CA . TRP A 1 338 ? 11.164 -24.078 -18.266 1 93.06 338 TRP A CA 1
ATOM 2683 C C . TRP A 1 338 ? 11.852 -24.812 -19.422 1 93.06 338 TRP A C 1
ATOM 2685 O O . TRP A 1 338 ? 11.391 -25.859 -19.859 1 93.06 338 TRP A O 1
ATOM 2695 N N . GLY A 1 339 ? 12.906 -24.203 -19.969 1 91.25 339 GLY A N 1
ATOM 2696 C CA . GLY A 1 339 ? 13.664 -24.859 -21.016 1 91.25 339 GLY A CA 1
ATOM 2697 C C . GLY A 1 339 ? 14.242 -26.203 -20.562 1 91.25 339 GLY A C 1
ATOM 2698 O O . GLY A 1 339 ? 14.18 -27.188 -21.312 1 91.25 339 GLY A O 1
ATOM 2699 N N . ASP A 1 340 ? 14.711 -26.203 -19.375 1 90.75 340 ASP A N 1
ATOM 2700 C CA . ASP A 1 340 ? 15.266 -27.438 -18.828 1 90.75 340 ASP A CA 1
ATOM 2701 C C . ASP A 1 340 ? 14.172 -28.484 -18.609 1 90.75 340 ASP A C 1
ATOM 2703 O O . ASP A 1 340 ? 14.398 -29.672 -18.812 1 90.75 340 ASP A O 1
ATOM 2707 N N . GLU A 1 341 ? 13.047 -28 -18.188 1 92 341 GLU A N 1
ATOM 2708 C CA . GLU A 1 341 ? 11.93 -28.922 -17.984 1 92 341 GLU A CA 1
ATOM 2709 C C . GLU A 1 341 ? 11.492 -29.562 -19.297 1 92 341 GLU A C 1
ATOM 2711 O O . GLU A 1 341 ? 11.242 -30.781 -19.344 1 92 341 GLU A O 1
ATOM 2716 N N . ALA A 1 342 ? 11.406 -28.766 -20.344 1 93.44 342 ALA A N 1
ATOM 2717 C CA . ALA A 1 342 ? 11.062 -29.297 -21.656 1 93.44 342 ALA A CA 1
ATOM 2718 C C . ALA A 1 342 ? 12.109 -30.297 -22.125 1 93.44 342 ALA A C 1
ATOM 2720 O O . ALA A 1 342 ? 11.766 -31.359 -22.656 1 93.44 342 ALA A O 1
ATOM 2721 N N . ALA A 1 343 ? 13.32 -29.969 -21.891 1 91.88 343 ALA A N 1
ATOM 2722 C CA . ALA A 1 343 ? 14.422 -30.844 -22.297 1 91.88 343 ALA A CA 1
ATOM 2723 C C . ALA A 1 343 ? 14.375 -32.156 -21.562 1 91.88 343 ALA A C 1
ATOM 2725 O O . ALA A 1 343 ? 14.586 -33.219 -22.156 1 91.88 343 ALA A O 1
ATOM 2726 N N . LYS A 1 344 ? 14.156 -32.094 -20.297 1 89.88 344 LYS A N 1
ATOM 2727 C CA . LYS A 1 344 ? 14.062 -33.312 -19.484 1 89.88 344 LYS A CA 1
ATOM 2728 C C . LYS A 1 344 ? 12.977 -34.25 -20.016 1 89.88 344 LYS A C 1
ATOM 2730 O O . LYS A 1 344 ? 13.172 -35.438 -20.094 1 89.88 344 LYS A O 1
ATOM 2735 N N . ILE A 1 345 ? 11.844 -33.656 -20.406 1 91.81 345 ILE A N 1
ATOM 2736 C CA . ILE A 1 345 ? 10.742 -34.438 -20.938 1 91.81 345 ILE A CA 1
ATOM 2737 C C . ILE A 1 345 ? 11.164 -35.094 -22.25 1 91.81 345 ILE A C 1
ATOM 2739 O O . ILE A 1 345 ? 10.984 -36.312 -22.438 1 91.81 345 ILE A O 1
ATOM 2743 N N . VAL A 1 346 ? 11.719 -34.375 -23.109 1 90.56 346 VAL A N 1
ATOM 2744 C CA . VAL A 1 346 ? 12.102 -34.844 -24.438 1 90.56 346 VAL A CA 1
ATOM 2745 C C . VAL A 1 346 ? 13.117 -35.969 -24.312 1 90.56 346 VAL A C 1
ATOM 2747 O O . VAL A 1 346 ? 13.055 -36.938 -25.062 1 90.56 346 VAL A O 1
ATOM 2750 N N . PHE A 1 347 ? 13.922 -35.844 -23.312 1 86.75 347 PHE A N 1
ATOM 2751 C CA . PHE A 1 347 ? 15.008 -36.812 -23.203 1 86.75 347 PHE A CA 1
ATOM 2752 C C . PHE A 1 347 ? 14.531 -38.094 -22.5 1 86.75 347 PHE A C 1
ATOM 2754 O O . PHE A 1 347 ? 15.188 -39.125 -22.578 1 86.75 347 PHE A O 1
ATOM 2761 N N . THR A 1 348 ? 13.43 -38.031 -21.922 1 88.5 348 THR A N 1
ATOM 2762 C CA . THR A 1 348 ? 12.867 -39.219 -21.281 1 88.5 348 THR A CA 1
ATOM 2763 C C . THR A 1 348 ? 12.07 -40.031 -22.266 1 88.5 348 THR A C 1
ATOM 2765 O O . THR A 1 348 ? 11.805 -41.219 -22.016 1 88.5 348 THR A O 1
ATOM 2768 N N . LEU A 1 349 ? 11.781 -39.531 -23.422 1 91.06 349 LEU A N 1
ATOM 2769 C CA . LEU A 1 349 ? 10.914 -40.188 -24.375 1 91.06 349 LEU A CA 1
ATOM 2770 C C . LEU A 1 349 ? 11.695 -41.219 -25.203 1 91.06 349 LEU A C 1
ATOM 2772 O O . LEU A 1 349 ? 12.875 -41 -25.5 1 91.06 349 LEU A O 1
ATOM 2776 N N . ASP A 1 350 ? 11.062 -42.312 -25.547 1 90.5 350 ASP A N 1
ATOM 2777 C CA . ASP A 1 350 ? 11.664 -43.344 -26.375 1 90.5 350 ASP A CA 1
ATOM 2778 C C . ASP A 1 350 ? 11.953 -42.812 -27.781 1 90.5 350 ASP A C 1
ATOM 2780 O O . ASP A 1 350 ? 11.297 -41.875 -28.25 1 90.5 350 ASP A O 1
ATOM 2784 N N . ALA A 1 351 ? 12.805 -43.531 -28.484 1 88.12 351 ALA A N 1
ATOM 2785 C CA . ALA A 1 351 ? 13.266 -43.125 -29.812 1 88.12 351 ALA A CA 1
ATOM 2786 C C . ALA A 1 351 ? 12.117 -43.156 -30.812 1 88.12 351 ALA A C 1
ATOM 2788 O O . ALA A 1 351 ? 12.117 -42.375 -31.781 1 88.12 351 ALA A O 1
ATOM 2789 N N . GLN A 1 352 ? 11.133 -43.938 -30.609 1 89.44 352 GLN A N 1
ATOM 2790 C CA . GLN A 1 352 ? 10.031 -44.062 -31.547 1 89.44 352 GLN A CA 1
ATOM 2791 C C . GLN A 1 352 ? 9.25 -42.75 -31.641 1 89.44 352 GLN A C 1
ATOM 2793 O O . GLN A 1 352 ? 8.547 -42.5 -32.625 1 89.44 352 GLN A O 1
ATOM 2798 N N . TRP A 1 353 ? 9.469 -41.844 -30.672 1 90.81 353 TRP A N 1
ATOM 2799 C CA . TRP A 1 353 ? 8.703 -40.625 -30.625 1 90.81 353 TRP A CA 1
ATOM 2800 C C . TRP A 1 353 ? 9.5 -39.469 -31.234 1 90.81 353 TRP A C 1
ATOM 2802 O O . TRP A 1 353 ? 9 -38.344 -31.344 1 90.81 353 TRP A O 1
ATOM 2812 N N . THR A 1 354 ? 10.664 -39.656 -31.75 1 86.88 354 THR A N 1
ATOM 2813 C CA . THR A 1 354 ? 11.57 -38.625 -32.281 1 86.88 354 THR A CA 1
ATOM 2814 C C . THR A 1 354 ? 10.922 -37.875 -33.438 1 86.88 354 THR A C 1
ATOM 2816 O O . THR A 1 354 ? 11.102 -36.656 -33.531 1 86.88 354 THR A O 1
ATOM 2819 N N . PRO A 1 355 ? 10.164 -38.5 -34.219 1 84.25 355 PRO A N 1
ATOM 2820 C CA . PRO A 1 355 ? 9.547 -37.781 -35.344 1 84.25 355 PRO A CA 1
ATOM 2821 C C . PRO A 1 355 ? 8.555 -36.719 -34.875 1 84.25 355 PRO A C 1
ATOM 2823 O O . PRO A 1 355 ? 8.289 -35.781 -35.625 1 84.25 355 PRO A O 1
ATOM 2826 N N . CYS A 1 356 ? 8.047 -36.875 -33.688 1 86.81 356 CYS A N 1
ATOM 2827 C CA . CYS A 1 356 ? 7.051 -35.969 -33.188 1 86.81 356 CYS A CA 1
ATOM 2828 C C . CYS A 1 356 ? 7.711 -34.812 -32.406 1 86.81 356 CYS A C 1
ATOM 2830 O O . CYS A 1 356 ? 7.035 -33.875 -31.953 1 86.81 356 CYS A O 1
ATOM 2832 N N . LEU A 1 357 ? 9.062 -34.812 -32.375 1 88.94 357 LEU A N 1
ATOM 2833 C CA . LEU A 1 357 ? 9.734 -33.906 -31.453 1 88.94 357 LEU A CA 1
ATOM 2834 C C . LEU A 1 357 ? 10.484 -32.812 -32.188 1 88.94 357 LEU A C 1
ATOM 2836 O O . LEU A 1 357 ? 11.164 -31.984 -31.594 1 88.94 357 LEU A O 1
ATOM 2840 N N . GLY A 1 358 ? 10.359 -32.75 -33.469 1 84.94 358 GLY A N 1
ATOM 2841 C CA . GLY A 1 358 ? 11.133 -31.828 -34.281 1 84.94 358 GLY A CA 1
ATOM 2842 C C . GLY A 1 358 ? 11.023 -30.391 -33.812 1 84.94 358 GLY A C 1
ATOM 2843 O O . GLY A 1 358 ? 12.031 -29.734 -33.562 1 84.94 358 GLY A O 1
ATOM 2844 N N . TRP A 1 359 ? 9.828 -29.953 -33.75 1 89.12 359 TRP A N 1
ATOM 2845 C CA . TRP A 1 359 ? 9.609 -28.578 -33.344 1 89.12 359 TRP A CA 1
ATOM 2846 C C . TRP A 1 359 ? 10.125 -28.328 -31.922 1 89.12 359 TRP A C 1
ATOM 2848 O O . TRP A 1 359 ? 10.758 -27.312 -31.656 1 89.12 359 TRP A O 1
ATOM 2858 N N . LEU A 1 360 ? 9.867 -29.25 -30.984 1 90.88 360 LEU A N 1
ATOM 2859 C CA . LEU A 1 360 ? 10.297 -29.125 -29.594 1 90.88 360 LEU A CA 1
ATOM 2860 C C . LEU A 1 360 ? 11.812 -29.016 -29.5 1 90.88 360 LEU A C 1
ATOM 2862 O O . LEU A 1 360 ? 12.344 -28.188 -28.75 1 90.88 360 LEU A O 1
ATOM 2866 N N . LEU A 1 361 ? 12.469 -29.812 -30.266 1 88.31 361 LEU A N 1
ATOM 2867 C CA . LEU A 1 361 ? 13.93 -29.828 -30.266 1 88.31 361 LEU A CA 1
ATOM 2868 C C . LEU A 1 361 ? 14.492 -28.5 -30.75 1 88.31 361 LEU A C 1
ATOM 2870 O O . LEU A 1 361 ? 15.531 -28.047 -30.281 1 88.31 361 LEU A O 1
ATOM 2874 N N . SER A 1 362 ? 13.789 -27.875 -31.609 1 88.25 362 SER A N 1
ATOM 2875 C CA . SER A 1 362 ? 14.234 -26.609 -32.156 1 88.25 362 SER A CA 1
ATOM 2876 C C . SER A 1 362 ? 14.078 -25.484 -31.125 1 88.25 362 SER A C 1
ATOM 2878 O O . SER A 1 362 ? 14.703 -24.438 -31.234 1 88.25 362 SER A O 1
ATOM 2880 N N . GLN A 1 363 ? 13.203 -25.703 -30.141 1 89 363 GLN A N 1
ATOM 2881 C CA . GLN A 1 363 ? 12.93 -24.688 -29.141 1 89 363 GLN A CA 1
ATOM 2882 C C . GLN A 1 363 ? 13.891 -24.797 -27.969 1 89 363 GLN A C 1
ATOM 2884 O O . GLN A 1 363 ? 13.977 -23.891 -27.141 1 89 363 GLN A O 1
ATOM 2889 N N . LEU A 1 364 ? 14.609 -25.906 -27.844 1 87.19 364 LEU A N 1
ATOM 2890 C CA . LEU A 1 364 ? 15.508 -26.141 -26.719 1 87.19 364 LEU A CA 1
ATOM 2891 C C . LEU A 1 364 ? 16.859 -25.469 -26.953 1 87.19 364 LEU A C 1
ATOM 2893 O O . LEU A 1 364 ? 17.266 -25.266 -28.094 1 87.19 364 LEU A O 1
ATOM 2897 N N . ASP A 1 365 ? 17.422 -24.891 -25.844 1 77.25 365 ASP A N 1
ATOM 2898 C CA . ASP A 1 365 ? 18.734 -24.281 -25.938 1 77.25 365 ASP A CA 1
ATOM 2899 C C . ASP A 1 365 ? 19.781 -25.281 -26.438 1 77.25 365 ASP A C 1
ATOM 2901 O O . ASP A 1 365 ? 19.797 -26.438 -26 1 77.25 365 ASP A O 1
ATOM 2905 N N . PRO A 1 366 ? 20.562 -24.844 -27.422 1 66.88 366 PRO A N 1
ATOM 2906 C CA . PRO A 1 366 ? 21.547 -25.75 -28.031 1 66.88 366 PRO A CA 1
ATOM 2907 C C . PRO A 1 366 ? 22.484 -26.391 -27.016 1 66.88 366 PRO A C 1
ATOM 2909 O O . PRO A 1 366 ? 22.906 -27.531 -27.203 1 66.88 366 PRO A O 1
ATOM 2912 N N . GLY A 1 367 ? 22.906 -25.766 -26 1 60.31 367 GLY A N 1
ATOM 2913 C CA . GLY A 1 367 ? 23.812 -26.359 -25.047 1 60.31 367 GLY A CA 1
ATOM 2914 C C . GLY A 1 367 ? 23.188 -27.516 -24.281 1 60.31 367 GLY A C 1
ATOM 2915 O O . GLY A 1 367 ? 23.906 -28.359 -23.734 1 60.31 367 GLY A O 1
ATOM 2916 N N . LEU A 1 368 ? 21.969 -27.5 -24.109 1 56.88 368 LEU A N 1
ATOM 2917 C CA . LEU A 1 368 ? 21.281 -28.547 -23.359 1 56.88 368 LEU A CA 1
ATOM 2918 C C . LEU A 1 368 ? 21.094 -29.797 -24.234 1 56.88 368 LEU A C 1
ATOM 2920 O O . LEU A 1 368 ? 21.016 -30.906 -23.703 1 56.88 368 LEU A O 1
ATOM 2924 N N . ASN A 1 369 ? 21.031 -29.578 -25.453 1 52.53 369 ASN A N 1
ATOM 2925 C CA . ASN A 1 369 ? 20.891 -30.672 -26.422 1 52.53 369 ASN A CA 1
ATOM 2926 C C . ASN A 1 369 ? 22.062 -31.641 -26.344 1 52.53 369 ASN A C 1
ATOM 2928 O O . ASN A 1 369 ? 21.891 -32.844 -26.469 1 52.53 369 ASN A O 1
ATOM 2932 N N . SER A 1 370 ? 23.203 -31.094 -26.125 1 48.66 370 SER A N 1
ATOM 2933 C CA . SER A 1 370 ? 24.391 -31.922 -26.156 1 48.66 370 SER A CA 1
ATOM 2934 C C . SER A 1 370 ? 24.469 -32.812 -24.922 1 48.66 370 SER A C 1
ATOM 2936 O O . SER A 1 370 ? 24.938 -33.969 -25.016 1 48.66 370 SER A O 1
ATOM 2938 N N . GLN A 1 371 ? 24.094 -32.344 -23.844 1 45.91 371 GLN A N 1
ATOM 2939 C CA . GLN A 1 371 ? 24.25 -33.156 -22.641 1 45.91 371 GLN A CA 1
ATOM 2940 C C . GLN A 1 371 ? 23.188 -34.25 -22.578 1 45.91 371 GLN A C 1
ATOM 2942 O O . GLN A 1 371 ? 23.469 -35.375 -22.125 1 45.91 371 GLN A O 1
ATOM 2947 N N . VAL A 1 372 ? 22.062 -34 -22.922 1 47.34 372 VAL A N 1
ATOM 2948 C CA . VAL A 1 372 ? 20.969 -34.969 -22.891 1 47.34 372 VAL A CA 1
ATOM 2949 C C . VAL A 1 372 ? 21.203 -36.031 -23.969 1 47.34 372 VAL A C 1
ATOM 2951 O O . VAL A 1 372 ? 20.938 -37.219 -23.734 1 47.34 372 VAL A O 1
ATOM 2954 N N . PHE A 1 373 ? 21.781 -35.719 -25.016 1 45.44 373 PHE A N 1
ATOM 2955 C CA . PHE A 1 373 ? 22.156 -36.688 -26.016 1 45.44 373 PHE A CA 1
ATOM 2956 C C . PHE A 1 373 ? 23.266 -37.594 -25.516 1 45.44 373 PHE A C 1
ATOM 2958 O O . PHE A 1 373 ? 23.266 -38.812 -25.797 1 45.44 373 PHE A O 1
ATOM 2965 N N . ASP A 1 374 ? 24.125 -37.094 -24.781 1 45.88 374 ASP A N 1
ATOM 2966 C CA . ASP A 1 374 ? 25.141 -37.969 -24.203 1 45.88 374 ASP A CA 1
ATOM 2967 C C . ASP A 1 374 ? 24.547 -38.906 -23.172 1 45.88 374 ASP A C 1
ATOM 2969 O O . ASP A 1 374 ? 24.906 -40.094 -23.094 1 45.88 374 ASP A O 1
ATOM 2973 N N . LEU A 1 375 ? 23.562 -38.469 -22.438 1 41.47 375 LEU A N 1
ATOM 2974 C CA . LEU A 1 375 ? 22.938 -39.344 -21.438 1 41.47 375 LEU A CA 1
ATOM 2975 C C . LEU A 1 375 ? 22.031 -40.375 -22.109 1 41.47 375 LEU A C 1
ATOM 2977 O O . LEU A 1 375 ? 22.031 -41.562 -21.75 1 41.47 375 LEU A O 1
ATOM 2981 N N . ALA A 1 376 ? 21.25 -40.094 -23.031 1 41.47 376 ALA A N 1
ATOM 2982 C CA . ALA A 1 376 ? 20.438 -41.062 -23.781 1 41.47 376 ALA A CA 1
ATOM 2983 C C . ALA A 1 376 ? 21.328 -42 -24.562 1 41.47 376 ALA A C 1
ATOM 2985 O O . ALA A 1 376 ? 21.078 -43.219 -24.594 1 41.47 376 ALA A O 1
ATOM 2986 N N . ALA A 1 377 ? 22.344 -41.531 -25.141 1 42.53 377 ALA A N 1
ATOM 2987 C CA . ALA A 1 377 ? 23.344 -42.406 -25.766 1 42.53 377 ALA A CA 1
ATOM 2988 C C . ALA A 1 377 ? 24 -43.312 -24.719 1 42.53 377 ALA A C 1
ATOM 2990 O O . ALA A 1 377 ? 24.266 -44.469 -24.984 1 42.53 377 ALA A O 1
ATOM 2991 N N . TRP A 1 378 ? 24.203 -42.75 -23.516 1 42.06 378 TRP A N 1
ATOM 2992 C CA . TRP A 1 378 ? 24.797 -43.562 -22.453 1 42.06 378 TRP A CA 1
ATOM 2993 C C . TRP A 1 378 ? 23.797 -44.625 -21.953 1 42.06 378 TRP A C 1
ATOM 2995 O O . TRP A 1 378 ? 24.172 -45.781 -21.766 1 42.06 378 TRP A O 1
ATOM 3005 N N . VAL A 1 379 ? 22.578 -44.281 -21.766 1 40.47 379 VAL A N 1
ATOM 3006 C CA . VAL A 1 379 ? 21.594 -45.219 -21.266 1 40.47 379 VAL A CA 1
ATOM 3007 C C . VAL A 1 379 ? 21.312 -46.312 -22.312 1 40.47 379 VAL A C 1
ATOM 3009 O O . VAL A 1 379 ? 21.156 -47.469 -21.984 1 40.47 379 VAL A O 1
ATOM 3012 N N . HIS A 1 380 ? 21.203 -45.875 -23.484 1 41.34 380 HIS A N 1
ATOM 3013 C CA . HIS A 1 380 ? 20.984 -46.906 -24.5 1 41.34 380 HIS A CA 1
ATOM 3014 C C . HIS A 1 380 ? 22.266 -47.688 -24.781 1 41.34 380 HIS A C 1
ATOM 3016 O O . HIS A 1 380 ? 22.25 -48.688 -25.5 1 41.34 380 HIS A O 1
ATOM 3022 N N . ALA A 1 381 ? 23.469 -47 -24.484 1 43.12 381 ALA A N 1
ATOM 3023 C CA . ALA A 1 381 ? 24.641 -47.844 -24.578 1 43.12 381 ALA A CA 1
ATOM 3024 C C . ALA A 1 381 ? 24.656 -48.906 -23.453 1 43.12 381 ALA A C 1
ATOM 3026 O O . ALA A 1 381 ? 24.359 -48.562 -22.297 1 43.12 381 ALA A O 1
ATOM 3027 N N . GLY A 1 382 ? 24.047 -50.094 -23.516 1 39.19 382 GLY A N 1
ATOM 3028 C CA . GLY A 1 382 ? 24.016 -51.375 -22.828 1 39.19 382 GLY A CA 1
ATOM 3029 C C . GLY A 1 382 ? 25.094 -51.5 -21.766 1 39.19 382 GLY A C 1
ATOM 3030 O O . GLY A 1 382 ? 25.297 -52.594 -21.219 1 39.19 382 GLY A O 1
ATOM 3031 N N . ASP A 1 383 ? 26.109 -50.562 -21.75 1 36.59 383 ASP A N 1
ATOM 3032 C CA . ASP A 1 383 ? 27.219 -50.969 -20.891 1 36.59 383 ASP A CA 1
ATOM 3033 C C . ASP A 1 383 ? 26.875 -50.781 -19.422 1 36.59 383 ASP A C 1
ATOM 3035 O O . ASP A 1 383 ? 27.516 -50 -18.719 1 36.59 383 ASP A O 1
ATOM 3039 N N . GLY A 1 384 ? 25.609 -50.812 -18.953 1 32.84 384 GLY A N 1
ATOM 3040 C CA . GLY A 1 384 ? 25.344 -50.969 -17.531 1 32.84 384 GLY A CA 1
ATOM 3041 C C . GLY A 1 384 ? 26 -52.188 -16.938 1 32.84 384 GLY A C 1
ATOM 3042 O O . GLY A 1 384 ? 25.75 -52.531 -15.781 1 32.84 384 GLY A O 1
ATOM 3043 N N . ASP A 1 385 ? 26.531 -53.156 -17.719 1 30.5 385 ASP A N 1
ATOM 3044 C CA . ASP A 1 385 ? 27.062 -54.375 -17.062 1 30.5 385 ASP A CA 1
ATOM 3045 C C . ASP A 1 385 ? 28.297 -54.031 -16.25 1 30.5 385 ASP A C 1
ATOM 3047 O O . ASP A 1 385 ? 28.656 -54.75 -15.312 1 30.5 385 ASP A O 1
ATOM 3051 N N . HIS A 1 386 ? 29.328 -53.219 -16.766 1 28.19 386 HIS A N 1
ATOM 3052 C CA . HIS A 1 386 ? 30.641 -53.469 -16.172 1 28.19 386 HIS A CA 1
ATOM 3053 C C . HIS A 1 386 ? 30.828 -52.719 -14.875 1 28.19 386 HIS A C 1
ATOM 3055 O O . HIS A 1 386 ? 31.891 -52.75 -14.258 1 28.19 386 HIS A O 1
ATOM 3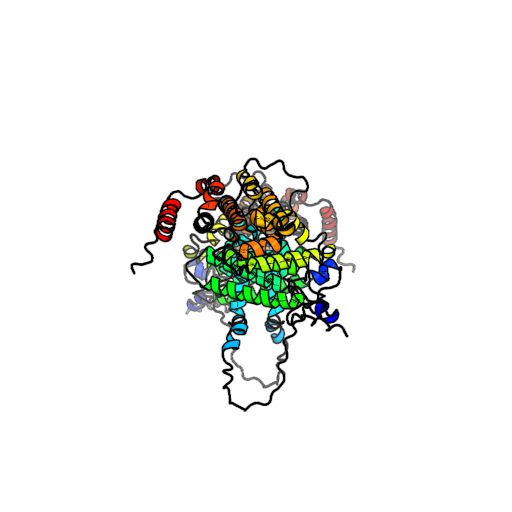061 N N . PHE A 1 387 ? 29.969 -51.781 -14.289 1 23.92 387 PHE A N 1
ATOM 3062 C CA . PHE A 1 387 ? 30.406 -51.688 -12.898 1 23.92 387 PHE A CA 1
ATOM 3063 C C . PHE A 1 387 ? 29.672 -52.688 -12.023 1 23.92 387 PHE A C 1
ATOM 3065 O O . PHE A 1 387 ? 28.531 -53.062 -12.297 1 23.92 387 PHE A O 1
ATOM 3072 N N . MET B 1 1 ? 27.406 52.406 52.031 1 29.31 1 MET B N 1
ATOM 3073 C CA . MET B 1 1 ? 27.375 51.125 51.344 1 29.31 1 MET B CA 1
ATOM 3074 C C . MET B 1 1 ? 26.172 51.062 50.375 1 29.31 1 MET B C 1
ATOM 3076 O O . MET B 1 1 ? 25.047 51.312 50.781 1 29.31 1 MET B O 1
ATOM 3080 N N . ALA B 1 2 ? 26.391 51.188 49.156 1 42.88 2 ALA B N 1
ATOM 3081 C CA . ALA B 1 2 ? 25.312 51.344 48.188 1 42.88 2 ALA B CA 1
ATOM 3082 C C . ALA B 1 2 ? 24.359 50.156 48.219 1 42.88 2 ALA B C 1
ATOM 3084 O O . ALA B 1 2 ? 24.797 49.031 48.469 1 42.88 2 ALA B O 1
ATOM 3085 N N . PRO B 1 3 ? 23.125 50.281 48.438 1 39.22 3 PRO B N 1
ATOM 3086 C CA . PRO B 1 3 ? 22.172 49.188 48.562 1 39.22 3 PRO B CA 1
ATOM 3087 C C . PRO B 1 3 ? 22.234 48.219 47.375 1 39.22 3 PRO B C 1
ATOM 3089 O O . PRO B 1 3 ? 22.484 48.656 46.25 1 39.22 3 PRO B O 1
ATOM 3092 N N . MET B 1 4 ? 22.656 47.031 47.562 1 40.44 4 MET B N 1
ATOM 3093 C CA . MET B 1 4 ? 22.766 45.969 46.562 1 40.44 4 MET B CA 1
ATOM 3094 C C . MET B 1 4 ? 21.453 45.781 45.812 1 40.44 4 MET B C 1
ATOM 3096 O O . MET B 1 4 ? 20.391 45.719 46.438 1 40.44 4 MET B O 1
ATOM 3100 N N . ARG B 1 5 ? 21.328 46.25 44.656 1 45.53 5 ARG B N 1
ATOM 3101 C CA . ARG B 1 5 ? 20.156 46.062 43.812 1 45.53 5 ARG B CA 1
ATOM 3102 C C . ARG B 1 5 ? 19.625 44.625 43.906 1 45.53 5 ARG B C 1
ATOM 3104 O O . ARG B 1 5 ? 20.406 43.688 43.906 1 45.53 5 ARG B O 1
ATOM 3111 N N . PRO B 1 6 ? 18.453 44.406 44.438 1 45.94 6 PRO B N 1
ATOM 3112 C CA . PRO B 1 6 ? 17.891 43.062 44.562 1 45.94 6 PRO B CA 1
ATOM 3113 C C . PRO B 1 6 ? 17.875 42.312 43.25 1 45.94 6 PRO B C 1
ATOM 3115 O O . PRO B 1 6 ? 17.672 42.906 42.188 1 45.94 6 PRO B O 1
ATOM 3118 N N . HIS B 1 7 ? 18.672 41.344 43.094 1 48.88 7 HIS B N 1
ATOM 3119 C CA . HIS B 1 7 ? 18.734 40.438 41.938 1 48.88 7 HIS B CA 1
ATOM 3120 C C . HIS B 1 7 ? 17.344 39.906 41.625 1 48.88 7 HIS B C 1
ATOM 3122 O O . HIS B 1 7 ? 16.688 39.312 42.469 1 48.88 7 HIS B O 1
ATOM 3128 N N . GLN B 1 8 ? 16.594 40.562 40.781 1 49.12 8 GLN B N 1
ATOM 3129 C CA . GLN B 1 8 ? 15.289 40.062 40.375 1 49.12 8 GLN B CA 1
ATOM 3130 C C . GLN B 1 8 ? 15.414 38.688 39.719 1 49.12 8 GLN B C 1
ATOM 3132 O O . GLN B 1 8 ? 16.109 38.5 38.719 1 49.12 8 GLN B O 1
ATOM 3137 N N . LYS B 1 9 ? 15.398 37.562 40.5 1 53.69 9 LYS B N 1
ATOM 3138 C CA . LYS B 1 9 ? 15.406 36.156 40.062 1 53.69 9 LYS B CA 1
ATOM 3139 C C . LYS B 1 9 ? 14.055 35.75 39.5 1 53.69 9 LYS B C 1
ATOM 3141 O O . LYS B 1 9 ? 13.008 36.156 40 1 53.69 9 LYS B O 1
ATOM 3146 N N . THR B 1 10 ? 14.125 35.406 38.281 1 57.84 10 THR B N 1
ATOM 3147 C CA . THR B 1 10 ? 12.922 34.75 37.781 1 57.84 10 THR B CA 1
ATOM 3148 C C . THR B 1 10 ? 12.914 33.281 38.219 1 57.84 10 THR B C 1
ATOM 3150 O O . THR B 1 10 ? 13.914 32.562 38.062 1 57.84 10 THR B O 1
ATOM 3153 N N . ARG B 1 11 ? 11.953 32.781 38.938 1 66.5 11 ARG B N 1
ATOM 3154 C CA . ARG B 1 11 ? 11.859 31.422 39.5 1 66.5 11 ARG B CA 1
ATOM 3155 C C . ARG B 1 11 ? 11.68 30.391 38.375 1 66.5 11 ARG B C 1
ATOM 3157 O O . ARG B 1 11 ? 12.086 29.234 38.531 1 66.5 11 ARG B O 1
ATOM 3164 N N . THR B 1 12 ? 11.156 30.766 37.281 1 67.75 12 THR B N 1
ATOM 3165 C CA . THR B 1 12 ? 10.742 29.828 36.25 1 67.75 12 THR B CA 1
ATOM 3166 C C . THR B 1 12 ? 11.641 29.953 35 1 67.75 12 THR B C 1
ATOM 3168 O O . THR B 1 12 ? 11.258 29.531 33.906 1 67.75 12 THR B O 1
ATOM 3171 N N . GLY B 1 13 ? 12.75 30.406 35.094 1 70.75 13 GLY B N 1
ATOM 3172 C CA . GLY B 1 13 ? 13.695 30.594 34 1 70.75 13 GLY B CA 1
ATOM 3173 C C . GLY B 1 13 ? 14.5 29.344 33.688 1 70.75 13 GLY B C 1
ATOM 3174 O O . GLY B 1 13 ? 14.383 28.328 34.375 1 70.75 13 GLY B O 1
ATOM 3175 N N . CYS B 1 14 ? 15.297 29.438 32.625 1 72.56 14 CYS B N 1
ATOM 3176 C CA . CYS B 1 14 ? 16.125 28.312 32.219 1 72.56 14 CYS B CA 1
ATOM 3177 C C . CYS B 1 14 ? 17.234 28.047 33.219 1 72.56 14 CYS B C 1
ATOM 3179 O O . CYS B 1 14 ? 17.625 28.938 33.969 1 72.56 14 CYS B O 1
ATOM 3181 N N . LYS B 1 15 ? 17.75 26.797 33.344 1 76.56 15 LYS B N 1
ATOM 3182 C CA . LYS B 1 15 ? 18.781 26.359 34.281 1 76.56 15 LYS B CA 1
ATOM 3183 C C . LYS B 1 15 ? 20.094 27.125 34.062 1 76.56 15 LYS B C 1
ATOM 3185 O O . LYS B 1 15 ? 20.797 27.453 35.031 1 76.56 15 LYS B O 1
ATOM 3190 N N . THR B 1 16 ? 20.344 27.531 32.906 1 78.94 16 THR B N 1
ATOM 3191 C CA . THR B 1 16 ? 21.578 28.203 32.562 1 78.94 16 THR B CA 1
ATOM 3192 C C . THR B 1 16 ? 21.594 29.625 33.094 1 78.94 16 THR B C 1
ATOM 3194 O O . THR B 1 16 ? 22.578 30.078 33.688 1 78.94 16 THR B O 1
ATOM 3197 N N . CYS B 1 17 ? 20.547 30.25 32.938 1 74.25 17 CYS B N 1
ATOM 3198 C CA . CYS B 1 17 ? 20.438 31.609 33.438 1 74.25 17 CYS B CA 1
ATOM 3199 C C . CYS B 1 17 ? 20.453 31.609 34.969 1 74.25 17 CYS B C 1
ATOM 3201 O O . CYS B 1 17 ? 21.078 32.469 35.594 1 74.25 17 CYS B O 1
ATOM 3203 N N . LYS B 1 18 ? 19.844 30.562 35.562 1 75.12 18 LYS B N 1
ATOM 3204 C CA . LYS B 1 18 ? 19.844 30.375 37 1 75.12 18 LYS B CA 1
ATOM 3205 C C . LYS B 1 18 ? 21.25 30.172 37.531 1 75.12 18 LYS B C 1
ATOM 3207 O O . LYS B 1 18 ? 21.625 30.734 38.562 1 75.12 18 LYS B O 1
ATOM 3212 N N . GLN B 1 19 ? 22.016 29.406 36.875 1 77.12 19 GLN B N 1
ATOM 3213 C CA . GLN B 1 19 ? 23.391 29.125 37.25 1 77.12 19 GLN B CA 1
ATOM 3214 C C . GLN B 1 19 ? 24.266 30.375 37.125 1 77.12 19 GLN B C 1
ATOM 3216 O O . GLN B 1 19 ? 25.172 30.578 37.938 1 77.12 19 GLN B O 1
ATOM 3221 N N . ARG B 1 20 ? 23.969 31.203 36.281 1 76 20 ARG B N 1
ATOM 3222 C CA . ARG B 1 20 ? 24.734 32.406 36 1 76 20 ARG B CA 1
ATOM 3223 C C . ARG B 1 20 ? 24.234 33.594 36.812 1 76 20 ARG B C 1
ATOM 3225 O O . ARG B 1 20 ? 24.859 34.656 36.844 1 76 20 ARG B O 1
ATOM 3232 N N . LYS B 1 21 ? 23.094 33.406 37.531 1 73.88 21 LYS B N 1
ATOM 3233 C CA . LYS B 1 21 ? 22.516 34.375 38.406 1 73.88 21 LYS B CA 1
ATOM 3234 C C . LYS B 1 21 ? 22.125 35.656 37.656 1 73.88 21 LYS B C 1
ATOM 3236 O O . LYS B 1 21 ? 22.344 36.781 38.156 1 73.88 21 LYS B O 1
ATOM 3241 N N . VAL B 1 22 ? 21.656 35.469 36.375 1 77.94 22 VAL B N 1
ATOM 3242 C CA . VAL B 1 22 ? 21.125 36.562 35.594 1 77.94 22 VAL B CA 1
ATOM 3243 C C . VAL B 1 22 ? 19.609 36.406 35.438 1 77.94 22 VAL B C 1
ATOM 3245 O O . VAL B 1 22 ? 19.078 35.281 35.5 1 77.94 22 VAL B O 1
ATOM 3248 N N . LYS B 1 23 ? 18.844 37.5 35.344 1 73.12 23 LYS B N 1
ATOM 3249 C CA . LYS B 1 23 ? 17.406 37.469 35.125 1 73.12 23 LYS B CA 1
ATOM 3250 C C . LYS B 1 23 ? 17.078 36.844 33.75 1 73.12 23 LYS B C 1
ATOM 3252 O O . LYS B 1 23 ? 17.531 37.344 32.719 1 73.12 23 LYS B O 1
ATOM 3257 N N . CYS B 1 24 ? 16.469 35.562 33.688 1 72.62 24 CYS B N 1
ATOM 3258 C CA . CYS B 1 24 ? 16.031 34.875 32.5 1 72.62 24 CYS B CA 1
ATOM 3259 C C . CYS B 1 24 ? 14.82 35.594 31.875 1 72.62 24 CYS B C 1
ATOM 3261 O O . CYS B 1 24 ? 13.938 36.062 32.594 1 72.62 24 CYS B O 1
ATOM 3263 N N . ASP B 1 25 ? 14.766 35.875 30.781 1 73.19 25 ASP B N 1
ATOM 3264 C CA . ASP B 1 25 ? 13.609 36.5 30.141 1 73.19 25 ASP B CA 1
ATOM 3265 C C . ASP B 1 25 ? 12.516 35.469 29.859 1 73.19 25 ASP B C 1
ATOM 3267 O O . ASP B 1 25 ? 11.492 35.781 29.266 1 73.19 25 ASP B O 1
ATOM 3271 N N . GLU B 1 26 ? 12.609 34.188 30.219 1 68.69 26 GLU B N 1
ATOM 3272 C CA . GLU B 1 26 ? 11.688 33.031 30.172 1 68.69 26 GLU B CA 1
ATOM 3273 C C . GLU B 1 26 ? 11.195 32.781 28.766 1 68.69 26 GLU B C 1
ATOM 3275 O O . GLU B 1 26 ? 10.172 32.125 28.562 1 68.69 26 GLU B O 1
ATOM 3280 N N . SER B 1 27 ? 11.992 33.281 27.953 1 68 27 SER B N 1
ATOM 3281 C CA . SER B 1 27 ? 11.672 33 26.547 1 68 27 SER B CA 1
ATOM 3282 C C . SER B 1 27 ? 11.953 31.547 26.203 1 68 27 SER B C 1
ATOM 3284 O O . SER B 1 27 ? 12.945 30.969 26.656 1 68 27 SER B O 1
ATOM 3286 N N . LEU B 1 28 ? 10.977 30.719 25.844 1 67.12 28 LEU B N 1
ATOM 3287 C CA . LEU B 1 28 ? 11.133 29.359 25.359 1 67.12 28 LEU B CA 1
ATOM 3288 C C . LEU B 1 28 ? 11.281 29.328 23.844 1 67.12 28 LEU B C 1
ATOM 3290 O O . LEU B 1 28 ? 10.781 30.219 23.156 1 67.12 28 LEU B O 1
ATOM 3294 N N . PRO B 1 29 ? 12.227 28.266 23.438 1 63.88 29 PRO B N 1
ATOM 3295 C CA . PRO B 1 29 ? 12.922 27.234 24.219 1 63.88 29 PRO B CA 1
ATOM 3296 C C . PRO B 1 29 ? 14.266 27.719 24.766 1 63.88 29 PRO B C 1
ATOM 3298 O O . PRO B 1 29 ? 14.828 27.094 25.656 1 63.88 29 PRO B O 1
ATOM 3301 N N . PHE B 1 30 ? 14.773 28.766 24.141 1 73.62 30 PHE B N 1
ATOM 3302 C CA . PHE B 1 30 ? 16 29.359 24.672 1 73.62 30 PHE B CA 1
ATOM 3303 C C . PHE B 1 30 ? 15.758 30.781 25.141 1 73.62 30 PHE B C 1
ATOM 3305 O O . PHE B 1 30 ? 15.078 31.562 24.469 1 73.62 30 PHE B O 1
ATOM 3312 N N . CYS B 1 31 ? 16.219 31.094 26.234 1 68.69 31 CYS B N 1
ATOM 3313 C CA . CYS B 1 31 ? 16.062 32.469 26.719 1 68.69 31 CYS B CA 1
ATOM 3314 C C . CYS B 1 31 ? 17.031 33.406 26.031 1 68.69 31 CYS B C 1
ATOM 3316 O O . CYS B 1 31 ? 18.109 33 25.594 1 68.69 31 CYS B O 1
ATOM 3318 N N . ASN B 1 32 ? 16.625 34.625 25.703 1 73.38 32 ASN B N 1
ATOM 3319 C CA . ASN B 1 32 ? 17.422 35.625 25.016 1 73.38 32 ASN B CA 1
ATOM 3320 C C . ASN B 1 32 ? 18.766 35.875 25.719 1 73.38 32 ASN B C 1
ATOM 3322 O O . ASN B 1 32 ? 19.75 36.219 25.078 1 73.38 32 ASN B O 1
ATOM 3326 N N . ASN B 1 33 ? 18.812 35.562 26.953 1 74.94 33 ASN B N 1
ATOM 3327 C CA . ASN B 1 33 ? 20.031 35.812 27.719 1 74.94 33 ASN B CA 1
ATOM 3328 C C . ASN B 1 33 ? 21.109 34.781 27.422 1 74.94 33 ASN B C 1
ATOM 3330 O O . ASN B 1 33 ? 22.281 35.125 27.312 1 74.94 33 ASN B O 1
ATOM 3334 N N . CYS B 1 34 ? 20.703 33.594 27.234 1 71.56 34 CYS B N 1
ATOM 3335 C CA . CYS B 1 34 ? 21.609 32.5 26.891 1 71.56 34 CYS B CA 1
ATOM 3336 C C . CYS B 1 34 ? 22.016 32.594 25.406 1 71.56 34 CYS B C 1
ATOM 3338 O O . CYS B 1 34 ? 23.188 32.438 25.078 1 71.56 34 CYS B O 1
ATOM 3340 N N . THR B 1 35 ? 21.109 33 24.578 1 71.75 35 THR B N 1
ATOM 3341 C CA . THR B 1 35 ? 21.312 33.062 23.141 1 71.75 35 THR B CA 1
ATOM 3342 C C . THR B 1 35 ? 22.234 34.219 22.781 1 71.75 35 THR B C 1
ATOM 3344 O O . THR B 1 35 ? 23.109 34.062 21.922 1 71.75 35 THR B O 1
ATOM 3347 N N . LYS B 1 36 ? 22.062 35.281 23.375 1 70.44 36 LYS B N 1
ATOM 3348 C CA . LYS B 1 36 ? 22.891 36.438 23.062 1 70.44 36 LYS B CA 1
ATOM 3349 C C . LYS B 1 36 ? 24.344 36.188 23.422 1 70.44 36 LYS B C 1
ATOM 3351 O O . LYS B 1 36 ? 25.266 36.719 22.781 1 70.44 36 LYS B O 1
ATOM 3356 N N . ARG B 1 37 ? 24.547 35.344 24.406 1 72.56 37 ARG B N 1
ATOM 3357 C CA . ARG B 1 37 ? 25.906 35.094 24.891 1 72.56 37 ARG B CA 1
ATOM 3358 C C . ARG B 1 37 ? 26.406 33.75 24.406 1 72.56 37 ARG B C 1
ATOM 3360 O O . ARG B 1 37 ? 27.5 33.312 24.812 1 72.56 37 ARG B O 1
ATOM 3367 N N . ASP B 1 38 ? 25.688 33.125 23.516 1 69.81 38 ASP B N 1
ATOM 3368 C CA . ASP B 1 38 ? 26.047 31.844 22.891 1 69.81 38 ASP B CA 1
ATOM 3369 C C . ASP B 1 38 ? 26.359 30.781 23.938 1 69.81 38 ASP B C 1
ATOM 3371 O O . ASP B 1 38 ? 27.344 30.047 23.812 1 69.81 38 ASP B O 1
ATOM 3375 N N . ILE B 1 39 ? 25.547 30.781 25.031 1 75.69 39 ILE B N 1
ATOM 3376 C CA . ILE B 1 39 ? 25.703 29.766 26.062 1 75.69 39 ILE B CA 1
ATOM 3377 C C . ILE B 1 39 ? 24.516 28.812 26.016 1 75.69 39 ILE B C 1
ATOM 3379 O O . ILE B 1 39 ? 23.422 29.188 25.578 1 75.69 39 ILE B O 1
ATOM 3383 N N . GLU B 1 40 ? 24.766 27.547 26.359 1 72.94 40 GLU B N 1
ATOM 3384 C CA . GLU B 1 40 ? 23.75 26.5 26.375 1 72.94 40 GLU B CA 1
ATOM 3385 C C . GLU B 1 40 ? 22.609 26.844 27.328 1 72.94 40 GLU B C 1
ATOM 3387 O O . GLU B 1 40 ? 22.828 27.094 28.516 1 72.94 40 GLU B O 1
ATOM 3392 N N . CYS B 1 41 ? 21.344 27.016 26.75 1 69.06 41 CYS B N 1
ATOM 3393 C CA . CYS B 1 41 ? 20.141 27.281 27.547 1 69.06 41 CYS B CA 1
ATOM 3394 C C . CYS B 1 41 ? 19.5 25.969 28 1 69.06 41 CYS B C 1
ATOM 3396 O O . CYS B 1 41 ? 19.031 25.188 27.172 1 69.06 41 CYS B O 1
ATOM 3398 N N . VAL B 1 42 ? 19.578 25.5 29.172 1 71.62 42 VAL B N 1
ATOM 3399 C CA . VAL B 1 42 ? 19.047 24.266 29.75 1 71.62 42 VAL B CA 1
ATOM 3400 C C . VAL B 1 42 ? 17.828 24.594 30.625 1 71.62 42 VAL B C 1
ATOM 3402 O O . VAL B 1 42 ? 17.922 25.406 31.547 1 71.62 42 VAL B O 1
ATOM 3405 N N . TRP B 1 43 ? 16.625 24.297 30.188 1 62.94 43 TRP B N 1
ATOM 3406 C CA . TRP B 1 43 ? 15.445 24.453 31.016 1 62.94 43 TRP B CA 1
ATOM 3407 C C . TRP B 1 43 ? 15.273 23.25 31.938 1 62.94 43 TRP B C 1
ATOM 3409 O O . TRP B 1 43 ? 15.5 22.109 31.531 1 62.94 43 TRP B O 1
ATOM 3419 N N . GLY B 1 44 ? 15.43 23.25 33.125 1 50 44 GLY B N 1
ATOM 3420 C CA . GLY B 1 44 ? 15.297 22.188 34.125 1 50 44 GLY B CA 1
ATOM 3421 C C . GLY B 1 44 ? 13.852 21.844 34.406 1 50 44 GLY B C 1
ATOM 3422 O O . GLY B 1 44 ? 12.969 22.688 34.344 1 50 44 GLY B O 1
ATOM 3423 N N . ASN B 1 45 ? 13.344 20.609 34.062 1 39.56 45 ASN B N 1
ATOM 3424 C CA . ASN B 1 45 ? 12.141 20.109 34.719 1 39.56 45 ASN B CA 1
ATOM 3425 C C . ASN B 1 45 ? 12.18 20.344 36.219 1 39.56 45 ASN B C 1
ATOM 3427 O O . ASN B 1 45 ? 12.656 19.484 36.969 1 39.56 45 ASN B O 1
ATOM 3431 N N . THR B 1 46 ? 12.539 21.359 36.625 1 35.38 46 THR B N 1
ATOM 3432 C CA . THR B 1 46 ? 12.609 21.391 38.094 1 35.38 46 THR B CA 1
ATOM 3433 C C . THR B 1 46 ? 11.219 21.297 38.688 1 35.38 46 THR B C 1
ATOM 3435 O O . THR B 1 46 ? 10.438 22.25 38.625 1 35.38 46 THR B O 1
ATOM 3438 N N . SER B 1 47 ? 10.523 20.109 38.625 1 31.09 47 SER B N 1
ATOM 3439 C CA . SER B 1 47 ? 9.438 19.984 39.594 1 31.09 47 SER B CA 1
ATOM 3440 C C . SER B 1 47 ? 9.867 20.5 40.969 1 31.09 47 SER B C 1
ATOM 3442 O O . SER B 1 47 ? 10.891 20.062 41.5 1 31.09 47 SER B O 1
ATOM 3444 N N . PRO B 1 48 ? 9.57 21.609 41.25 1 30.64 48 PRO B N 1
ATOM 3445 C CA . PRO B 1 48 ? 9.805 21.984 42.656 1 30.64 48 PRO B CA 1
ATOM 3446 C C . PRO B 1 48 ? 9.312 20.938 43.656 1 30.64 48 PRO B C 1
ATOM 3448 O O . PRO B 1 48 ? 8.164 20.516 43.562 1 30.64 48 PRO B O 1
ATOM 3451 N N . ARG B 1 49 ? 10.195 20.062 44.094 1 27.86 49 ARG B N 1
ATOM 3452 C CA . ARG B 1 49 ? 9.82 19.172 45.156 1 27.86 49 ARG B CA 1
ATOM 3453 C C . ARG B 1 49 ? 9.312 19.938 46.375 1 27.86 49 ARG B C 1
ATOM 3455 O O . ARG B 1 49 ? 10.055 20.734 46.969 1 27.86 49 ARG B O 1
ATOM 3462 N N . PRO B 1 50 ? 7.977 20.281 46.344 1 27.53 50 PRO B N 1
ATOM 3463 C CA . PRO B 1 50 ? 7.5 20.891 47.594 1 27.53 50 PRO B CA 1
ATOM 3464 C C . PRO B 1 50 ? 8.023 20.172 48.844 1 27.53 50 PRO B C 1
ATOM 3466 O O . PRO B 1 50 ? 8.258 18.953 48.812 1 27.53 50 PRO B O 1
ATOM 3469 N N . GLU B 1 51 ? 8.773 20.781 49.562 1 25.77 51 GLU B N 1
ATOM 3470 C CA . GLU B 1 51 ? 9.18 20.359 50.906 1 25.77 51 GLU B CA 1
ATOM 3471 C C . GLU B 1 51 ? 8.016 19.75 51.656 1 25.77 51 GLU B C 1
ATOM 3473 O O . GLU B 1 51 ? 6.867 20.188 51.5 1 25.77 51 GLU B O 1
ATOM 3478 N N . SER B 1 52 ? 8.273 18.594 52.281 1 25.77 52 SER B N 1
ATOM 3479 C CA . SER B 1 52 ? 7.531 17.625 53.094 1 25.77 52 SER B CA 1
ATOM 3480 C C . SER B 1 52 ? 6.812 18.297 54.25 1 25.77 52 SER B C 1
ATOM 3482 O O . SER B 1 52 ? 6.605 17.688 55.281 1 25.77 52 SER B O 1
ATOM 3484 N N . THR B 1 53 ? 6.355 19.531 54.156 1 24.27 53 THR B N 1
ATOM 3485 C CA . THR B 1 53 ? 5.766 19.75 55.469 1 24.27 53 THR B CA 1
ATOM 3486 C C . THR B 1 53 ? 4.738 18.672 55.781 1 24.27 53 THR B C 1
ATOM 3488 O O . THR B 1 53 ? 4.02 18.203 54.906 1 24.27 53 THR B O 1
ATOM 3491 N N . THR B 1 54 ? 4.723 18.109 57.062 1 23.78 54 THR B N 1
ATOM 3492 C CA . THR B 1 54 ? 4.168 16.984 57.781 1 23.78 54 THR B CA 1
ATOM 3493 C C . THR B 1 54 ? 2.645 16.984 57.719 1 23.78 54 THR B C 1
ATOM 3495 O O . THR B 1 54 ? 1.997 16.016 58.125 1 23.78 54 THR B O 1
ATOM 3498 N N . PRO B 1 55 ? 1.985 17.984 57.031 1 24.27 55 PRO B N 1
ATOM 3499 C CA . PRO B 1 55 ? 0.729 17.984 57.781 1 24.27 55 PRO B CA 1
ATOM 3500 C C . PRO B 1 55 ? 0.029 16.625 57.781 1 24.27 55 PRO B C 1
ATOM 3502 O O . PRO B 1 55 ? 0.372 15.766 56.969 1 24.27 55 PRO B O 1
ATOM 3505 N N . GLU B 1 56 ? -1.263 16.578 58.406 1 23.59 56 GLU B N 1
ATOM 3506 C CA . GLU B 1 56 ? -2.234 15.617 58.875 1 23.59 56 GLU B CA 1
ATOM 3507 C C . GLU B 1 56 ? -2.73 14.711 57.75 1 23.59 56 GLU B C 1
ATOM 3509 O O . GLU B 1 56 ? -2.77 15.125 56.594 1 23.59 56 GLU B O 1
ATOM 3514 N N . GLN B 1 57 ? -2.896 13.359 58 1 22.69 57 GLN B N 1
ATOM 3515 C CA . GLN B 1 57 ? -3.068 12.031 57.438 1 22.69 57 GLN B CA 1
ATOM 3516 C C . GLN B 1 57 ? -4.328 11.969 56.562 1 22.69 57 GLN B C 1
ATOM 3518 O O . GLN B 1 57 ? -5.211 11.141 56.812 1 22.69 57 GLN B O 1
ATOM 3523 N N . SER B 1 58 ? -4.98 13.102 56.156 1 21.77 58 SER B N 1
ATOM 3524 C CA . SER B 1 58 ? -6.328 12.719 55.75 1 21.77 58 SER B CA 1
ATOM 3525 C C . SER B 1 58 ? -6.293 11.703 54.625 1 21.77 58 SER B C 1
ATOM 3527 O O . SER B 1 58 ? -5.418 11.758 53.75 1 21.77 58 SER B O 1
ATOM 3529 N N . THR B 1 59 ? -6.98 10.516 54.812 1 22.52 59 THR B N 1
ATOM 3530 C CA . THR B 1 59 ? -7.188 9.25 54.125 1 22.52 59 THR B CA 1
ATOM 3531 C C . THR B 1 59 ? -7.645 9.5 52.688 1 22.52 59 THR B C 1
ATOM 3533 O O . THR B 1 59 ? -8.805 9.828 52.438 1 22.52 59 THR B O 1
ATOM 3536 N N . ILE B 1 60 ? -7.016 10.406 51.938 1 21.94 60 ILE B N 1
ATOM 3537 C CA . ILE B 1 60 ? -7.598 10.578 50.625 1 21.94 60 ILE B CA 1
ATOM 3538 C C . ILE B 1 60 ? -7.641 9.234 49.875 1 21.94 60 ILE B C 1
ATOM 3540 O O . ILE B 1 60 ? -6.617 8.555 49.75 1 21.94 60 ILE B O 1
ATOM 3544 N N . VAL B 1 61 ? -8.844 8.656 49.812 1 21.61 61 VAL B N 1
ATOM 3545 C CA . VAL B 1 61 ? -9.234 7.469 49.062 1 21.61 61 VAL B CA 1
ATOM 3546 C C . VAL B 1 61 ? -8.727 7.586 47.625 1 21.61 61 VAL B C 1
ATOM 3548 O O . VAL B 1 61 ? -9.125 8.5 46.875 1 21.61 61 VAL B O 1
ATOM 3551 N N . ALA B 1 62 ? -7.461 7.328 47.344 1 25.78 62 ALA B N 1
ATOM 3552 C CA . ALA B 1 62 ? -6.762 7.184 46.094 1 25.78 62 ALA B CA 1
ATOM 3553 C C . ALA B 1 62 ? -7.57 6.336 45.094 1 25.78 62 ALA B C 1
ATOM 3555 O O . ALA B 1 62 ? -7.684 5.121 45.281 1 25.78 62 ALA B O 1
ATOM 3556 N N . GLN B 1 63 ? -8.711 6.949 44.594 1 22.34 63 GLN B N 1
ATOM 3557 C CA . GLN B 1 63 ? -9.438 6.199 43.594 1 22.34 63 GLN B CA 1
ATOM 3558 C C . GLN B 1 63 ? -8.508 5.746 42.469 1 22.34 63 GLN B C 1
ATOM 3560 O O . GLN B 1 63 ? -7.836 6.566 41.844 1 22.34 63 GLN B O 1
ATOM 3565 N N . SER B 1 64 ? -7.879 4.613 42.5 1 26.02 64 SER B N 1
ATOM 3566 C CA . SER B 1 64 ? -7.09 3.705 41.688 1 26.02 64 SER B CA 1
ATOM 3567 C C . SER B 1 64 ? -7.664 3.594 40.281 1 26.02 64 SER B C 1
ATOM 3569 O O . SER B 1 64 ? -7.266 2.721 39.5 1 26.02 64 SER B O 1
ATOM 3571 N N . SER B 1 65 ? -8.773 4.316 39.906 1 24.28 65 SER B N 1
ATOM 3572 C CA . SER B 1 65 ? -9.531 3.662 38.844 1 24.28 65 SER B CA 1
ATOM 3573 C C . SER B 1 65 ? -8.719 3.596 37.562 1 24.28 65 SER B C 1
ATOM 3575 O O . SER B 1 65 ? -8.602 2.531 36.969 1 24.28 65 SER B O 1
ATOM 3577 N N . SER B 1 66 ? -8.758 4.711 36.656 1 26.61 66 SER B N 1
ATOM 3578 C CA . SER B 1 66 ? -9 4.586 35.219 1 26.61 66 SER B CA 1
ATOM 3579 C C . SER B 1 66 ? -7.695 4.371 34.438 1 26.61 66 SER B C 1
ATOM 3581 O O . SER B 1 66 ? -7.633 4.59 33.25 1 26.61 66 SER B O 1
ATOM 3583 N N . THR B 1 67 ? -6.539 4.301 35 1 29.39 67 THR B N 1
ATOM 3584 C CA . THR B 1 67 ? -5.328 4.023 34.25 1 29.39 67 THR B CA 1
ATOM 3585 C C . THR B 1 67 ? -5.48 2.736 33.438 1 29.39 67 THR B C 1
ATOM 3587 O O . THR B 1 67 ? -4.555 2.326 32.719 1 29.39 67 THR B O 1
ATOM 3590 N N . GLU B 1 68 ? -6.504 1.916 33.781 1 29.62 68 GLU B N 1
ATOM 3591 C CA . GLU B 1 68 ? -6.73 0.596 33.188 1 29.62 68 GLU B CA 1
ATOM 3592 C C . GLU B 1 68 ? -7.008 0.69 31.688 1 29.62 68 GLU B C 1
ATOM 3594 O O . GLU B 1 68 ? -6.969 -0.318 30.984 1 29.62 68 GLU B O 1
ATOM 3599 N N . SER B 1 69 ? -7.527 1.855 31.219 1 29.86 69 SER B N 1
ATOM 3600 C CA . SER B 1 69 ? -8.07 1.861 29.875 1 29.86 69 SER B CA 1
ATOM 3601 C C . SER B 1 69 ? -6.965 1.919 28.828 1 29.86 69 SER B C 1
ATOM 3603 O O . SER B 1 69 ? -7.219 1.737 27.641 1 29.86 69 SER B O 1
ATOM 3605 N N . SER B 1 70 ? -5.867 2.615 29.094 1 31.19 70 SER B N 1
ATOM 3606 C CA . SER B 1 70 ? -4.898 2.877 28.047 1 31.19 70 SER B CA 1
ATOM 3607 C C . SER B 1 70 ? -4.262 1.584 27.547 1 31.19 70 SER B C 1
ATOM 3609 O O . SER B 1 70 ? -3.74 1.53 26.422 1 31.19 70 SER B O 1
ATOM 3611 N N . LEU B 1 71 ? -3.873 0.619 28.469 1 29.78 71 LEU B N 1
ATOM 3612 C CA . LEU B 1 71 ? -3.32 -0.712 28.234 1 29.78 71 LEU B CA 1
ATOM 3613 C C . LEU B 1 71 ? -4.355 -1.629 27.594 1 29.78 71 LEU B C 1
ATOM 3615 O O . LEU B 1 71 ? -4.031 -2.746 27.188 1 29.78 71 LEU B O 1
ATOM 3619 N N . SER B 1 72 ? -5.637 -1.345 27.734 1 32.56 72 SER B N 1
ATOM 3620 C CA . SER B 1 72 ? -6.766 -2.172 27.312 1 32.56 72 SER B CA 1
ATOM 3621 C C . SER B 1 72 ? -6.875 -2.238 25.797 1 32.56 72 SER B C 1
ATOM 3623 O O . SER B 1 72 ? -7.645 -3.037 25.266 1 32.56 72 SER B O 1
ATOM 3625 N N . LEU B 1 73 ? -6.461 -1.188 25.156 1 33.84 73 LEU B N 1
ATOM 3626 C CA . LEU B 1 73 ? -6.562 -1.298 23.703 1 33.84 73 LEU B CA 1
ATOM 3627 C C . LEU B 1 73 ? -5.645 -2.396 23.172 1 33.84 73 LEU B C 1
ATOM 3629 O O . LEU B 1 73 ? -5.945 -3.025 22.156 1 33.84 73 LEU B O 1
ATOM 3633 N N . TRP B 1 74 ? -4.461 -2.48 23.734 1 33.84 74 TRP B N 1
ATOM 3634 C CA . TRP B 1 74 ? -3.668 -3.67 23.438 1 33.84 74 TRP B CA 1
ATOM 3635 C C . TRP B 1 74 ? -4.328 -4.918 24.016 1 33.84 74 TRP B C 1
ATOM 3637 O O . TRP B 1 74 ? -3.943 -6.043 23.688 1 33.84 74 TRP B O 1
ATOM 3647 N N . THR B 1 75 ? -5.184 -4.797 25.031 1 34 75 THR B N 1
ATOM 3648 C CA . THR B 1 75 ? -5.82 -5.938 25.688 1 34 75 THR B CA 1
ATOM 3649 C C . THR B 1 75 ? -7.023 -6.414 24.875 1 34 75 THR B C 1
ATOM 3651 O O . THR B 1 75 ? -7.809 -7.234 25.344 1 34 75 THR B O 1
ATOM 3654 N N . ARG B 1 76 ? -7.59 -5.539 24.078 1 37.72 76 ARG B N 1
ATOM 3655 C CA . ARG B 1 76 ? -8.562 -6.258 23.25 1 37.72 76 ARG B CA 1
ATOM 3656 C C . ARG B 1 76 ? -7.965 -7.535 22.688 1 37.72 76 ARG B C 1
ATOM 3658 O O . ARG B 1 76 ? -6.762 -7.602 22.422 1 37.72 76 ARG B O 1
ATOM 3665 N N . GLY B 1 77 ? -8.68 -8.516 22.453 1 43.41 77 GLY B N 1
ATOM 3666 C CA . GLY B 1 77 ? -8.148 -9.797 22.016 1 43.41 77 GLY B CA 1
ATOM 3667 C C . GLY B 1 77 ? -7.09 -9.672 20.938 1 43.41 77 GLY B C 1
ATOM 3668 O O . GLY B 1 77 ? -7.242 -8.898 20 1 43.41 77 GLY B O 1
ATOM 3669 N N . GLU B 1 78 ? -5.812 -9.969 21.312 1 47.78 78 GLU B N 1
ATOM 3670 C CA . GLU B 1 78 ? -4.574 -9.938 20.531 1 47.78 78 GLU B CA 1
ATOM 3671 C C . GLU B 1 78 ? -4.863 -9.922 19.031 1 47.78 78 GLU B C 1
ATOM 3673 O O . GLU B 1 78 ? -4.242 -9.164 18.297 1 47.78 78 GLU B O 1
ATOM 3678 N N . GLY B 1 79 ? -5.961 -10.594 18.688 1 55.22 79 GLY B N 1
ATOM 3679 C CA . GLY B 1 79 ? -6.273 -10.742 17.266 1 55.22 79 GLY B CA 1
ATOM 3680 C C . GLY B 1 79 ? -6.922 -9.516 16.656 1 55.22 79 GLY B C 1
ATOM 3681 O O . GLY B 1 79 ? -6.586 -9.117 15.547 1 55.22 79 GLY B O 1
ATOM 3682 N N . SER B 1 80 ? -7.773 -8.773 17.391 1 67.62 80 SER B N 1
ATOM 3683 C CA . SER B 1 80 ? -8.539 -7.645 16.875 1 67.62 80 SER B CA 1
ATOM 3684 C C . SER B 1 80 ? -7.652 -6.41 16.719 1 67.62 80 SER B C 1
ATOM 3686 O O . SER B 1 80 ? -7.77 -5.688 15.719 1 67.62 80 SER B O 1
ATOM 3688 N N . SER B 1 81 ? -6.676 -6.32 17.547 1 78.56 81 SER B N 1
ATOM 3689 C CA . SER B 1 81 ? -5.785 -5.168 17.453 1 78.56 81 SER B CA 1
ATOM 3690 C C . SER B 1 81 ? -4.824 -5.297 16.281 1 78.56 81 SER B C 1
ATOM 3692 O O . SER B 1 81 ? -4.559 -4.316 15.578 1 78.56 81 SER B O 1
ATOM 3694 N N . GLU B 1 82 ? -4.512 -6.488 16.078 1 87.25 82 GLU B N 1
ATOM 3695 C CA . GLU B 1 82 ? -3.611 -6.73 14.945 1 87.25 82 GLU B CA 1
ATOM 3696 C C . GLU B 1 82 ? -4.293 -6.422 13.617 1 87.25 82 GLU B C 1
ATOM 3698 O O . GLU B 1 82 ? -3.707 -5.773 12.75 1 87.25 82 GLU B O 1
ATOM 3703 N N . LEU B 1 83 ? -5.562 -6.785 13.523 1 93.06 83 LEU B N 1
ATOM 3704 C CA . LEU B 1 83 ? -6.301 -6.551 12.289 1 93.06 83 LEU B CA 1
ATOM 3705 C C . LEU B 1 83 ? -6.535 -5.059 12.07 1 93.06 83 LEU B C 1
ATOM 3707 O O . LEU B 1 83 ? -6.492 -4.582 10.93 1 93.06 83 LEU B O 1
ATOM 3711 N N . LEU B 1 84 ? -6.746 -4.379 13.156 1 93.94 84 LEU B N 1
ATOM 3712 C CA . LEU B 1 84 ? -6.961 -2.939 13.062 1 93.94 84 LEU B CA 1
ATOM 3713 C C . LEU B 1 84 ? -5.715 -2.236 12.539 1 93.94 84 LEU B C 1
ATOM 3715 O O . LEU B 1 84 ? -5.801 -1.39 11.641 1 93.94 84 LEU B O 1
ATOM 3719 N N . THR B 1 85 ? -4.57 -2.596 13.078 1 95.69 85 THR B N 1
ATOM 3720 C CA . THR B 1 85 ? -3.33 -1.958 12.656 1 95.69 85 THR B CA 1
ATOM 3721 C C . THR B 1 85 ? -3.037 -2.271 11.188 1 95.69 85 THR B C 1
ATOM 3723 O O . THR B 1 85 ? -2.529 -1.42 10.453 1 95.69 85 THR B O 1
ATOM 3726 N N . LEU B 1 86 ? -3.385 -3.463 10.734 1 96.81 86 LEU B N 1
ATOM 3727 C CA . LEU B 1 86 ? -3.203 -3.832 9.336 1 96.81 86 LEU B CA 1
ATOM 3728 C C . LEU B 1 86 ? -4.105 -3 8.43 1 96.81 86 LEU B C 1
ATOM 3730 O O . LEU B 1 86 ? -3.674 -2.527 7.379 1 96.81 86 LEU B O 1
ATOM 3734 N N . GLN B 1 87 ? -5.305 -2.867 8.922 1 96.56 87 GLN B N 1
ATOM 3735 C CA . GLN B 1 87 ? -6.266 -2.068 8.164 1 96.56 87 GLN B CA 1
ATOM 3736 C C . GLN B 1 87 ? -5.793 -0.623 8.031 1 96.56 87 GLN B C 1
ATOM 3738 O O . GLN B 1 87 ? -5.855 -0.042 6.945 1 96.56 87 GLN B O 1
ATOM 3743 N N . LEU B 1 88 ? -5.332 -0.076 9.078 1 97.5 88 LEU B N 1
ATOM 3744 C CA . LEU B 1 88 ? -4.879 1.312 9.086 1 97.5 88 LEU B CA 1
ATOM 3745 C C . LEU B 1 88 ? -3.635 1.483 8.227 1 97.5 88 LEU B C 1
ATOM 3747 O O . LEU B 1 88 ? -3.529 2.447 7.465 1 97.5 88 LEU B O 1
ATOM 3751 N N . MET B 1 89 ? -2.686 0.552 8.359 1 97.88 89 MET B N 1
ATOM 3752 C CA . MET B 1 89 ? -1.464 0.631 7.562 1 97.88 89 MET B CA 1
ATOM 3753 C C . MET B 1 89 ? -1.771 0.485 6.078 1 97.88 89 MET B C 1
ATOM 3755 O O . MET B 1 89 ? -1.164 1.16 5.242 1 97.88 89 MET B O 1
ATOM 3759 N N . HIS B 1 90 ? -2.67 -0.43 5.789 1 98 90 HIS B N 1
ATOM 3760 C CA . HIS B 1 90 ? -3.082 -0.603 4.398 1 98 90 HIS B CA 1
ATOM 3761 C C . HIS B 1 90 ? -3.725 0.667 3.854 1 98 90 HIS B C 1
ATOM 3763 O O . HIS B 1 90 ? -3.434 1.081 2.729 1 98 90 HIS B O 1
ATOM 3769 N N . HIS B 1 91 ? -4.605 1.284 4.613 1 97.31 91 HIS B N 1
ATOM 3770 C CA . HIS B 1 91 ? -5.238 2.533 4.199 1 97.31 91 HIS B CA 1
ATOM 3771 C C . HIS B 1 91 ? -4.207 3.641 4.023 1 97.31 91 HIS B C 1
ATOM 3773 O O . HIS B 1 91 ? -4.285 4.422 3.074 1 97.31 91 HIS B O 1
ATOM 3779 N N . TYR B 1 92 ? -3.273 3.662 4.969 1 98 92 TYR B N 1
ATOM 3780 C CA . TYR B 1 92 ? -2.197 4.637 4.824 1 98 92 TYR B CA 1
ATOM 3781 C C . TYR B 1 92 ? -1.491 4.477 3.484 1 98 92 TYR B C 1
ATOM 3783 O O . TYR B 1 92 ? -1.279 5.457 2.768 1 98 92 TYR B O 1
ATOM 3791 N N . THR B 1 93 ? -1.181 3.27 3.135 1 97.31 93 THR B N 1
ATOM 3792 C CA . THR B 1 93 ? -0.362 2.977 1.963 1 97.31 93 THR B CA 1
ATOM 3793 C C . THR B 1 93 ? -1.146 3.227 0.678 1 97.31 93 THR B C 1
ATOM 3795 O O . THR B 1 93 ? -0.591 3.715 -0.309 1 97.31 93 THR B O 1
ATOM 3798 N N . THR B 1 94 ? -2.406 2.971 0.706 1 95.5 94 THR B N 1
ATOM 3799 C CA . THR B 1 94 ? -3.17 2.988 -0.536 1 95.5 94 THR B CA 1
ATOM 3800 C C . THR B 1 94 ? -3.883 4.328 -0.714 1 95.5 94 THR B C 1
ATOM 3802 O O . THR B 1 94 ? -4.34 4.652 -1.811 1 95.5 94 THR B O 1
ATOM 3805 N N . SER B 1 95 ? -3.992 5.121 0.365 1 94.88 95 SER B N 1
ATOM 3806 C CA . SER B 1 95 ? -4.789 6.336 0.241 1 94.88 95 SER B CA 1
ATOM 3807 C C . SER B 1 95 ? -4.117 7.508 0.951 1 94.88 95 SER B C 1
ATOM 3809 O O . SER B 1 95 ? -3.695 8.469 0.308 1 94.88 95 SER B O 1
ATOM 3811 N N . THR B 1 96 ? -3.807 7.375 2.24 1 96.5 96 THR B N 1
ATOM 3812 C CA . THR B 1 96 ? -3.359 8.484 3.074 1 96.5 96 THR B CA 1
ATOM 3813 C C . THR B 1 96 ? -2.018 9.023 2.586 1 96.5 96 THR B C 1
ATOM 3815 O O . THR B 1 96 ? -1.784 10.234 2.6 1 96.5 96 THR B O 1
ATOM 3818 N N . SER B 1 97 ? -1.151 8.164 2.195 1 94.25 97 SER B N 1
ATOM 3819 C CA . SER B 1 97 ? 0.211 8.539 1.835 1 94.25 97 SER B CA 1
ATOM 3820 C C . SER B 1 97 ? 0.227 9.461 0.622 1 94.25 97 SER B C 1
ATOM 3822 O O . SER B 1 97 ? 1.217 10.156 0.374 1 94.25 97 SER B O 1
ATOM 3824 N N . TYR B 1 98 ? -0.847 9.578 -0.075 1 90.94 98 TYR B N 1
ATOM 3825 C CA . TYR B 1 98 ? -0.924 10.414 -1.266 1 90.94 98 TYR B CA 1
ATOM 3826 C C . TYR B 1 98 ? -1.313 11.844 -0.903 1 90.94 98 TYR B C 1
ATOM 3828 O O . TYR B 1 98 ? -1.295 12.734 -1.756 1 90.94 98 TYR B O 1
ATOM 3836 N N . SER B 1 99 ? -1.512 12.109 0.341 1 90.75 99 SER B N 1
ATOM 3837 C CA . SER B 1 99 ? -2.082 13.383 0.748 1 90.75 99 SER B CA 1
ATOM 3838 C C . SER B 1 99 ? -1.003 14.336 1.254 1 90.75 99 SER B C 1
ATOM 3840 O O . SER B 1 99 ? -1.293 15.484 1.6 1 90.75 99 SER B O 1
ATOM 3842 N N . PHE B 1 100 ? 0.235 13.977 1.258 1 88.12 100 PHE B N 1
ATOM 3843 C CA . PHE B 1 100 ? 1.252 14.773 1.932 1 88.12 100 PHE B CA 1
ATOM 3844 C C . PHE B 1 100 ? 1.973 15.68 0.94 1 88.12 100 PHE B C 1
ATOM 3846 O O . PHE B 1 100 ? 2.33 16.812 1.272 1 88.12 100 PHE B O 1
ATOM 3853 N N . PHE B 1 101 ? 2.262 15.141 -0.204 1 81.25 101 PHE B N 1
ATOM 3854 C CA . PHE B 1 101 ? 3 15.914 -1.193 1 81.25 101 PHE B CA 1
ATOM 3855 C C . PHE B 1 101 ? 2.41 15.719 -2.584 1 81.25 101 PHE B C 1
ATOM 3857 O O . PHE B 1 101 ? 2.033 14.609 -2.953 1 81.25 101 PHE B O 1
ATOM 3864 N N . PRO B 1 102 ? 2.402 16.812 -3.262 1 78.12 102 PRO B N 1
ATOM 3865 C CA . PRO B 1 102 ? 1.899 16.703 -4.633 1 78.12 102 PRO B CA 1
ATOM 3866 C C . PRO B 1 102 ? 2.902 16.031 -5.578 1 78.12 102 PRO B C 1
ATOM 3868 O O . PRO B 1 102 ? 2.51 15.477 -6.602 1 78.12 102 PRO B O 1
ATOM 3871 N N . ASP B 1 103 ? 4.125 16.094 -5.266 1 77.56 103 ASP B N 1
ATOM 3872 C CA . ASP B 1 103 ? 5.184 15.5 -6.078 1 77.56 103 ASP B CA 1
ATOM 3873 C C . ASP B 1 103 ? 5.176 13.977 -5.961 1 77.56 103 ASP B C 1
ATOM 3875 O O . ASP B 1 103 ? 5.258 13.438 -4.859 1 77.56 103 ASP B O 1
ATOM 3879 N N . PRO B 1 104 ? 5.152 13.281 -7.102 1 79.88 104 PRO B N 1
ATOM 3880 C CA . PRO B 1 104 ? 5.062 11.82 -7.074 1 79.88 104 PRO B CA 1
ATOM 3881 C C . PRO B 1 104 ? 6.262 11.164 -6.398 1 79.88 104 PRO B C 1
ATOM 3883 O O . PRO B 1 104 ? 6.113 10.133 -5.73 1 79.88 104 PRO B O 1
ATOM 3886 N N . ASP B 1 105 ? 7.418 11.711 -6.566 1 78.06 105 ASP B N 1
ATOM 3887 C CA . ASP B 1 105 ? 8.609 11.125 -5.953 1 78.06 105 ASP B CA 1
ATOM 3888 C C . ASP B 1 105 ? 8.555 11.242 -4.43 1 78.06 105 ASP B C 1
ATOM 3890 O O . ASP B 1 105 ? 8.875 10.289 -3.719 1 78.06 105 ASP B O 1
ATOM 3894 N N . ALA B 1 106 ? 8.117 12.383 -4.023 1 78.44 106 ALA B N 1
ATOM 3895 C CA . ALA B 1 106 ? 7.969 12.57 -2.584 1 78.44 106 ALA B CA 1
ATOM 3896 C C . ALA B 1 106 ? 6.859 11.688 -2.023 1 78.44 106 ALA B C 1
ATOM 3898 O O . ALA B 1 106 ? 6.988 11.133 -0.928 1 78.44 106 ALA B O 1
ATOM 3899 N N . SER B 1 107 ? 5.879 11.594 -2.832 1 83.25 107 SER B N 1
ATOM 3900 C CA . SER B 1 107 ? 4.77 10.742 -2.416 1 83.25 107 SER B CA 1
ATOM 3901 C C . SER B 1 107 ? 5.207 9.289 -2.277 1 83.25 107 SER B C 1
ATOM 3903 O O . SER B 1 107 ? 4.762 8.586 -1.368 1 83.25 107 SER B O 1
ATOM 3905 N N . ALA B 1 108 ? 6.105 8.922 -3.139 1 86.12 108 ALA B N 1
ATOM 3906 C CA . ALA B 1 108 ? 6.617 7.551 -3.098 1 86.12 108 ALA B CA 1
ATOM 3907 C C . ALA B 1 108 ? 7.422 7.305 -1.824 1 86.12 108 ALA B C 1
ATOM 3909 O O . ALA B 1 108 ? 7.387 6.207 -1.264 1 86.12 108 ALA B O 1
ATOM 3910 N N . VAL B 1 109 ? 8.07 8.25 -1.378 1 88.25 109 VAL B N 1
ATOM 3911 C CA . VAL B 1 109 ? 8.844 8.141 -0.145 1 88.25 109 VAL B CA 1
ATOM 3912 C C . VAL B 1 109 ? 7.902 7.938 1.039 1 88.25 109 VAL B C 1
ATOM 3914 O O . VAL B 1 109 ? 8.125 7.055 1.873 1 88.25 109 VAL B O 1
ATOM 3917 N N . TRP B 1 110 ? 6.84 8.703 1.069 1 92 110 TRP B N 1
ATOM 3918 C CA . TRP B 1 110 ? 5.871 8.609 2.156 1 92 110 TRP B CA 1
ATOM 3919 C C . TRP B 1 110 ? 5.145 7.266 2.127 1 92 110 TRP B C 1
ATOM 3921 O O . TRP B 1 110 ? 4.746 6.746 3.172 1 92 110 TRP B O 1
ATOM 3931 N N . ARG B 1 111 ? 5.074 6.707 0.97 1 93.38 111 ARG B N 1
ATOM 3932 C CA . ARG B 1 111 ? 4.312 5.477 0.788 1 93.38 111 ARG B CA 1
ATOM 3933 C C . ARG B 1 111 ? 5.168 4.254 1.098 1 93.38 111 ARG B C 1
ATOM 3935 O O . ARG B 1 111 ? 4.676 3.27 1.654 1 93.38 111 ARG B O 1
ATOM 3942 N N . THR B 1 112 ? 6.457 4.332 0.759 1 93.62 112 THR B N 1
ATOM 3943 C CA . THR B 1 112 ? 7.262 3.115 0.795 1 93.62 112 THR B CA 1
ATOM 3944 C C . THR B 1 112 ? 8.359 3.223 1.854 1 93.62 112 THR B C 1
ATOM 3946 O O . THR B 1 112 ? 8.422 2.404 2.773 1 93.62 112 THR B O 1
ATOM 3949 N N . ILE B 1 113 ? 9.133 4.246 1.898 1 92.38 113 ILE B N 1
ATOM 3950 C CA . ILE B 1 113 ? 10.328 4.344 2.725 1 92.38 113 ILE B CA 1
ATOM 3951 C C . ILE B 1 113 ? 9.938 4.629 4.172 1 92.38 113 ILE B C 1
ATOM 3953 O O . ILE B 1 113 ? 10.453 3.998 5.098 1 92.38 113 ILE B O 1
ATOM 3957 N N . ILE B 1 114 ? 8.992 5.516 4.383 1 94.62 114 ILE B N 1
ATOM 3958 C CA . ILE B 1 114 ? 8.625 5.969 5.719 1 94.62 114 ILE B CA 1
ATOM 3959 C C . ILE B 1 114 ? 8 4.816 6.504 1 94.62 114 ILE B C 1
ATOM 3961 O O . ILE B 1 114 ? 8.375 4.566 7.652 1 94.62 114 ILE B O 1
ATOM 3965 N N . PRO B 1 115 ? 7.074 4.07 5.914 1 97.12 115 PRO B N 1
ATOM 3966 C CA . PRO B 1 115 ? 6.578 2.912 6.66 1 97.12 115 PRO B CA 1
ATOM 3967 C C . PRO B 1 115 ? 7.68 1.903 6.984 1 97.12 115 PRO B C 1
ATOM 3969 O O . PRO B 1 115 ? 7.691 1.329 8.078 1 97.12 115 PRO B O 1
ATOM 3972 N N . GLN B 1 116 ? 8.609 1.708 6.055 1 95 116 GLN B N 1
ATOM 3973 C CA . GLN B 1 116 ? 9.703 0.777 6.305 1 95 116 GLN B CA 1
ATOM 3974 C C . GLN B 1 116 ? 10.539 1.213 7.508 1 95 116 GLN B C 1
ATOM 3976 O O . GLN B 1 116 ? 10.969 0.378 8.305 1 95 116 GLN B O 1
ATOM 3981 N N . MET B 1 117 ? 10.727 2.506 7.652 1 94.25 117 MET B N 1
ATOM 3982 C CA . MET B 1 117 ? 11.398 3.049 8.828 1 94.25 117 MET B CA 1
ATOM 3983 C C . MET B 1 117 ? 10.586 2.781 10.094 1 94.25 117 MET B C 1
ATOM 3985 O O . MET B 1 117 ? 11.148 2.479 11.148 1 94.25 117 MET B O 1
ATOM 3989 N N . ALA B 1 118 ? 9.305 2.867 9.93 1 96.81 118 ALA B N 1
ATOM 3990 C CA . ALA B 1 118 ? 8.398 2.742 11.07 1 96.81 118 ALA B CA 1
ATOM 3991 C C . ALA B 1 118 ? 8.367 1.309 11.594 1 96.81 118 ALA B C 1
ATOM 3993 O O . ALA B 1 118 ? 7.957 1.064 12.727 1 96.81 118 ALA B O 1
ATOM 3994 N N . PHE B 1 119 ? 8.781 0.348 10.742 1 95 119 PHE B N 1
ATOM 3995 C CA . PHE B 1 119 ? 8.719 -1.054 11.141 1 95 119 PHE B CA 1
ATOM 3996 C C . PHE B 1 119 ? 9.906 -1.423 12.016 1 95 119 PHE B C 1
ATOM 3998 O O . PHE B 1 119 ? 9.984 -2.537 12.531 1 95 119 PHE B O 1
ATOM 4005 N N . ASP B 1 120 ? 10.844 -0.563 12.18 1 93 120 ASP B N 1
ATOM 4006 C CA . ASP B 1 120 ? 11.875 -0.73 13.203 1 93 120 ASP B CA 1
ATOM 4007 C C . ASP B 1 120 ? 11.289 -0.533 14.602 1 93 120 ASP B C 1
ATOM 4009 O O . ASP B 1 120 ? 10.656 0.489 14.883 1 93 120 ASP B O 1
ATOM 4013 N N . PRO B 1 121 ? 11.516 -1.516 15.438 1 91.19 121 PRO B N 1
ATOM 4014 C CA . PRO B 1 121 ? 10.945 -1.429 16.781 1 91.19 121 PRO B CA 1
ATOM 4015 C C . PRO B 1 121 ? 11.406 -0.184 17.547 1 91.19 121 PRO B C 1
ATOM 4017 O O . PRO B 1 121 ? 10.711 0.288 18.453 1 91.19 121 PRO B O 1
ATOM 4020 N N . ARG B 1 122 ? 12.523 0.415 17.25 1 92 122 ARG B N 1
ATOM 4021 C CA . ARG B 1 122 ? 13.039 1.62 17.891 1 92 122 ARG B CA 1
ATOM 4022 C C . ARG B 1 122 ? 12.234 2.848 17.484 1 92 122 ARG B C 1
ATOM 4024 O O . ARG B 1 122 ? 12.297 3.887 18.141 1 92 122 ARG B O 1
ATOM 4031 N N . ASN B 1 123 ? 11.438 2.764 16.359 1 95.75 123 ASN B N 1
ATOM 4032 C CA . ASN B 1 123 ? 10.719 3.902 15.805 1 95.75 123 ASN B CA 1
ATOM 4033 C C . ASN B 1 123 ? 9.219 3.797 16.047 1 95.75 123 ASN B C 1
ATOM 4035 O O . ASN B 1 123 ? 8.414 4.008 15.141 1 95.75 123 ASN B O 1
ATOM 4039 N N . ARG B 1 124 ? 8.906 3.506 17.25 1 95.06 124 ARG B N 1
ATOM 4040 C CA . ARG B 1 124 ? 7.508 3.32 17.625 1 95.06 124 ARG B CA 1
ATOM 4041 C C . ARG B 1 124 ? 6.715 4.609 17.438 1 95.06 124 ARG B C 1
ATOM 4043 O O . ARG B 1 124 ? 5.539 4.57 17.062 1 95.06 124 ARG B O 1
ATOM 4050 N N . CYS B 1 125 ? 7.336 5.742 17.75 1 97.25 125 CYS B N 1
ATOM 4051 C CA . CYS B 1 125 ? 6.656 7.027 17.609 1 97.25 125 CYS B CA 1
ATOM 4052 C C . CYS B 1 125 ? 6.191 7.25 16.188 1 97.25 125 CYS B C 1
ATOM 4054 O O . CYS B 1 125 ? 5.098 7.766 15.953 1 97.25 125 CYS B O 1
ATOM 4056 N N . LEU B 1 126 ? 7.008 6.871 15.258 1 97.75 126 LEU B N 1
ATOM 4057 C CA . LEU B 1 126 ? 6.676 7.051 13.844 1 97.75 126 LEU B CA 1
ATOM 4058 C C . LEU B 1 126 ? 5.508 6.16 13.445 1 97.75 126 LEU B C 1
ATOM 4060 O O . LEU B 1 126 ? 4.586 6.605 12.758 1 97.75 126 LEU B O 1
ATOM 4064 N N . LEU B 1 127 ? 5.57 4.898 13.859 1 98.12 127 LEU B N 1
ATOM 4065 C CA . LEU B 1 127 ? 4.473 3.986 13.547 1 98.12 127 LEU B CA 1
ATOM 4066 C C . LEU B 1 127 ? 3.156 4.508 14.117 1 98.12 127 LEU B C 1
ATOM 4068 O O . LEU B 1 127 ? 2.137 4.523 13.422 1 98.12 127 LEU B O 1
ATOM 4072 N N . GLN B 1 128 ? 3.217 4.945 15.32 1 98.38 128 GLN B N 1
ATOM 4073 C CA . GLN B 1 128 ? 2.025 5.457 15.992 1 98.38 128 GLN B CA 1
ATOM 4074 C C . GLN B 1 128 ? 1.498 6.707 15.297 1 98.38 128 GLN B C 1
ATOM 4076 O O . GLN B 1 128 ? 0.286 6.883 15.156 1 98.38 128 GLN B O 1
ATOM 4081 N N . ALA B 1 129 ? 2.381 7.574 14.859 1 98.56 129 ALA B N 1
ATOM 4082 C CA . ALA B 1 129 ? 1.981 8.781 14.133 1 98.56 129 ALA B CA 1
ATOM 4083 C C . ALA B 1 129 ? 1.309 8.43 12.812 1 98.56 129 ALA B C 1
ATOM 4085 O O . ALA B 1 129 ? 0.304 9.039 12.438 1 98.56 129 ALA B O 1
ATOM 4086 N N . ILE B 1 130 ? 1.847 7.414 12.117 1 98.5 130 ILE B N 1
ATOM 4087 C CA . ILE B 1 130 ? 1.291 6.961 10.852 1 98.5 130 ILE B CA 1
ATOM 4088 C C . ILE B 1 130 ? -0.123 6.426 11.07 1 98.5 130 ILE B C 1
ATOM 4090 O O . ILE B 1 130 ? -1.051 6.789 10.344 1 98.5 130 ILE B O 1
ATOM 4094 N N . LEU B 1 131 ? -0.238 5.617 12.078 1 98.44 131 LEU B N 1
ATOM 4095 C CA . LEU B 1 131 ? -1.531 4.996 12.344 1 98.44 131 LEU B CA 1
ATOM 4096 C C . LEU B 1 131 ? -2.555 6.039 12.781 1 98.44 131 LEU B C 1
ATOM 4098 O O . LEU B 1 131 ? -3.725 5.961 12.406 1 98.44 131 LEU B O 1
ATOM 4102 N N . ALA B 1 132 ? -2.139 7.035 13.539 1 98.62 132 ALA B N 1
ATOM 4103 C CA . ALA B 1 132 ? -3.023 8.117 13.961 1 98.62 132 ALA B CA 1
ATOM 4104 C C . ALA B 1 132 ? -3.555 8.891 12.75 1 98.62 132 ALA B C 1
ATOM 4106 O O . ALA B 1 132 ? -4.758 9.133 12.641 1 98.62 132 ALA B O 1
ATOM 4107 N N . PHE B 1 133 ? -2.674 9.227 11.883 1 98.25 133 PHE B N 1
ATOM 4108 C CA . PHE B 1 133 ? -3.043 10.031 10.719 1 98.25 133 PHE B CA 1
ATOM 4109 C C . PHE B 1 133 ? -3.939 9.234 9.773 1 98.25 133 PHE B C 1
ATOM 4111 O O . PHE B 1 133 ? -4.867 9.789 9.188 1 98.25 133 PHE B O 1
ATOM 4118 N N . SER B 1 134 ? -3.617 7.953 9.656 1 98.06 134 SER B N 1
ATOM 4119 C CA . SER B 1 134 ? -4.43 7.07 8.828 1 98.06 134 SER B CA 1
ATOM 4120 C C . SER B 1 134 ? -5.852 6.953 9.375 1 98.06 134 SER B C 1
ATOM 4122 O O . SER B 1 134 ? -6.82 7.043 8.625 1 98.06 134 SER B O 1
ATOM 4124 N N . ALA B 1 135 ? -5.973 6.719 10.656 1 97.56 135 ALA B N 1
ATOM 4125 C CA . ALA B 1 135 ? -7.285 6.617 11.289 1 97.56 135 ALA B CA 1
ATOM 4126 C C . ALA B 1 135 ? -8.078 7.91 11.117 1 97.56 135 ALA B C 1
ATOM 4128 O O . ALA B 1 135 ? -9.289 7.879 10.875 1 97.56 135 ALA B O 1
ATOM 4129 N N . LEU B 1 136 ? -7.395 9.031 11.227 1 97.44 136 LEU B N 1
ATOM 4130 C CA . LEU B 1 136 ? -8.047 10.32 11.047 1 97.44 136 LEU B CA 1
ATOM 4131 C C . LEU B 1 136 ? -8.578 10.469 9.625 1 97.44 136 LEU B C 1
ATOM 4133 O O . LEU B 1 136 ? -9.672 11.008 9.414 1 97.44 136 LEU B O 1
ATOM 4137 N N . HIS B 1 137 ? -7.824 10.047 8.688 1 97.31 137 HIS B N 1
ATOM 4138 C CA . HIS B 1 137 ? -8.25 10.094 7.289 1 97.31 137 HIS B CA 1
ATOM 4139 C C . HIS B 1 137 ? -9.508 9.258 7.066 1 97.31 137 HIS B C 1
ATOM 4141 O O . HIS B 1 137 ? -10.43 9.703 6.383 1 97.31 137 HIS B O 1
ATOM 4147 N N . ILE B 1 138 ? -9.5 8.062 7.625 1 96 138 ILE B N 1
ATOM 4148 C CA . ILE B 1 138 ? -10.672 7.203 7.496 1 96 138 ILE B CA 1
ATOM 4149 C C . ILE B 1 138 ? -11.891 7.898 8.102 1 96 138 ILE B C 1
ATOM 4151 O O . ILE B 1 138 ? -12.977 7.871 7.52 1 96 138 ILE B O 1
ATOM 4155 N N . HIS B 1 139 ? -11.734 8.492 9.227 1 95.25 139 HIS B N 1
ATOM 4156 C CA . HIS B 1 139 ? -12.82 9.211 9.891 1 95.25 139 HIS B CA 1
ATOM 4157 C C . HIS B 1 139 ? -13.359 10.328 9 1 95.25 139 HIS B C 1
ATOM 4159 O O . HIS B 1 139 ? -14.578 10.531 8.922 1 95.25 139 HIS B O 1
ATOM 4165 N N . ARG B 1 140 ? -12.453 11.047 8.375 1 93.19 140 ARG B N 1
ATOM 4166 C CA . ARG B 1 140 ? -12.852 12.156 7.52 1 93.19 140 ARG B CA 1
ATOM 4167 C C . ARG B 1 140 ? -13.625 11.664 6.301 1 93.19 140 ARG B C 1
ATOM 4169 O O . ARG B 1 140 ? -14.523 12.344 5.812 1 93.19 140 ARG B O 1
ATOM 4176 N N . GLN B 1 141 ? -13.266 10.5 5.816 1 91.19 141 GLN B N 1
ATOM 4177 C CA . GLN B 1 141 ? -13.945 9.922 4.656 1 91.19 141 GLN B CA 1
ATOM 4178 C C . GLN B 1 141 ? -15.312 9.367 5.039 1 91.19 141 GLN B C 1
ATOM 4180 O O . GLN B 1 141 ? -16.234 9.367 4.227 1 91.19 141 GLN B O 1
ATOM 4185 N N . ASN B 1 142 ? -15.297 8.75 6.219 1 82.44 142 ASN B N 1
ATOM 4186 C CA . ASN B 1 142 ? -16.547 8.156 6.699 1 82.44 142 ASN B CA 1
ATOM 4187 C C . ASN B 1 142 ? -17.047 8.867 7.949 1 82.44 142 ASN B C 1
ATOM 4189 O O . ASN B 1 142 ? -16.781 8.438 9.07 1 82.44 142 ASN B O 1
ATOM 4193 N N . SER B 1 143 ? -17.766 9.812 7.887 1 70.62 143 SER B N 1
ATOM 4194 C CA . SER B 1 143 ? -18.125 10.711 8.984 1 70.62 143 SER B CA 1
ATOM 4195 C C . SER B 1 143 ? -19.188 10.094 9.883 1 70.62 143 SER B C 1
ATOM 4197 O O . SER B 1 143 ? -19.438 10.594 10.984 1 70.62 143 SER B O 1
ATOM 4199 N N . THR B 1 144 ? -19.594 9.023 9.562 1 70.44 144 THR B N 1
ATOM 4200 C CA . THR B 1 144 ? -20.766 8.539 10.297 1 70.44 144 THR B CA 1
ATOM 4201 C C . THR B 1 144 ? -20.344 7.887 11.609 1 70.44 144 THR B C 1
ATOM 4203 O O . THR B 1 144 ? -21.109 7.875 12.57 1 70.44 144 THR B O 1
ATOM 4206 N N . SER B 1 145 ? -19.172 7.387 11.617 1 76.38 145 SER B N 1
ATOM 4207 C CA . SER B 1 145 ? -18.75 6.699 12.828 1 76.38 145 SER B CA 1
ATOM 4208 C C . SER B 1 145 ? -17.594 7.43 13.516 1 76.38 145 SER B C 1
ATOM 4210 O O . SER B 1 145 ? -16.656 7.867 12.852 1 76.38 145 SER B O 1
ATOM 4212 N N . SER B 1 146 ? -17.734 7.629 14.828 1 87.44 146 SER B N 1
ATOM 4213 C CA . SER B 1 146 ? -16.703 8.289 15.617 1 87.44 146 SER B CA 1
ATOM 4214 C C . SER B 1 146 ? -15.617 7.309 16.047 1 87.44 146 SER B C 1
ATOM 4216 O O . SER B 1 146 ? -14.609 7.703 16.641 1 87.44 146 SER B O 1
ATOM 4218 N N . ARG B 1 147 ? -15.781 6.125 15.688 1 91 147 ARG B N 1
ATOM 4219 C CA . ARG B 1 147 ? -14.844 5.082 16.094 1 91 147 ARG B CA 1
ATOM 4220 C C . ARG B 1 147 ? -13.422 5.41 15.648 1 91 147 ARG B C 1
ATOM 4222 O O . ARG B 1 147 ? -12.492 5.371 16.453 1 91 147 ARG B O 1
ATOM 4229 N N . TYR B 1 148 ? -13.305 5.809 14.469 1 94 148 TYR B N 1
ATOM 4230 C CA . TYR B 1 148 ? -11.969 6.059 13.938 1 94 148 TYR B CA 1
ATOM 4231 C C . TYR B 1 148 ? -11.406 7.371 14.469 1 94 148 TYR B C 1
ATOM 4233 O O . TYR B 1 148 ? -10.188 7.559 14.508 1 94 148 TYR B O 1
ATOM 4241 N N . ALA B 1 149 ? -12.258 8.273 14.859 1 94.94 149 ALA B N 1
ATOM 4242 C CA . ALA B 1 149 ? -11.773 9.469 15.539 1 94.94 149 ALA B CA 1
ATOM 4243 C C . ALA B 1 149 ? -11.117 9.117 16.875 1 94.94 149 ALA B C 1
ATOM 4245 O O . ALA B 1 149 ? -10.07 9.664 17.219 1 94.94 149 ALA B O 1
ATOM 4246 N N . GLU B 1 150 ? -11.727 8.195 17.562 1 95.69 150 GLU B N 1
ATOM 4247 C CA . GLU B 1 150 ? -11.195 7.75 18.844 1 95.69 150 GLU B CA 1
ATOM 4248 C C . GLU B 1 150 ? -9.891 6.984 18.672 1 95.69 150 GLU B C 1
ATOM 4250 O O . GLU B 1 150 ? -8.945 7.176 19.438 1 95.69 150 GLU B O 1
ATOM 4255 N N . ILE B 1 151 ? -9.883 6.152 17.703 1 96.12 151 ILE B N 1
ATOM 4256 C CA . ILE B 1 151 ? -8.68 5.383 17.406 1 96.12 151 ILE B CA 1
ATOM 4257 C C . ILE B 1 151 ? -7.539 6.332 17.047 1 96.12 151 ILE B C 1
ATOM 4259 O O . ILE B 1 151 ? -6.418 6.168 17.531 1 96.12 151 ILE B O 1
ATOM 4263 N N . ALA B 1 152 ? -7.863 7.293 16.219 1 97.69 152 ALA B N 1
ATOM 4264 C CA . ALA B 1 152 ? -6.863 8.281 15.812 1 97.69 152 ALA B CA 1
ATOM 4265 C C . ALA B 1 152 ? -6.301 9.016 17.031 1 97.69 152 ALA B C 1
ATOM 4267 O O . ALA B 1 152 ? -5.086 9.172 17.156 1 97.69 152 ALA B O 1
ATOM 4268 N N . ALA B 1 153 ? -7.188 9.414 17.891 1 97.38 153 ALA B N 1
ATOM 4269 C CA . ALA B 1 153 ? -6.781 10.133 19.094 1 97.38 153 ALA B CA 1
ATOM 4270 C C . ALA B 1 153 ? -5.902 9.258 19.984 1 97.38 153 ALA B C 1
ATOM 4272 O O . ALA B 1 153 ? -4.938 9.734 20.578 1 97.38 153 ALA B O 1
ATOM 4273 N N . ASP B 1 154 ? -6.266 8.047 20.031 1 97.38 154 ASP B N 1
ATOM 4274 C CA . ASP B 1 154 ? -5.488 7.113 20.844 1 97.38 154 ASP B CA 1
ATOM 4275 C C . ASP B 1 154 ? -4.062 6.977 20.312 1 97.38 154 ASP B C 1
ATOM 4277 O O . ASP B 1 154 ? -3.098 7.109 21.062 1 97.38 154 ASP B O 1
ATOM 4281 N N . TYR B 1 155 ? -3.904 6.711 19.094 1 97.94 155 TYR B N 1
ATOM 4282 C CA . TYR B 1 155 ? -2.58 6.574 18.5 1 97.94 155 TYR B CA 1
ATOM 4283 C C . TYR B 1 155 ? -1.817 7.895 18.562 1 97.94 155 TYR B C 1
ATOM 4285 O O . TYR B 1 155 ? -0.597 7.906 18.75 1 97.94 155 TYR B O 1
ATOM 4293 N N . TYR B 1 156 ? -2.547 8.977 18.406 1 97.94 156 TYR B N 1
ATOM 4294 C CA . TYR B 1 156 ? -1.937 10.297 18.531 1 97.94 156 TYR B CA 1
ATOM 4295 C C . TYR B 1 156 ? -1.322 10.484 19.906 1 97.94 156 TYR B C 1
ATOM 4297 O O . TYR B 1 156 ? -0.168 10.898 20.031 1 97.94 156 TYR B O 1
ATOM 4305 N N . ASN B 1 157 ? -2.027 10.156 20.875 1 97.81 157 ASN B N 1
ATOM 4306 C CA . ASN B 1 157 ? -1.54 10.281 22.234 1 97.81 157 ASN B CA 1
ATOM 4307 C C . ASN B 1 157 ? -0.348 9.359 22.5 1 97.81 157 ASN B C 1
ATOM 4309 O O . ASN B 1 157 ? 0.616 9.758 23.156 1 97.81 157 ASN B O 1
ATOM 4313 N N . GLN B 1 158 ? -0.415 8.227 21.969 1 97.31 158 GLN B N 1
ATOM 4314 C CA . GLN B 1 158 ? 0.706 7.297 22.109 1 97.31 158 GLN B CA 1
ATOM 4315 C C . GLN B 1 158 ? 1.947 7.836 21.406 1 97.31 158 GLN B C 1
ATOM 4317 O O . GLN B 1 158 ? 3.061 7.719 21.922 1 97.31 158 GLN B O 1
ATOM 4322 N N . ALA B 1 159 ? 1.746 8.383 20.25 1 98 159 ALA B N 1
ATOM 4323 C CA . ALA B 1 159 ? 2.865 8.961 19.516 1 98 159 ALA B CA 1
ATOM 4324 C C . ALA B 1 159 ? 3.525 10.086 20.312 1 98 159 ALA B C 1
ATOM 4326 O O . ALA B 1 159 ? 4.754 10.172 20.359 1 98 159 ALA B O 1
ATOM 4327 N N . LYS B 1 160 ? 2.709 10.883 20.906 1 97.12 160 LYS B N 1
ATOM 4328 C CA . LYS B 1 160 ? 3.23 11.984 21.719 1 97.12 160 LYS B CA 1
ATOM 4329 C C . LYS B 1 160 ? 4.078 11.469 22.875 1 97.12 160 LYS B C 1
ATOM 4331 O O . LYS B 1 160 ? 5.141 12.016 23.156 1 97.12 160 LYS B O 1
ATOM 4336 N N . ILE B 1 161 ? 3.584 10.461 23.516 1 96.44 161 ILE B N 1
ATOM 4337 C CA . ILE B 1 161 ? 4.316 9.859 24.625 1 96.44 161 ILE B CA 1
ATOM 4338 C C . ILE B 1 161 ? 5.645 9.297 24.109 1 96.44 161 ILE B C 1
ATOM 4340 O O . ILE B 1 161 ? 6.699 9.562 24.703 1 96.44 161 ILE B O 1
ATOM 4344 N N . SER B 1 162 ? 5.594 8.609 23.031 1 96.38 162 SER B N 1
ATOM 4345 C CA . SER B 1 162 ? 6.789 7.992 22.469 1 96.38 162 SER B CA 1
ATOM 4346 C C . SER B 1 162 ? 7.785 9.047 22 1 96.38 162 SER B C 1
ATOM 4348 O O . SER B 1 162 ? 9 8.844 22.078 1 96.38 162 SER B O 1
ATOM 4350 N N . LEU B 1 163 ? 7.301 10.156 21.5 1 96.56 163 LEU B N 1
ATOM 4351 C CA . LEU B 1 163 ? 8.164 11.242 21.062 1 96.56 163 LEU B CA 1
ATOM 4352 C C . LEU B 1 163 ? 8.891 11.875 22.234 1 96.56 163 LEU B C 1
ATOM 4354 O O . LEU B 1 163 ? 10.07 12.211 22.141 1 96.56 163 LEU B O 1
ATOM 4358 N N . ARG B 1 164 ? 8.234 11.977 23.328 1 94.31 164 ARG B N 1
ATOM 4359 C CA . ARG B 1 164 ? 8.875 12.492 24.531 1 94.31 164 ARG B CA 1
ATOM 4360 C C . ARG B 1 164 ? 9.984 11.555 25 1 94.31 164 ARG B C 1
ATOM 4362 O O . ARG B 1 164 ? 11.055 12.016 25.406 1 94.31 164 ARG B O 1
ATOM 4369 N N . MET B 1 165 ? 9.695 10.312 24.891 1 93.06 165 MET B N 1
ATOM 4370 C CA . MET B 1 165 ? 10.695 9.328 25.297 1 93.06 165 MET B CA 1
ATOM 4371 C C . MET B 1 165 ? 11.898 9.367 24.359 1 93.06 165 MET B C 1
ATOM 4373 O O . MET B 1 165 ? 13.039 9.242 24.797 1 93.06 165 MET B O 1
ATOM 4377 N N . ALA B 1 166 ? 11.656 9.555 23.109 1 92 166 ALA B N 1
ATOM 4378 C CA . ALA B 1 166 ? 12.734 9.625 22.125 1 92 166 ALA B CA 1
ATOM 4379 C C . ALA B 1 166 ? 13.594 10.867 22.328 1 92 166 ALA B C 1
ATOM 4381 O O . ALA B 1 166 ? 14.797 10.844 22.078 1 92 166 ALA B O 1
ATOM 4382 N N . ASP B 1 167 ? 12.977 11.906 22.672 1 88.75 167 ASP B N 1
ATOM 4383 C CA . ASP B 1 167 ? 13.688 13.156 22.922 1 88.75 167 ASP B CA 1
ATOM 4384 C C . ASP B 1 167 ? 14.719 12.984 24.031 1 88.75 167 ASP B C 1
ATOM 4386 O O . ASP B 1 167 ? 15.766 13.633 24.016 1 88.75 167 ASP B O 1
ATOM 4390 N N . ALA B 1 168 ? 14.438 12.078 24.922 1 88.25 168 ALA B N 1
ATOM 4391 C CA . ALA B 1 168 ? 15.328 11.836 26.062 1 88.25 168 ALA B CA 1
ATOM 4392 C C . ALA B 1 168 ? 16.391 10.805 25.703 1 88.25 168 ALA B C 1
ATOM 4394 O O . ALA B 1 168 ? 17.344 10.594 26.469 1 88.25 168 ALA B O 1
ATOM 4395 N N . ASP B 1 169 ? 16.266 10.219 24.562 1 89.62 169 ASP B N 1
ATOM 4396 C CA . ASP B 1 169 ? 17.156 9.148 24.156 1 89.62 169 ASP B CA 1
ATOM 4397 C C . ASP B 1 169 ? 18.156 9.648 23.094 1 89.62 169 ASP B C 1
ATOM 4399 O O . ASP B 1 169 ? 17.781 9.875 21.953 1 89.62 169 ASP B O 1
ATOM 4403 N N . GLU B 1 170 ? 19.375 9.656 23.391 1 84.88 170 GLU B N 1
ATOM 4404 C CA . GLU B 1 170 ? 20.406 10.141 22.469 1 84.88 170 GLU B CA 1
ATOM 4405 C C . GLU B 1 170 ? 20.625 9.172 21.312 1 84.88 170 GLU B C 1
ATOM 4407 O O . GLU B 1 170 ? 21.141 9.562 20.266 1 84.88 170 GLU B O 1
ATOM 4412 N N . ALA B 1 171 ? 20.172 7.953 21.453 1 89 171 ALA B N 1
ATOM 4413 C CA . ALA B 1 171 ? 20.391 6.941 20.422 1 89 171 ALA B CA 1
ATOM 4414 C C . ALA B 1 171 ? 19.188 6.84 19.484 1 89 171 ALA B C 1
ATOM 4416 O O . ALA B 1 171 ? 19.172 6.012 18.578 1 89 171 ALA B O 1
ATOM 4417 N N . ALA B 1 172 ? 18.266 7.75 19.688 1 90.25 172 ALA B N 1
ATOM 4418 C CA . ALA B 1 172 ? 17.062 7.695 18.891 1 90.25 172 ALA B CA 1
ATOM 4419 C C . ALA B 1 172 ? 17.359 8.016 17.422 1 90.25 172 ALA B C 1
ATOM 4421 O O . ALA B 1 172 ? 18.281 8.766 17.125 1 90.25 172 ALA B O 1
ATOM 4422 N N . ASP B 1 173 ? 16.641 7.406 16.562 1 92.38 173 ASP B N 1
ATOM 4423 C CA . ASP B 1 173 ? 16.719 7.727 15.141 1 92.38 173 ASP B CA 1
ATOM 4424 C C . ASP B 1 173 ? 16.109 9.094 14.852 1 92.38 173 ASP B C 1
ATOM 4426 O O . ASP B 1 173 ? 14.891 9.211 14.695 1 92.38 173 ASP B O 1
ATOM 4430 N N . ILE B 1 174 ? 16.922 10.008 14.68 1 91.25 174 ILE B N 1
ATOM 4431 C CA . ILE B 1 174 ? 16.484 11.398 14.57 1 91.25 174 ILE B CA 1
ATOM 4432 C C . ILE B 1 174 ? 15.625 11.57 13.32 1 91.25 174 ILE B C 1
ATOM 4434 O O . ILE B 1 174 ? 14.688 12.375 13.312 1 91.25 174 ILE B O 1
ATOM 4438 N N . ASN B 1 175 ? 15.875 10.898 12.305 1 91.31 175 ASN B N 1
ATOM 4439 C CA . ASN B 1 175 ? 15.07 10.984 11.094 1 91.31 175 ASN B CA 1
ATOM 4440 C C . ASN B 1 175 ? 13.633 10.539 11.344 1 91.31 175 ASN B C 1
ATOM 4442 O O . ASN B 1 175 ? 12.688 11.219 10.945 1 91.31 175 ASN B O 1
ATOM 4446 N N . ALA B 1 176 ? 13.547 9.445 12.023 1 93.81 176 ALA B N 1
ATOM 4447 C CA . ALA B 1 176 ? 12.219 8.93 12.344 1 93.81 176 ALA B CA 1
ATOM 4448 C C . ALA B 1 176 ? 11.469 9.891 13.258 1 93.81 176 ALA B C 1
ATOM 4450 O O . ALA B 1 176 ? 10.258 10.086 13.102 1 93.81 176 ALA B O 1
ATOM 4451 N N . VAL B 1 177 ? 12.211 10.43 14.141 1 94.94 177 VAL B N 1
ATOM 4452 C CA . VAL B 1 177 ? 11.617 11.359 15.102 1 94.94 177 VAL B CA 1
ATOM 4453 C C . VAL B 1 177 ? 11.086 12.594 14.359 1 94.94 177 VAL B C 1
ATOM 4455 O O . VAL B 1 177 ? 9.953 13.023 14.609 1 94.94 177 VAL B O 1
ATOM 4458 N N . LEU B 1 178 ? 11.828 13.062 13.492 1 93.44 178 LEU B N 1
ATOM 4459 C CA . LEU B 1 178 ? 11.453 14.266 12.758 1 93.44 178 LEU B CA 1
ATOM 4460 C C . LEU B 1 178 ? 10.242 14 11.875 1 93.44 178 LEU B C 1
ATOM 4462 O O . LEU B 1 178 ? 9.328 14.828 11.789 1 93.44 178 LEU B O 1
ATOM 4466 N N . VAL B 1 179 ? 10.211 12.906 11.25 1 94.19 179 VAL B N 1
ATOM 4467 C CA . VAL B 1 179 ? 9.07 12.547 10.406 1 94.19 179 VAL B CA 1
ATOM 4468 C C . VAL B 1 179 ? 7.828 12.375 11.273 1 94.19 179 VAL B C 1
ATOM 4470 O O . VAL B 1 179 ? 6.738 12.812 10.898 1 94.19 179 VAL B O 1
ATOM 4473 N N . ALA B 1 180 ? 8.016 11.75 12.367 1 96.81 180 ALA B N 1
ATOM 4474 C CA . ALA B 1 180 ? 6.898 11.57 13.289 1 96.81 180 ALA B CA 1
ATOM 4475 C C . ALA B 1 180 ? 6.355 12.914 13.758 1 96.81 180 ALA B C 1
ATOM 4477 O O . ALA B 1 180 ? 5.141 13.117 13.789 1 96.81 180 ALA B O 1
ATOM 4478 N N . LEU B 1 181 ? 7.234 13.75 14.094 1 94.88 181 LEU B N 1
ATOM 4479 C CA . LEU B 1 181 ? 6.832 15.086 14.531 1 94.88 181 LEU B CA 1
ATOM 4480 C C . LEU B 1 181 ? 6.066 15.805 13.43 1 94.88 181 LEU B C 1
ATOM 4482 O O . LEU B 1 181 ? 5.074 16.484 13.703 1 94.88 181 LEU B O 1
ATOM 4486 N N . THR B 1 182 ? 6.543 15.664 12.273 1 92.69 182 THR B N 1
ATOM 4487 C CA . THR B 1 182 ? 5.867 16.281 11.133 1 92.69 182 THR B CA 1
ATOM 4488 C C . THR B 1 182 ? 4.449 15.742 10.992 1 92.69 182 THR B C 1
ATOM 4490 O O . THR B 1 182 ? 3.502 16.516 10.812 1 92.69 182 THR B O 1
ATOM 4493 N N . LEU B 1 183 ? 4.309 14.461 11.094 1 95.81 183 LEU B N 1
ATOM 4494 C CA . LEU B 1 183 ? 2.994 13.844 10.984 1 95.81 183 LEU B CA 1
ATOM 4495 C C . LEU B 1 183 ? 2.086 14.281 12.125 1 95.81 183 LEU B C 1
ATOM 4497 O O . LEU B 1 183 ? 0.9 14.547 11.914 1 95.81 183 LEU B O 1
ATOM 4501 N N . VAL B 1 184 ? 2.629 14.336 13.266 1 97.19 184 VAL B N 1
ATOM 4502 C CA . VAL B 1 184 ? 1.862 14.75 14.438 1 97.19 184 VAL B CA 1
ATOM 4503 C C . VAL B 1 184 ? 1.413 16.203 14.273 1 97.19 184 VAL B C 1
ATOM 4505 O O . VAL B 1 184 ? 0.269 16.547 14.578 1 97.19 184 VAL B O 1
ATOM 4508 N N . SER B 1 185 ? 2.299 17.047 13.82 1 94.06 185 SER B N 1
ATOM 4509 C CA . SER B 1 185 ? 1.948 18.438 13.578 1 94.06 185 SER B CA 1
ATOM 4510 C C . SER B 1 185 ? 0.812 18.547 12.57 1 94.06 185 SER B C 1
ATOM 4512 O O . SER B 1 185 ? -0.113 19.344 12.758 1 94.06 185 SER B O 1
ATOM 4514 N N . GLN B 1 186 ? 0.868 17.797 11.516 1 94.06 186 GLN B N 1
ATOM 4515 C CA . GLN B 1 186 ? -0.17 17.812 10.492 1 94.06 186 GLN B CA 1
ATOM 4516 C C . GLN B 1 186 ? -1.486 17.266 11.031 1 94.06 186 GLN B C 1
ATOM 4518 O O . GLN B 1 186 ? -2.562 17.734 10.664 1 94.06 186 GLN B O 1
ATOM 4523 N N . TYR B 1 187 ? -1.316 16.25 11.844 1 96.38 187 TYR B N 1
ATOM 4524 C CA . TYR B 1 187 ? -2.488 15.727 12.539 1 96.38 187 TYR B CA 1
ATOM 4525 C C . TYR B 1 187 ? -3.162 16.812 13.367 1 96.38 187 TYR B C 1
ATOM 4527 O O . TYR B 1 187 ? -4.375 17.016 13.273 1 96.38 187 TYR B O 1
ATOM 4535 N N . GLU B 1 188 ? -2.395 17.5 14.164 1 95 188 GLU B N 1
ATOM 4536 C CA . GLU B 1 188 ? -2.893 18.578 15.008 1 95 188 GLU B CA 1
ATOM 4537 C C . GLU B 1 188 ? -3.502 19.703 14.172 1 95 188 GLU B C 1
ATOM 4539 O O . GLU B 1 188 ? -4.52 20.281 14.555 1 95 188 GLU B O 1
ATOM 4544 N N . PHE B 1 189 ? -2.873 19.969 13.047 1 93.31 189 PHE B N 1
ATOM 4545 C CA . PHE B 1 189 ? -3.383 21 12.141 1 93.31 189 PHE B CA 1
ATOM 4546 C C . PHE B 1 189 ? -4.746 20.594 11.594 1 93.31 189 PHE B C 1
ATOM 4548 O O . PHE B 1 189 ? -5.656 21.438 11.508 1 93.31 189 PHE B O 1
ATOM 4555 N N . ALA B 1 190 ? -4.902 19.375 11.297 1 93.88 190 ALA B N 1
ATOM 4556 C CA . ALA B 1 190 ? -6.129 18.875 10.688 1 93.88 190 ALA B CA 1
ATOM 4557 C C . ALA B 1 190 ? -7.297 18.938 11.664 1 93.88 190 ALA B C 1
ATOM 4559 O O . ALA B 1 190 ? -8.422 19.25 11.273 1 93.88 190 ALA B O 1
ATOM 4560 N N . ILE B 1 191 ? -6.996 18.656 12.891 1 92.94 191 ILE B N 1
ATOM 4561 C CA . ILE B 1 191 ? -8.102 18.562 13.844 1 92.94 191 ILE B CA 1
ATOM 4562 C C . ILE B 1 191 ? -8.406 19.938 14.422 1 92.94 191 ILE B C 1
ATOM 4564 O O . ILE B 1 191 ? -9.445 20.125 15.07 1 92.94 191 ILE B O 1
ATOM 4568 N N . SER B 1 192 ? -7.508 20.891 14.258 1 90.62 192 SER B N 1
ATOM 4569 C CA . SER B 1 192 ? -7.742 22.234 14.766 1 90.62 192 SER B CA 1
ATOM 4570 C C . SER B 1 192 ? -8.797 22.953 13.945 1 90.62 192 SER B C 1
ATOM 4572 O O . SER B 1 192 ? -8.664 23.094 12.727 1 90.62 192 SER B O 1
ATOM 4574 N N . PRO B 1 193 ? -9.812 23.438 14.508 1 82.56 193 PRO B N 1
ATOM 4575 C CA . PRO B 1 193 ? -10.867 24.109 13.75 1 82.56 193 PRO B CA 1
ATOM 4576 C C . PRO B 1 193 ? -10.461 25.5 13.273 1 82.56 193 PRO B C 1
ATOM 4578 O O . PRO B 1 193 ? -11.039 26.031 12.32 1 82.56 193 PRO B O 1
ATOM 4581 N N . THR B 1 194 ? -9.461 26.094 13.992 1 85 194 THR B N 1
ATOM 4582 C CA . THR B 1 194 ? -9.078 27.469 13.664 1 85 194 THR B CA 1
ATOM 4583 C C . THR B 1 194 ? -7.566 27.641 13.805 1 85 194 THR B C 1
ATOM 4585 O O . THR B 1 194 ? -6.906 26.875 14.5 1 85 194 THR B O 1
ATOM 4588 N N . VAL B 1 195 ? -7.043 28.594 13.117 1 81.44 195 VAL B N 1
ATOM 4589 C CA . VAL B 1 195 ? -5.629 28.922 13.242 1 81.44 195 VAL B CA 1
ATOM 4590 C C . VAL B 1 195 ? -5.469 30.172 14.109 1 81.44 195 VAL B C 1
ATOM 4592 O O . VAL B 1 195 ? -4.348 30.547 14.453 1 81.44 195 VAL B O 1
ATOM 4595 N N . ILE B 1 196 ? -6.59 30.812 14.461 1 78.06 196 ILE B N 1
ATOM 4596 C CA . ILE B 1 196 ? -6.59 32.094 15.172 1 78.06 196 ILE B CA 1
ATOM 4597 C C . ILE B 1 196 ? -6.387 31.844 16.656 1 78.06 196 ILE B C 1
ATOM 4599 O O . ILE B 1 196 ? -5.562 32.5 17.297 1 78.06 196 ILE B O 1
ATOM 4603 N N . SER B 1 197 ? -7.145 30.812 17.094 1 73.25 197 SER B N 1
ATOM 4604 C CA . SER B 1 197 ? -7.223 30.625 18.531 1 73.25 197 SER B CA 1
ATOM 4605 C C . SER B 1 197 ? -5.992 29.906 19.062 1 73.25 197 SER B C 1
ATOM 4607 O O . SER B 1 197 ? -5.305 29.203 18.312 1 73.25 197 SER B O 1
ATOM 4609 N N . HIS B 1 198 ? -5.57 30.422 20.312 1 67.69 198 HIS B N 1
ATOM 4610 C CA . HIS B 1 198 ? -4.543 29.781 21.125 1 67.69 198 HIS B CA 1
ATOM 4611 C C . HIS B 1 198 ? -5.164 28.891 22.203 1 67.69 198 HIS B C 1
ATOM 4613 O O . HIS B 1 198 ? -6.258 29.172 22.688 1 67.69 198 HIS B O 1
ATOM 4619 N N . PRO B 1 199 ? -4.391 27.625 22.391 1 67.06 199 PRO B N 1
ATOM 4620 C CA . PRO B 1 199 ? -3.045 27.25 21.969 1 67.06 199 PRO B CA 1
ATOM 4621 C C . PRO B 1 199 ? -3.035 26.531 20.609 1 67.06 199 PRO B C 1
ATOM 4623 O O . PRO B 1 199 ? -3.99 25.828 20.266 1 67.06 199 PRO B O 1
ATOM 4626 N N . ARG B 1 200 ? -2.004 26.859 19.906 1 80.69 200 ARG B N 1
ATOM 4627 C CA . ARG B 1 200 ? -1.759 26.219 18.609 1 80.69 200 ARG B CA 1
ATOM 4628 C C . ARG B 1 200 ? -0.788 25.062 18.75 1 80.69 200 ARG B C 1
ATOM 4630 O O . ARG B 1 200 ? 0.412 25.203 18.516 1 80.69 200 ARG B O 1
ATOM 4637 N N . ASP B 1 201 ? -1.325 23.844 19.141 1 85.19 201 ASP B N 1
ATOM 4638 C CA . ASP B 1 201 ? -0.487 22.672 19.359 1 85.19 201 ASP B CA 1
ATOM 4639 C C . ASP B 1 201 ? 0.324 22.344 18.109 1 85.19 201 ASP B C 1
ATOM 4641 O O . ASP B 1 201 ? 1.5 21.984 18.203 1 85.19 201 ASP B O 1
ATOM 4645 N N . TRP B 1 202 ? -0.337 22.531 17.047 1 90.19 202 TRP B N 1
ATOM 4646 C CA . TRP B 1 202 ? 0.33 22.188 15.789 1 90.19 202 TRP B CA 1
ATOM 4647 C C . TRP B 1 202 ? 1.54 23.078 15.555 1 90.19 202 TRP B C 1
ATOM 4649 O O . TRP B 1 202 ? 2.562 22.625 15.031 1 90.19 202 TRP B O 1
ATOM 4659 N N . TYR B 1 203 ? 1.487 24.328 15.906 1 87.75 203 TYR B N 1
ATOM 4660 C CA . TYR B 1 203 ? 2.611 25.25 15.742 1 87.75 203 TYR B CA 1
ATOM 4661 C C . TYR B 1 203 ? 3.756 24.875 16.672 1 87.75 203 TYR B C 1
ATOM 4663 O O . TYR B 1 203 ? 4.926 24.922 16.281 1 87.75 203 TYR B O 1
ATOM 4671 N N . HIS B 1 204 ? 3.385 24.562 17.906 1 88 204 HIS B N 1
ATOM 4672 C CA . HIS B 1 204 ? 4.414 24.156 18.859 1 88 204 HIS B CA 1
ATOM 4673 C C . HIS B 1 204 ? 5.164 22.938 18.359 1 88 204 HIS B C 1
ATOM 4675 O O . HIS B 1 204 ? 6.391 22.859 18.484 1 88 204 HIS B O 1
ATOM 4681 N N . THR B 1 205 ? 4.449 22.016 17.859 1 92.06 205 THR B N 1
ATOM 4682 C CA . THR B 1 205 ? 5.07 20.812 17.328 1 92.06 205 THR B CA 1
ATOM 4683 C C . THR B 1 205 ? 5.918 21.125 16.094 1 92.06 205 THR B C 1
ATOM 4685 O O . THR B 1 205 ? 6.992 20.547 15.914 1 92.06 205 THR B O 1
ATOM 4688 N N . MET B 1 206 ? 5.465 22 15.297 1 89 206 MET B N 1
ATOM 4689 C CA . MET B 1 206 ? 6.246 22.422 14.133 1 89 206 MET B CA 1
ATOM 4690 C C . MET B 1 206 ? 7.555 23.078 14.562 1 89 206 MET B C 1
ATOM 4692 O O . MET B 1 206 ? 8.594 22.875 13.938 1 89 206 MET B O 1
ATOM 4696 N N . CYS B 1 207 ? 7.453 23.828 15.594 1 87.69 207 CYS B N 1
ATOM 4697 C CA . CYS B 1 207 ? 8.656 24.453 16.125 1 87.69 207 CYS B CA 1
ATOM 4698 C C . CYS B 1 207 ? 9.648 23.391 16.609 1 87.69 207 CYS B C 1
ATOM 4700 O O . CYS B 1 207 ? 10.859 23.562 16.484 1 87.69 207 CYS B O 1
ATOM 4702 N N . GLU B 1 208 ? 9.062 22.375 17.188 1 89.44 208 GLU B N 1
ATOM 4703 C CA . GLU B 1 208 ? 9.922 21.281 17.609 1 89.44 208 GLU B CA 1
ATOM 4704 C C . GLU B 1 208 ? 10.633 20.641 16.406 1 89.44 208 GLU B C 1
ATOM 4706 O O . GLU B 1 208 ? 11.797 20.25 16.516 1 89.44 208 GLU B O 1
ATOM 4711 N N . VAL B 1 209 ? 9.977 20.516 15.32 1 89.44 209 VAL B N 1
ATOM 4712 C CA . VAL B 1 209 ? 10.594 20.016 14.094 1 89.44 209 VAL B CA 1
ATOM 4713 C C . VAL B 1 209 ? 11.758 20.906 13.688 1 89.44 209 VAL B C 1
ATOM 4715 O O . VAL B 1 209 ? 12.852 20.438 13.383 1 89.44 209 VAL B O 1
ATOM 4718 N N . ARG B 1 210 ? 11.492 22.141 13.703 1 85.12 210 ARG B N 1
ATOM 4719 C CA . ARG B 1 210 ? 12.508 23.109 13.312 1 85.12 210 ARG B CA 1
ATOM 4720 C C . ARG B 1 210 ? 13.727 23.031 14.234 1 85.12 210 ARG B C 1
ATOM 4722 O O . ARG B 1 210 ? 14.859 22.953 13.766 1 85.12 210 ARG B O 1
ATOM 4729 N N . ARG B 1 211 ? 13.453 23.031 15.477 1 86.69 211 ARG B N 1
ATOM 4730 C CA . ARG B 1 211 ? 14.531 22.984 16.469 1 86.69 211 ARG B CA 1
ATOM 4731 C C . ARG B 1 211 ? 15.375 21.734 16.297 1 86.69 211 ARG B C 1
ATOM 4733 O O . ARG B 1 211 ? 16.609 21.797 16.281 1 86.69 211 ARG B O 1
ATOM 4740 N N . ASN B 1 212 ? 14.734 20.625 16.141 1 88.25 212 ASN B N 1
ATOM 4741 C CA . ASN B 1 212 ? 15.438 19.359 16 1 88.25 212 ASN B CA 1
ATOM 4742 C C . ASN B 1 212 ? 16.203 19.281 14.68 1 88.25 212 ASN B C 1
ATOM 4744 O O . ASN B 1 212 ? 17.281 18.688 14.617 1 88.25 212 ASN B O 1
ATOM 4748 N N . SER B 1 213 ? 15.625 19.828 13.688 1 86.31 213 SER B N 1
ATOM 4749 C CA . SER B 1 213 ? 16.297 19.828 12.398 1 86.31 213 SER B CA 1
ATOM 4750 C C . SER B 1 213 ? 17.562 20.656 12.43 1 86.31 213 SER B C 1
ATOM 4752 O O . SER B 1 213 ? 18.578 20.266 11.844 1 86.31 213 SER B O 1
ATOM 4754 N N . LEU B 1 214 ? 17.516 21.719 13.094 1 83.81 214 LEU B N 1
ATOM 4755 C CA . LEU B 1 214 ? 18.688 22.609 13.188 1 83.81 214 LEU B CA 1
ATOM 4756 C C . LEU B 1 214 ? 19.766 21.984 14.07 1 83.81 214 LEU B C 1
ATOM 4758 O O . LEU B 1 214 ? 20.953 22.078 13.75 1 83.81 214 LEU B O 1
ATOM 4762 N N . LYS B 1 215 ? 19.328 21.422 15.109 1 86.69 215 LYS B N 1
ATOM 4763 C CA . LYS B 1 215 ? 20.266 20.797 16.062 1 86.69 215 LYS B CA 1
ATOM 4764 C C . LYS B 1 215 ? 20.984 19.609 15.422 1 86.69 215 LYS B C 1
ATOM 4766 O O . LYS B 1 215 ? 22.141 19.344 15.734 1 86.69 215 LYS B O 1
ATOM 4771 N N . ASN B 1 216 ? 20.281 18.922 14.492 1 87.94 216 ASN B N 1
ATOM 4772 C CA . ASN B 1 216 ? 20.828 17.688 13.93 1 87.94 216 ASN B CA 1
ATOM 4773 C C . ASN B 1 216 ? 21.062 17.812 12.43 1 87.94 216 ASN B C 1
ATOM 4775 O O . ASN B 1 216 ? 20.828 16.875 11.68 1 87.94 216 ASN B O 1
ATOM 4779 N N . ARG B 1 217 ? 21.484 18.922 11.992 1 84.31 217 ARG B N 1
ATOM 4780 C CA . ARG B 1 217 ? 21.609 19.25 10.57 1 84.31 217 ARG B CA 1
ATOM 4781 C C . ARG B 1 217 ? 22.547 18.281 9.867 1 84.31 217 ARG B C 1
ATOM 4783 O O . ARG B 1 217 ? 22.281 17.859 8.742 1 84.31 217 ARG B O 1
ATOM 4790 N N . THR B 1 218 ? 23.547 17.828 10.461 1 85.31 218 THR B N 1
ATOM 4791 C CA . THR B 1 218 ? 24.531 16.922 9.859 1 85.31 218 THR B CA 1
ATOM 4792 C C . THR B 1 218 ? 23.938 15.531 9.695 1 85.31 218 THR B C 1
ATOM 4794 O O . THR B 1 218 ? 24.156 14.883 8.664 1 85.31 218 THR B O 1
ATOM 4797 N N . GLU B 1 219 ? 23.188 15.164 10.633 1 83.31 219 GLU B N 1
ATOM 4798 C CA . GLU B 1 219 ? 22.609 13.82 10.609 1 83.31 219 GLU B CA 1
ATOM 4799 C C . GLU B 1 219 ? 21.516 13.711 9.555 1 83.31 219 GLU B C 1
ATOM 4801 O O . GLU B 1 219 ? 21.266 12.625 9.023 1 83.31 219 GLU B O 1
ATOM 4806 N N . ILE B 1 220 ? 20.938 14.797 9.305 1 85.31 220 ILE B N 1
ATOM 4807 C CA . ILE B 1 220 ? 19.797 14.758 8.406 1 85.31 220 ILE B CA 1
ATOM 4808 C C . ILE B 1 220 ? 20.281 14.93 6.961 1 85.31 220 ILE B C 1
ATOM 4810 O O . ILE B 1 220 ? 19.531 14.648 6.02 1 85.31 220 ILE B O 1
ATOM 4814 N N . GLN B 1 221 ? 21.484 15.203 6.906 1 79.88 221 GLN B N 1
ATOM 4815 C CA . GLN B 1 221 ? 22.016 15.375 5.562 1 79.88 221 GLN B CA 1
ATOM 4816 C C . GLN B 1 221 ? 21.906 14.086 4.758 1 79.88 221 GLN B C 1
ATOM 4818 O O . GLN B 1 221 ? 22.203 13 5.266 1 79.88 221 GLN B O 1
ATOM 4823 N N . TYR B 1 222 ? 21.297 14.062 3.635 1 72.62 222 TYR B N 1
ATOM 4824 C CA . TYR B 1 222 ? 21.125 12.977 2.678 1 72.62 222 TYR B CA 1
ATOM 4825 C C . TYR B 1 222 ? 20.062 11.992 3.164 1 72.62 222 TYR B C 1
ATOM 4827 O O . TYR B 1 222 ? 20.078 10.82 2.777 1 72.62 222 TYR B O 1
ATOM 4835 N N . SER B 1 223 ? 19.281 12.469 4.031 1 80.56 223 SER B N 1
ATOM 4836 C CA . SER B 1 223 ? 18.203 11.625 4.547 1 80.56 223 SER B CA 1
ATOM 4837 C C . SER B 1 223 ? 16.859 11.969 3.893 1 80.56 223 SER B C 1
ATOM 4839 O O . SER B 1 223 ? 16.781 12.906 3.094 1 80.56 223 SER B O 1
ATOM 4841 N N . VAL B 1 224 ? 15.953 11.172 4.18 1 79 224 VAL B N 1
ATOM 4842 C CA . VAL B 1 224 ? 14.594 11.367 3.701 1 79 224 VAL B CA 1
ATOM 4843 C C . VAL B 1 224 ? 14.078 12.727 4.172 1 79 224 VAL B C 1
ATOM 4845 O O . VAL B 1 224 ? 13.414 13.445 3.416 1 79 224 VAL B O 1
ATOM 4848 N N . MET B 1 225 ? 14.484 13.094 5.312 1 77.06 225 MET B N 1
ATOM 4849 C CA . MET B 1 225 ? 14 14.352 5.883 1 77.06 225 MET B CA 1
ATOM 4850 C C . MET B 1 225 ? 14.562 15.547 5.125 1 77.06 225 MET B C 1
ATOM 4852 O O . MET B 1 225 ? 13.867 16.531 4.914 1 77.06 225 MET B O 1
ATOM 4856 N N . GLN B 1 226 ? 15.742 15.422 4.691 1 77 226 GLN B N 1
ATOM 4857 C CA . GLN B 1 226 ? 16.312 16.516 3.91 1 77 226 GLN B CA 1
ATOM 4858 C C . GLN B 1 226 ? 15.5 16.75 2.637 1 77 226 GLN B C 1
ATOM 4860 O O . GLN B 1 226 ? 15.242 17.906 2.268 1 77 226 GLN B O 1
ATOM 4865 N N . SER B 1 227 ? 15.148 15.688 2.117 1 75.75 227 SER B N 1
ATOM 4866 C CA . SER B 1 227 ? 14.367 15.797 0.889 1 75.75 227 SER B CA 1
ATOM 4867 C C . SER B 1 227 ? 12.992 16.406 1.158 1 75.75 227 SER B C 1
ATOM 4869 O O . SER B 1 227 ? 12.5 17.219 0.375 1 75.75 227 SER B O 1
ATOM 4871 N N . LEU B 1 228 ? 12.484 16.062 2.254 1 75.19 228 LEU B N 1
ATOM 4872 C CA . LEU B 1 228 ? 11.164 16.562 2.611 1 75.19 228 LEU B CA 1
ATOM 4873 C C . LEU B 1 228 ? 11.227 18.047 2.959 1 75.19 228 LEU B C 1
ATOM 4875 O O . LEU B 1 228 ? 10.344 18.828 2.58 1 75.19 228 LEU B O 1
ATOM 4879 N N . MET B 1 229 ? 12.289 18.438 3.586 1 75.94 229 MET B N 1
ATOM 4880 C CA . MET B 1 229 ? 12.469 19.828 3.961 1 75.94 229 MET B CA 1
ATOM 4881 C C . MET B 1 229 ? 12.797 20.688 2.738 1 75.94 229 MET B C 1
ATOM 4883 O O . MET B 1 229 ? 12.352 21.828 2.633 1 75.94 229 MET B O 1
ATOM 4887 N N . ALA B 1 230 ? 13.469 20.047 1.898 1 72.75 230 ALA B N 1
ATOM 4888 C CA . ALA B 1 230 ? 13.828 20.75 0.671 1 72.75 230 ALA B CA 1
ATOM 4889 C C . ALA B 1 230 ? 12.586 21.078 -0.153 1 72.75 230 ALA B C 1
ATOM 4891 O O . ALA B 1 230 ? 12.539 22.109 -0.838 1 72.75 230 ALA B O 1
ATOM 4892 N N . ALA B 1 231 ? 11.641 20.312 0.075 1 70.25 231 ALA B N 1
ATOM 4893 C CA . ALA B 1 231 ? 10.422 20.484 -0.709 1 70.25 231 ALA B CA 1
ATOM 4894 C C . ALA B 1 231 ? 9.633 21.703 -0.22 1 70.25 231 ALA B C 1
ATOM 4896 O O . ALA B 1 231 ? 8.836 22.266 -0.969 1 70.25 231 ALA B O 1
ATOM 4897 N N . ILE B 1 232 ? 9.922 22.094 1.055 1 67.56 232 ILE B N 1
ATOM 4898 C CA . ILE B 1 232 ? 9.18 23.219 1.593 1 67.56 232 ILE B CA 1
ATOM 4899 C C . ILE B 1 232 ? 10.078 24.453 1.669 1 67.56 232 ILE B C 1
ATOM 4901 O O . ILE B 1 232 ? 9.617 25.547 1.965 1 67.56 232 ILE B O 1
ATOM 4905 N N . ALA B 1 233 ? 11.359 24.203 1.283 1 71.88 233 ALA B N 1
ATOM 4906 C CA . ALA B 1 233 ? 12.344 25.281 1.418 1 71.88 233 ALA B CA 1
ATOM 4907 C C . ALA B 1 233 ? 12.055 26.422 0.438 1 71.88 233 ALA B C 1
ATOM 4909 O O . ALA B 1 233 ? 11.547 26.188 -0.663 1 71.88 233 ALA B O 1
ATOM 4910 N N . PRO B 1 234 ? 12.203 27.641 1.013 1 69.56 234 PRO B N 1
ATOM 4911 C CA . PRO B 1 234 ? 12.062 28.75 0.074 1 69.56 234 PRO B CA 1
ATOM 4912 C C . PRO B 1 234 ? 13.047 28.672 -1.09 1 69.56 234 PRO B C 1
ATOM 4914 O O . PRO B 1 234 ? 14.117 28.078 -0.958 1 69.56 234 PRO B O 1
ATOM 4917 N N . PRO B 1 235 ? 12.492 29.125 -2.207 1 63.19 235 PRO B N 1
ATOM 4918 C CA . PRO B 1 235 ? 13.43 29.141 -3.332 1 63.19 235 PRO B CA 1
ATOM 4919 C C . PRO B 1 235 ? 14.672 29.984 -3.047 1 63.19 235 PRO B C 1
ATOM 4921 O O . PRO B 1 235 ? 14.609 30.953 -2.283 1 63.19 235 PRO B O 1
ATOM 4924 N N . LEU B 1 236 ? 15.773 29.406 -3.43 1 56.97 236 LEU B N 1
ATOM 4925 C CA . LEU B 1 236 ? 17.062 30.078 -3.24 1 56.97 236 LEU B CA 1
ATOM 4926 C C . LEU B 1 236 ? 17.062 31.453 -3.906 1 56.97 236 LEU B C 1
ATOM 4928 O O . LEU B 1 236 ? 17.734 32.375 -3.424 1 56.97 236 LEU B O 1
ATOM 4932 N N . LEU B 1 237 ? 16.438 31.438 -5.16 1 55.81 237 LEU B N 1
ATOM 4933 C CA . LEU B 1 237 ? 16.453 32.719 -5.863 1 55.81 237 LEU B CA 1
ATOM 4934 C C . LEU B 1 237 ? 15.148 33.469 -5.625 1 55.81 237 LEU B C 1
ATOM 4936 O O . LEU B 1 237 ? 14.07 32.875 -5.574 1 55.81 237 LEU B O 1
ATOM 4940 N N . PRO B 1 238 ? 15.359 34.688 -5.137 1 53.44 238 PRO B N 1
ATOM 4941 C CA . PRO B 1 238 ? 14.164 35.5 -4.898 1 53.44 238 PRO B CA 1
ATOM 4942 C C . PRO B 1 238 ? 13.172 35.438 -6.055 1 53.44 238 PRO B C 1
ATOM 4944 O O . PRO B 1 238 ? 13.539 35.656 -7.211 1 53.44 238 PRO B O 1
ATOM 4947 N N . PRO B 1 239 ? 12.203 34.625 -5.91 1 54.38 239 PRO B N 1
ATOM 4948 C CA . PRO B 1 239 ? 11.25 34.594 -7.027 1 54.38 239 PRO B CA 1
ATOM 4949 C C . PRO B 1 239 ? 10.828 36 -7.445 1 54.38 239 PRO B C 1
ATOM 4951 O O . PRO B 1 239 ? 10.922 36.969 -6.652 1 54.38 239 PRO B O 1
ATOM 4954 N N . SER B 1 240 ? 10.812 36.281 -8.688 1 54.53 240 SER B N 1
ATOM 4955 C CA . SER B 1 240 ? 10.141 37.469 -9.188 1 54.53 240 SER B CA 1
ATOM 4956 C C . SER B 1 240 ? 8.875 37.781 -8.391 1 54.53 240 SER B C 1
ATOM 4958 O O . SER B 1 240 ? 8.281 36.875 -7.805 1 54.53 240 SER B O 1
ATOM 4960 N N . LEU B 1 241 ? 8.789 39 -7.934 1 56.22 241 LEU B N 1
ATOM 4961 C CA . LEU B 1 241 ? 7.57 39.469 -7.293 1 56.22 241 LEU B CA 1
ATOM 4962 C C . LEU B 1 241 ? 6.348 38.75 -7.828 1 56.22 241 LEU B C 1
ATOM 4964 O O . LEU B 1 241 ? 6.164 38.625 -9.039 1 56.22 241 LEU B O 1
ATOM 4968 N N . ASN B 1 242 ? 5.789 37.906 -6.945 1 64.88 242 ASN B N 1
ATOM 4969 C CA . ASN B 1 242 ? 4.531 37.25 -7.316 1 64.88 242 ASN B CA 1
ATOM 4970 C C . ASN B 1 242 ? 3.449 38.281 -7.637 1 64.88 242 ASN B C 1
ATOM 4972 O O . ASN B 1 242 ? 3.006 39.031 -6.754 1 64.88 242 ASN B O 1
ATOM 4976 N N . SER B 1 243 ? 3.229 38.531 -8.797 1 66.94 243 SER B N 1
ATOM 4977 C CA . SER B 1 243 ? 2.283 39.531 -9.258 1 66.94 243 SER B CA 1
ATOM 4978 C C . SER B 1 243 ? 0.908 39.344 -8.633 1 66.94 243 SER B C 1
ATOM 4980 O O . SER B 1 243 ? 0.101 40.281 -8.578 1 66.94 243 SER B O 1
ATOM 4982 N N . LEU B 1 244 ? 0.735 38.25 -8.023 1 74.38 244 LEU B N 1
ATOM 4983 C CA . LEU B 1 244 ? -0.583 37.969 -7.461 1 74.38 244 LEU B CA 1
ATOM 4984 C C . LEU B 1 244 ? -0.624 38.281 -5.973 1 74.38 244 LEU B C 1
ATOM 4986 O O . LEU B 1 244 ? -1.695 38.312 -5.363 1 74.38 244 LEU B O 1
ATOM 4990 N N . PHE B 1 245 ? 0.566 38.656 -5.57 1 84.06 245 PHE B N 1
ATOM 4991 C CA . PHE B 1 245 ? 0.66 39 -4.152 1 84.06 245 PHE B CA 1
ATOM 4992 C C . PHE B 1 245 ? 0.14 40.406 -3.887 1 84.06 245 PHE B C 1
ATOM 4994 O O . PHE B 1 245 ? 0.534 41.344 -4.566 1 84.06 245 PHE B O 1
ATOM 5001 N N . PRO B 1 246 ? -0.787 40.562 -2.939 1 82.75 246 PRO B N 1
ATOM 5002 C CA . PRO B 1 246 ? -1.421 41.844 -2.729 1 82.75 246 PRO B CA 1
ATOM 5003 C C . PRO B 1 246 ? -0.428 42.938 -2.297 1 82.75 246 PRO B C 1
ATOM 5005 O O . PRO B 1 246 ? 0.264 42.781 -1.289 1 82.75 246 PRO B O 1
ATOM 5008 N N . SER B 1 247 ? -0.438 44 -2.928 1 78.44 247 SER B N 1
ATOM 5009 C CA . SER B 1 247 ? 0.446 45.125 -2.648 1 78.44 247 SER B CA 1
ATOM 5010 C C . SER B 1 247 ? 0.048 45.844 -1.358 1 78.44 247 SER B C 1
ATOM 5012 O O . SER B 1 247 ? 0.85 46.562 -0.772 1 78.44 247 SER B O 1
ATOM 5014 N N . THR B 1 248 ? -1.194 45.625 -0.941 1 76.69 248 THR B N 1
ATOM 5015 C CA . THR B 1 248 ? -1.716 46.281 0.257 1 76.69 248 THR B CA 1
ATOM 5016 C C . THR B 1 248 ? -0.884 45.906 1.479 1 76.69 248 THR B C 1
ATOM 5018 O O . THR B 1 248 ? -0.834 46.656 2.457 1 76.69 248 THR B O 1
ATOM 5021 N N . LEU B 1 249 ? -0.225 44.75 1.438 1 85.19 249 LEU B N 1
ATOM 5022 C CA . LEU B 1 249 ? 0.535 44.281 2.594 1 85.19 249 LEU B CA 1
ATOM 5023 C C . LEU B 1 249 ? 1.778 45.156 2.805 1 85.19 249 LEU B C 1
ATOM 5025 O O . LEU B 1 249 ? 2.227 45.344 3.939 1 85.19 249 LEU B O 1
ATOM 5029 N N . SER B 1 250 ? 2.232 45.688 1.709 1 77.25 250 SER B N 1
ATOM 5030 C CA . SER B 1 250 ? 3.359 46.594 1.854 1 77.25 250 SER B CA 1
ATOM 5031 C C . SER B 1 250 ? 2.943 47.875 2.568 1 77.25 250 SER B C 1
ATOM 5033 O O . SER B 1 250 ? 3.73 48.469 3.314 1 77.25 250 SER B O 1
ATOM 5035 N N . SER B 1 251 ? 1.719 48.281 2.449 1 79.06 251 SER B N 1
ATOM 5036 C CA . SER B 1 251 ? 1.212 49.531 3.016 1 79.06 251 SER B CA 1
ATOM 5037 C C . SER B 1 251 ? 1.022 49.406 4.523 1 79.06 251 SER B C 1
ATOM 5039 O O . SER B 1 251 ? 1.027 50.406 5.234 1 79.06 251 SER B O 1
ATOM 5041 N N . ILE B 1 252 ? 0.922 48.188 4.988 1 85.25 252 ILE B N 1
ATOM 5042 C CA . ILE B 1 252 ? 0.629 48 6.406 1 85.25 252 ILE B CA 1
ATOM 5043 C C . ILE B 1 252 ? 1.865 48.344 7.234 1 85.25 252 ILE B C 1
ATOM 5045 O O . ILE B 1 252 ? 1.752 48.719 8.414 1 85.25 252 ILE B O 1
ATOM 5049 N N . LEU B 1 253 ? 3.029 48.344 6.641 1 86.06 253 LEU B N 1
ATOM 5050 C CA . LEU B 1 253 ? 4.262 48.656 7.359 1 86.06 253 LEU B CA 1
ATOM 5051 C C . LEU B 1 253 ? 4.586 50.156 7.297 1 86.06 253 LEU B C 1
ATOM 5053 O O . LEU B 1 253 ? 5.41 50.625 8.07 1 86.06 253 LEU B O 1
ATOM 5057 N N . ASN B 1 254 ? 3.922 50.844 6.438 1 80.38 254 ASN B N 1
ATOM 5058 C CA . ASN B 1 254 ? 4.32 52.219 6.219 1 80.38 254 ASN B CA 1
ATOM 5059 C C . ASN B 1 254 ? 3.209 53.188 6.609 1 80.38 254 ASN B C 1
ATOM 5061 O O . ASN B 1 254 ? 3.477 54.25 7.18 1 80.38 254 ASN B O 1
ATOM 5065 N N . SER B 1 255 ? 1.997 52.906 6.371 1 76.06 255 SER B N 1
ATOM 5066 C CA . SER B 1 255 ? 0.927 53.875 6.461 1 76.06 255 SER B CA 1
ATOM 5067 C C . SER B 1 255 ? -0.168 53.438 7.422 1 76.06 255 SER B C 1
ATOM 5069 O O . SER B 1 255 ? -1.144 54.156 7.645 1 76.06 255 SER B O 1
ATOM 5071 N N . ALA B 1 256 ? 0.014 52.375 8.031 1 80.94 256 ALA B N 1
ATOM 5072 C CA . ALA B 1 256 ? -1.046 51.844 8.875 1 80.94 256 ALA B CA 1
ATOM 5073 C C . ALA B 1 256 ? -0.988 52.438 10.281 1 80.94 256 ALA B C 1
ATOM 5075 O O . ALA B 1 256 ? 0.037 53 10.688 1 80.94 256 ALA B O 1
ATOM 5076 N N . PRO B 1 257 ? -2.121 52.469 10.898 1 85.31 257 PRO B N 1
ATOM 5077 C CA . PRO B 1 257 ? -2.17 53 12.258 1 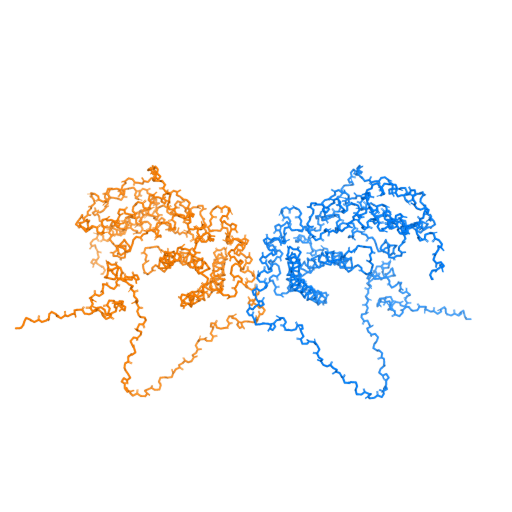85.31 257 PRO B CA 1
ATOM 5078 C C . PRO B 1 257 ? -1.177 52.312 13.195 1 85.31 257 PRO B C 1
ATOM 5080 O O . PRO B 1 257 ? -0.577 51.312 12.828 1 85.31 257 PRO B O 1
ATOM 5083 N N . ASP B 1 258 ? -0.915 52.906 14.406 1 86.5 258 ASP B N 1
ATOM 5084 C CA . ASP B 1 258 ? -0.079 52.375 15.477 1 86.5 258 ASP B CA 1
ATOM 5085 C C . ASP B 1 258 ? 1.365 52.219 15.008 1 86.5 258 ASP B C 1
ATOM 5087 O O . ASP B 1 258 ? 1.968 51.156 15.211 1 86.5 258 ASP B O 1
ATOM 5091 N N . VAL B 1 259 ? 1.843 53.188 14.422 1 85.75 259 VAL B N 1
ATOM 5092 C CA . VAL B 1 259 ? 3.178 53.156 13.828 1 85.75 259 VAL B CA 1
ATOM 5093 C C . VAL B 1 259 ? 4.23 53.031 14.93 1 85.75 259 VAL B C 1
ATOM 5095 O O . VAL B 1 259 ? 5.344 52.594 14.688 1 85.75 259 VAL B O 1
ATOM 5098 N N . GLU B 1 260 ? 3.852 53.406 16.141 1 88.62 260 GLU B N 1
ATOM 5099 C CA . GLU B 1 260 ? 4.789 53.406 17.266 1 88.62 260 GLU B CA 1
ATOM 5100 C C . GLU B 1 260 ? 5.316 52 17.516 1 88.62 260 GLU B C 1
ATOM 5102 O O . GLU B 1 260 ? 6.461 51.812 17.938 1 88.62 260 GLU B O 1
ATOM 5107 N N . GLU B 1 261 ? 4.488 51 17.172 1 91.5 261 GLU B N 1
ATOM 5108 C CA . GLU B 1 261 ? 4.906 49.594 17.391 1 91.5 261 GLU B CA 1
ATOM 5109 C C . GLU B 1 261 ? 6.086 49.25 16.484 1 91.5 261 GLU B C 1
ATOM 5111 O O . GLU B 1 261 ? 6.891 48.375 16.844 1 91.5 261 GLU B O 1
ATOM 5116 N N . LEU B 1 262 ? 6.234 49.938 15.43 1 92.38 262 LEU B N 1
ATOM 5117 C CA . LEU B 1 262 ? 7.27 49.625 14.438 1 92.38 262 LEU B CA 1
ATOM 5118 C C . LEU B 1 262 ? 8.602 50.25 14.836 1 92.38 262 LEU B C 1
ATOM 5120 O O . LEU B 1 262 ? 9.625 50 14.219 1 92.38 262 LEU B O 1
ATOM 5124 N N . HIS B 1 263 ? 8.508 51.094 15.859 1 91.69 263 HIS B N 1
ATOM 5125 C CA . HIS B 1 263 ? 9.75 51.688 16.344 1 91.69 263 HIS B CA 1
ATOM 5126 C C . HIS B 1 263 ? 10.664 50.625 16.953 1 91.69 263 HIS B C 1
ATOM 5128 O O . HIS B 1 263 ? 11.883 50.812 17.016 1 91.69 263 HIS B O 1
ATOM 5134 N N . ASP B 1 264 ? 10.07 49.594 17.469 1 93.12 264 ASP B N 1
ATOM 5135 C CA . ASP B 1 264 ? 10.836 48.438 17.906 1 93.12 264 ASP B CA 1
ATOM 5136 C C . ASP B 1 264 ? 11.352 47.656 16.719 1 93.12 264 ASP B C 1
ATOM 5138 O O . ASP B 1 264 ? 10.57 47.062 15.969 1 93.12 264 ASP B O 1
ATOM 5142 N N . ALA B 1 265 ? 12.609 47.594 16.578 1 93.31 265 ALA B N 1
ATOM 5143 C CA . ALA B 1 265 ? 13.25 46.969 15.414 1 93.31 265 ALA B CA 1
ATOM 5144 C C . ALA B 1 265 ? 12.883 45.5 15.305 1 93.31 265 ALA B C 1
ATOM 5146 O O . ALA B 1 265 ? 12.742 44.969 14.203 1 93.31 265 ALA B O 1
ATOM 5147 N N . SER B 1 266 ? 12.836 44.844 16.422 1 94.31 266 SER B N 1
ATOM 5148 C CA . SER B 1 266 ? 12.492 43.438 16.422 1 94.31 266 SER B CA 1
ATOM 5149 C C . SER B 1 266 ? 11.078 43.188 15.898 1 94.31 266 SER B C 1
ATOM 5151 O O . SER B 1 266 ? 10.828 42.219 15.18 1 94.31 266 SER B O 1
ATOM 5153 N N . VAL B 1 267 ? 10.18 44.062 16.25 1 95.06 267 VAL B N 1
ATOM 5154 C CA . VAL B 1 267 ? 8.789 43.969 15.82 1 95.06 267 VAL B CA 1
ATOM 5155 C C . VAL B 1 267 ? 8.695 44.25 14.32 1 95.06 267 VAL B C 1
ATOM 5157 O O . VAL B 1 267 ? 8.016 43.5 13.594 1 95.06 267 VAL B O 1
ATOM 5160 N N . ARG B 1 268 ? 9.375 45.25 13.898 1 93.69 268 ARG B N 1
ATOM 5161 C CA . ARG B 1 268 ? 9.383 45.594 12.477 1 93.69 268 ARG B CA 1
ATOM 5162 C C . ARG B 1 268 ? 9.93 44.438 11.648 1 93.69 268 ARG B C 1
ATOM 5164 O O . ARG B 1 268 ? 9.344 44.062 10.625 1 93.69 268 ARG B O 1
ATOM 5171 N N . THR B 1 269 ? 11.008 43.906 12.078 1 94.5 269 THR B N 1
ATOM 5172 C CA . THR B 1 269 ? 11.633 42.781 11.367 1 94.5 269 THR B CA 1
ATOM 5173 C C . THR B 1 269 ? 10.688 41.562 11.32 1 94.5 269 THR B C 1
ATOM 5175 O O . THR B 1 269 ? 10.609 40.875 10.297 1 94.5 269 THR B O 1
ATOM 5178 N N . ALA B 1 270 ? 10.008 41.312 12.383 1 95 270 ALA B N 1
ATOM 5179 C CA . ALA B 1 270 ? 9.062 40.219 12.445 1 95 270 ALA B CA 1
ATOM 5180 C C . ALA B 1 270 ? 7.953 40.375 11.406 1 95 270 ALA B C 1
ATOM 5182 O O . ALA B 1 270 ? 7.574 39.406 10.734 1 95 270 ALA B O 1
ATOM 5183 N N . TYR B 1 271 ? 7.391 41.562 11.305 1 94.31 271 TYR B N 1
ATOM 5184 C CA . TYR B 1 271 ? 6.355 41.844 10.312 1 94.31 271 TYR B CA 1
ATOM 5185 C C . TYR B 1 271 ? 6.902 41.688 8.898 1 94.31 271 TYR B C 1
ATOM 5187 O O . TYR B 1 271 ? 6.273 41.062 8.039 1 94.31 271 TYR B O 1
ATOM 5195 N N . GLU B 1 272 ? 8.07 42.219 8.656 1 91.69 272 GLU B N 1
ATOM 5196 C CA . GLU B 1 272 ? 8.688 42.188 7.336 1 91.69 272 GLU B CA 1
ATOM 5197 C C . GLU B 1 272 ? 8.961 40.75 6.906 1 91.69 272 GLU B C 1
ATOM 5199 O O . GLU B 1 272 ? 8.68 40.375 5.766 1 91.69 272 GLU B O 1
ATOM 5204 N N . GLU B 1 273 ? 9.477 40 7.773 1 90.25 273 GLU B N 1
ATOM 5205 C CA . GLU B 1 273 ? 9.773 38.625 7.488 1 90.25 273 GLU B CA 1
ATOM 5206 C C . GLU B 1 273 ? 8.5 37.812 7.23 1 90.25 273 GLU B C 1
ATOM 5208 O O . GLU B 1 273 ? 8.461 36.969 6.344 1 90.25 273 GLU B O 1
ATOM 5213 N N . SER B 1 274 ? 7.516 38.031 8.078 1 92.44 274 SER B N 1
ATOM 5214 C CA . SER B 1 274 ? 6.254 37.344 7.906 1 92.44 274 SER B CA 1
ATOM 5215 C C . SER B 1 274 ? 5.645 37.625 6.539 1 92.44 274 SER B C 1
ATOM 5217 O O . SER B 1 274 ? 5.121 36.688 5.887 1 92.44 274 SER B O 1
ATOM 5219 N N . ILE B 1 275 ? 5.699 38.844 6.098 1 91.5 275 ILE B N 1
ATOM 5220 C CA . ILE B 1 275 ? 5.172 39.25 4.789 1 91.5 275 ILE B CA 1
ATOM 5221 C C . ILE B 1 275 ? 6.027 38.625 3.689 1 91.5 275 ILE B C 1
ATOM 5223 O O . ILE B 1 275 ? 5.496 38.125 2.691 1 91.5 275 ILE B O 1
ATOM 5227 N N . TYR B 1 276 ? 7.285 38.625 3.891 1 87.56 276 TYR B N 1
ATOM 5228 C CA . TYR B 1 276 ? 8.211 38.062 2.912 1 87.56 276 TYR B CA 1
ATOM 5229 C C . TYR B 1 276 ? 7.926 36.594 2.682 1 87.56 276 TYR B C 1
ATOM 5231 O O . TYR B 1 276 ? 7.812 36.156 1.538 1 87.56 276 TYR B O 1
ATOM 5239 N N . PHE B 1 277 ? 7.801 35.875 3.711 1 88.25 277 PHE B N 1
ATOM 5240 C CA . PHE B 1 277 ? 7.605 34.438 3.582 1 88.25 277 PHE B CA 1
ATOM 5241 C C . PHE B 1 277 ? 6.195 34.125 3.1 1 88.25 277 PHE B C 1
ATOM 5243 O O . PHE B 1 277 ? 5.98 33.125 2.383 1 88.25 277 PHE B O 1
ATOM 5250 N N . LEU B 1 278 ? 5.234 34.938 3.488 1 91.06 278 LEU B N 1
ATOM 5251 C CA . LEU B 1 278 ? 3.898 34.781 2.926 1 91.06 278 LEU B CA 1
ATOM 5252 C C . LEU B 1 278 ? 3.924 34.938 1.41 1 91.06 278 LEU B C 1
ATOM 5254 O O . LEU B 1 278 ? 3.256 34.188 0.688 1 91.06 278 LEU B O 1
ATOM 5258 N N . GLU B 1 279 ? 4.68 35.875 0.986 1 88.94 279 GLU B N 1
ATOM 5259 C CA . GLU B 1 279 ? 4.824 36.125 -0.448 1 88.94 279 GLU B CA 1
ATOM 5260 C C . GLU B 1 279 ? 5.477 34.938 -1.138 1 88.94 279 GLU B C 1
ATOM 5262 O O . GLU B 1 279 ? 5.086 34.562 -2.246 1 88.94 279 GLU B O 1
ATOM 5267 N N . GLN B 1 280 ? 6.41 34.375 -0.453 1 85.75 280 GLN B N 1
ATOM 5268 C CA . GLN B 1 280 ? 7.105 33.219 -1.018 1 85.75 280 GLN B CA 1
ATOM 5269 C C . GLN B 1 280 ? 6.184 32 -1.104 1 85.75 280 GLN B C 1
ATOM 5271 O O . GLN B 1 280 ? 6.312 31.172 -2.01 1 85.75 280 GLN B O 1
ATOM 5276 N N . ALA B 1 281 ? 5.27 31.922 -0.228 1 88.06 281 ALA B N 1
ATOM 5277 C CA . ALA B 1 281 ? 4.348 30.797 -0.191 1 88.06 281 ALA B CA 1
ATOM 5278 C C . ALA B 1 281 ? 3.141 31.031 -1.094 1 88.06 281 ALA B C 1
ATOM 5280 O O . ALA B 1 281 ? 2.428 30.094 -1.455 1 88.06 281 ALA B O 1
ATOM 5281 N N . TRP B 1 282 ? 2.99 32.25 -1.487 1 88.81 282 TRP B N 1
ATOM 5282 C CA . TRP B 1 282 ? 1.785 32.656 -2.207 1 88.81 282 TRP B CA 1
ATOM 5283 C C . TRP B 1 282 ? 1.703 31.969 -3.562 1 88.81 282 TRP B C 1
ATOM 5285 O O . TRP B 1 282 ? 2.613 32.094 -4.387 1 88.81 282 TRP B O 1
ATOM 5295 N N . GLY B 1 283 ? 0.673 31.203 -3.715 1 83.69 283 GLY B N 1
ATOM 5296 C CA . GLY B 1 283 ? 0.471 30.531 -4.984 1 83.69 283 GLY B CA 1
ATOM 5297 C C . GLY B 1 283 ? 1.21 29.219 -5.082 1 83.69 283 GLY B C 1
ATOM 5298 O O . GLY B 1 283 ? 1.107 28.516 -6.09 1 83.69 283 GLY B O 1
ATOM 5299 N N . ALA B 1 284 ? 2.004 28.906 -4.129 1 83.5 284 ALA B N 1
ATOM 5300 C CA . ALA B 1 284 ? 2.711 27.641 -4.09 1 83.5 284 ALA B CA 1
ATOM 5301 C C . ALA B 1 284 ? 1.759 26.5 -3.74 1 83.5 284 ALA B C 1
ATOM 5303 O O . ALA B 1 284 ? 0.605 26.734 -3.373 1 83.5 284 ALA B O 1
ATOM 5304 N N . PRO B 1 285 ? 2.234 25.297 -4 1 83.44 285 PRO B N 1
ATOM 5305 C CA . PRO B 1 285 ? 1.41 24.172 -3.561 1 83.44 285 PRO B CA 1
ATOM 5306 C C . PRO B 1 285 ? 1.147 24.172 -2.057 1 83.44 285 PRO B C 1
ATOM 5308 O O . PRO B 1 285 ? 1.894 24.812 -1.301 1 83.44 285 PRO B O 1
ATOM 5311 N N . PHE B 1 286 ? 0.162 23.5 -1.58 1 84.25 286 PHE B N 1
ATOM 5312 C CA . PHE B 1 286 ? -0.357 23.562 -0.219 1 84.25 286 PHE B CA 1
ATOM 5313 C C . PHE B 1 286 ? 0.741 23.266 0.793 1 84.25 286 PHE B C 1
ATOM 5315 O O . PHE B 1 286 ? 0.774 23.859 1.875 1 84.25 286 PHE B O 1
ATOM 5322 N N . ASN B 1 287 ? 1.581 22.328 0.452 1 78.69 287 ASN B N 1
ATOM 5323 C CA . ASN B 1 287 ? 2.59 21.906 1.416 1 78.69 287 ASN B CA 1
ATOM 5324 C C . ASN B 1 287 ? 3.564 23.031 1.742 1 78.69 287 ASN B C 1
ATOM 5326 O O . ASN B 1 287 ? 4.004 23.156 2.885 1 78.69 287 ASN B O 1
ATOM 5330 N N . LYS B 1 288 ? 3.861 23.812 0.781 1 81.12 288 LYS B N 1
ATOM 5331 C CA . LYS B 1 288 ? 4.688 25 1.02 1 81.12 288 LYS B CA 1
ATOM 5332 C C . LYS B 1 288 ? 3.9 26.078 1.76 1 81.12 288 LYS B C 1
ATOM 5334 O O . LYS B 1 288 ? 4.434 26.734 2.654 1 81.12 288 LYS B O 1
ATOM 5339 N N . CYS B 1 289 ? 2.646 26.25 1.381 1 82.19 289 CYS B N 1
ATOM 5340 C CA . CYS B 1 289 ? 1.786 27.234 2.018 1 82.19 289 CYS B CA 1
ATOM 5341 C C . CYS B 1 289 ? 1.659 26.969 3.512 1 82.19 289 CYS B C 1
ATOM 5343 O O . CYS B 1 289 ? 1.772 27.891 4.324 1 82.19 289 CYS B O 1
ATOM 5345 N N . VAL B 1 290 ? 1.501 25.734 3.877 1 83.81 290 VAL B N 1
ATOM 5346 C CA . VAL B 1 290 ? 1.339 25.375 5.281 1 83.81 290 VAL B CA 1
ATOM 5347 C C . VAL B 1 290 ? 2.707 25.312 5.961 1 83.81 290 VAL B C 1
ATOM 5349 O O . VAL B 1 290 ? 2.893 25.859 7.047 1 83.81 290 VAL B O 1
ATOM 5352 N N . GLY B 1 291 ? 3.611 24.766 5.32 1 81.31 291 GLY B N 1
ATOM 5353 C CA . GLY B 1 291 ? 4.891 24.469 5.941 1 81.31 291 GLY B CA 1
ATOM 5354 C C . GLY B 1 291 ? 5.805 25.672 6.031 1 81.31 291 GLY B C 1
ATOM 5355 O O . GLY B 1 291 ? 6.293 26 7.113 1 81.31 291 GLY B O 1
ATOM 5356 N N . LEU B 1 292 ? 5.98 26.344 4.949 1 82.81 292 LEU B N 1
ATOM 5357 C CA . LEU B 1 292 ? 6.996 27.391 4.855 1 82.81 292 LEU B CA 1
ATOM 5358 C C . LEU B 1 292 ? 6.656 28.562 5.762 1 82.81 292 LEU B C 1
ATOM 5360 O O . LEU B 1 292 ? 7.488 29 6.566 1 82.81 292 LEU B O 1
ATOM 5364 N N . TRP B 1 293 ? 5.457 29.078 5.656 1 86.62 293 TRP B N 1
ATOM 5365 C CA . TRP B 1 293 ? 5.105 30.297 6.359 1 86.62 293 TRP B CA 1
ATOM 5366 C C . TRP B 1 293 ? 5.203 30.109 7.871 1 86.62 293 TRP B C 1
ATOM 5368 O O . TRP B 1 293 ? 5.855 30.891 8.562 1 86.62 293 TRP B O 1
ATOM 5378 N N . TRP B 1 294 ? 4.652 29.016 8.352 1 85.56 294 TRP B N 1
ATOM 5379 C CA . TRP B 1 294 ? 4.656 28.797 9.789 1 85.56 294 TRP B CA 1
ATOM 5380 C C . TRP B 1 294 ? 6.035 28.344 10.266 1 85.56 294 TRP B C 1
ATOM 5382 O O . TRP B 1 294 ? 6.457 28.688 11.375 1 85.56 294 TRP B O 1
ATOM 5392 N N . TYR B 1 295 ? 6.707 27.641 9.422 1 83.94 295 TYR B N 1
ATOM 5393 C CA . TYR B 1 295 ? 8.039 27.141 9.766 1 83.94 295 TYR B CA 1
ATOM 5394 C C . TYR B 1 295 ? 9.031 28.281 9.891 1 83.94 295 TYR B C 1
ATOM 5396 O O . TYR B 1 295 ? 9.922 28.25 10.742 1 83.94 295 TYR B O 1
ATOM 5404 N N . MET B 1 296 ? 8.836 29.297 9.102 1 84.44 296 MET B N 1
ATOM 5405 C CA . MET B 1 296 ? 9.812 30.375 9.055 1 84.44 296 MET B CA 1
ATOM 5406 C C . MET B 1 296 ? 9.391 31.531 9.961 1 84.44 296 MET B C 1
ATOM 5408 O O . MET B 1 296 ? 10.172 32.469 10.195 1 84.44 296 MET B O 1
ATOM 5412 N N . MET B 1 297 ? 8.25 31.438 10.508 1 84.88 297 MET B N 1
ATOM 5413 C CA . MET B 1 297 ? 7.715 32.5 11.328 1 84.88 297 MET B CA 1
ATOM 5414 C C . MET B 1 297 ? 8.547 32.688 12.594 1 84.88 297 MET B C 1
ATOM 5416 O O . MET B 1 297 ? 8.969 31.719 13.219 1 84.88 297 MET B O 1
ATOM 5420 N N . SER B 1 298 ? 8.836 33.938 12.898 1 87.25 298 SER B N 1
ATOM 5421 C CA . SER B 1 298 ? 9.602 34.25 14.102 1 87.25 298 SER B CA 1
ATOM 5422 C C . SER B 1 298 ? 8.734 34.125 15.352 1 87.25 298 SER B C 1
ATOM 5424 O O . SER B 1 298 ? 7.508 34.281 15.281 1 87.25 298 SER B O 1
ATOM 5426 N N . ASN B 1 299 ? 9.391 33.938 16.484 1 87.06 299 ASN B N 1
ATOM 5427 C CA . ASN B 1 299 ? 8.688 33.906 17.766 1 87.06 299 ASN B CA 1
ATOM 5428 C C . ASN B 1 299 ? 8.055 35.25 18.094 1 87.06 299 ASN B C 1
ATOM 5430 O O . ASN B 1 299 ? 6.996 35.312 18.719 1 87.06 299 ASN B O 1
ATOM 5434 N N . THR B 1 300 ? 8.758 36.25 17.703 1 92.56 300 THR B N 1
ATOM 5435 C CA . THR B 1 300 ? 8.234 37.594 17.922 1 92.56 300 THR B CA 1
ATOM 5436 C C . THR B 1 300 ? 6.895 37.781 17.219 1 92.56 300 THR B C 1
ATOM 5438 O O . THR B 1 300 ? 5.945 38.312 17.797 1 92.56 300 THR B O 1
ATOM 5441 N N . PHE B 1 301 ? 6.816 37.344 16.031 1 93 301 PHE B N 1
ATOM 5442 C CA . PHE B 1 301 ? 5.57 37.469 15.281 1 93 301 PHE B CA 1
ATOM 5443 C C . PHE B 1 301 ? 4.457 36.656 15.938 1 93 301 PHE B C 1
ATOM 5445 O O . PHE B 1 301 ? 3.311 37.094 16 1 93 301 PHE B O 1
ATOM 5452 N N . LEU B 1 302 ? 4.793 35.531 16.391 1 88.75 302 LEU B N 1
ATOM 5453 C CA . LEU B 1 302 ? 3.799 34.719 17.047 1 88.75 302 LEU B CA 1
ATOM 5454 C C . LEU B 1 302 ? 3.254 35.406 18.297 1 88.75 302 LEU B C 1
ATOM 5456 O O . LEU B 1 302 ? 2.059 35.312 18.578 1 88.75 302 LEU B O 1
ATOM 5460 N N . ARG B 1 303 ? 4.125 35.969 19.047 1 89.94 303 ARG B N 1
ATOM 5461 C CA . ARG B 1 303 ? 3.689 36.719 20.219 1 89.94 303 ARG B CA 1
ATOM 5462 C C . ARG B 1 303 ? 2.736 37.844 19.828 1 89.94 303 ARG B C 1
ATOM 5464 O O . ARG B 1 303 ? 1.746 38.094 20.516 1 89.94 303 ARG B O 1
ATOM 5471 N N . LEU B 1 304 ? 3.049 38.469 18.734 1 93.19 304 LEU B N 1
ATOM 5472 C CA . LEU B 1 304 ? 2.201 39.562 18.234 1 93.19 304 LEU B CA 1
ATOM 5473 C C . LEU B 1 304 ? 0.821 39.031 17.859 1 93.19 304 LEU B C 1
ATOM 5475 O O . LEU B 1 304 ? -0.185 39.719 18.062 1 93.19 304 LEU B O 1
ATOM 5479 N N . LEU B 1 305 ? 0.784 37.844 17.312 1 91.31 305 LEU B N 1
ATOM 5480 C CA . LEU B 1 305 ? -0.479 37.219 16.969 1 91.31 305 LEU B CA 1
ATOM 5481 C C . LEU B 1 305 ? -1.269 36.875 18.219 1 91.31 305 LEU B C 1
ATOM 5483 O O . LEU B 1 305 ? -2.486 37.031 18.266 1 91.31 305 LEU B O 1
ATOM 5487 N N . GLU B 1 306 ? -0.577 36.375 19.203 1 88 306 GLU B N 1
ATOM 5488 C CA . GLU B 1 306 ? -1.217 36 20.453 1 88 306 GLU B CA 1
ATOM 5489 C C . GLU B 1 306 ? -1.786 37.219 21.172 1 88 306 GLU B C 1
ATOM 5491 O O . GLU B 1 306 ? -2.816 37.125 21.844 1 88 306 GLU B O 1
ATOM 5496 N N . GLU B 1 307 ? -1.103 38.281 21 1 90.56 307 GLU B N 1
ATOM 5497 C CA . GLU B 1 307 ? -1.564 39.531 21.562 1 90.56 307 GLU B CA 1
ATOM 5498 C C . GLU B 1 307 ? -2.654 40.156 20.703 1 90.56 307 GLU B C 1
ATOM 5500 O O . GLU B 1 307 ? -3.193 41.219 21.047 1 90.56 307 GLU B O 1
ATOM 5505 N N . ALA B 1 308 ? -2.953 39.594 19.625 1 91.62 308 ALA B N 1
ATOM 5506 C CA . ALA B 1 308 ? -3.982 40.062 18.688 1 91.62 308 ALA B CA 1
ATOM 5507 C C . ALA B 1 308 ? -3.682 41.469 18.172 1 91.62 308 ALA B C 1
ATOM 5509 O O . ALA B 1 308 ? -4.574 42.312 18.125 1 91.62 308 ALA B O 1
ATOM 5510 N N . ARG B 1 309 ? -2.393 41.656 17.922 1 93.19 309 ARG B N 1
ATOM 5511 C CA . ARG B 1 309 ? -2.053 42.938 17.297 1 93.19 309 ARG B CA 1
ATOM 5512 C C . ARG B 1 309 ? -2.674 43.031 15.914 1 93.19 309 ARG B C 1
ATOM 5514 O O . ARG B 1 309 ? -2.6 42.094 15.117 1 93.19 309 ARG B O 1
ATOM 5521 N N . PRO B 1 310 ? -3.303 44.156 15.625 1 93.5 310 PRO B N 1
ATOM 5522 C CA . PRO B 1 310 ? -4.055 44.312 14.367 1 93.5 310 PRO B CA 1
ATOM 5523 C C . PRO B 1 310 ? -3.197 44.031 13.141 1 93.5 310 PRO B C 1
ATOM 5525 O O . PRO B 1 310 ? -3.645 43.344 12.211 1 93.5 310 PRO B O 1
ATOM 5528 N N . ARG B 1 311 ? -1.947 44.5 13.07 1 94 311 ARG B N 1
ATOM 5529 C CA . ARG B 1 311 ? -1.072 44.281 11.93 1 94 311 ARG B CA 1
ATOM 5530 C C . ARG B 1 311 ? -0.812 42.812 11.719 1 94 311 ARG B C 1
ATOM 5532 O O . ARG B 1 311 ? -0.835 42.312 10.586 1 94 311 ARG B O 1
ATOM 5539 N N . ALA B 1 312 ? -0.529 42.125 12.797 1 93.81 312 ALA B N 1
ATOM 5540 C CA . ALA B 1 312 ? -0.288 40.688 12.742 1 93.81 312 ALA B CA 1
ATOM 5541 C C . ALA B 1 312 ? -1.532 39.938 12.266 1 93.81 312 ALA B C 1
ATOM 5543 O O . ALA B 1 312 ? -1.436 39.031 11.461 1 93.81 312 ALA B O 1
ATOM 5544 N N . LEU B 1 313 ? -2.656 40.375 12.727 1 93.81 313 LEU B N 1
ATOM 5545 C CA . LEU B 1 313 ? -3.922 39.75 12.352 1 93.81 313 LEU B CA 1
ATOM 5546 C C . LEU B 1 313 ? -4.219 39.969 10.867 1 93.81 313 LEU B C 1
ATOM 5548 O O . LEU B 1 313 ? -4.75 39.062 10.203 1 93.81 313 LEU B O 1
ATOM 5552 N N . ILE B 1 314 ? -3.932 41.156 10.406 1 94.06 314 ILE B N 1
ATOM 5553 C CA . ILE B 1 314 ? -4.141 41.438 8.992 1 94.06 314 ILE B CA 1
ATOM 5554 C C . ILE B 1 314 ? -3.275 40.5 8.148 1 94.06 314 ILE B C 1
ATOM 5556 O O . ILE B 1 314 ? -3.736 39.969 7.133 1 94.06 314 ILE B O 1
ATOM 5560 N N . ILE B 1 315 ? -2.041 40.281 8.539 1 94.38 315 ILE B N 1
ATOM 5561 C CA . ILE B 1 315 ? -1.147 39.375 7.832 1 94.38 315 ILE B CA 1
ATOM 5562 C C . ILE B 1 315 ? -1.708 37.938 7.883 1 94.38 315 ILE B C 1
ATOM 5564 O O . ILE B 1 315 ? -1.732 37.25 6.871 1 94.38 315 ILE B O 1
ATOM 5568 N N . LEU B 1 316 ? -2.209 37.562 9.008 1 93.75 316 LEU B N 1
ATOM 5569 C CA . LEU B 1 316 ? -2.816 36.25 9.164 1 93.75 316 LEU B CA 1
ATOM 5570 C C . LEU B 1 316 ? -4.047 36.094 8.273 1 93.75 316 LEU B C 1
ATOM 5572 O O . LEU B 1 316 ? -4.305 35.031 7.73 1 93.75 316 LEU B O 1
ATOM 5576 N N . ALA B 1 317 ? -4.824 37.156 8.188 1 94 317 ALA B N 1
ATOM 5577 C CA . ALA B 1 317 ? -5.996 37.125 7.316 1 94 317 ALA B CA 1
ATOM 5578 C C . ALA B 1 317 ? -5.594 36.875 5.867 1 94 317 ALA B C 1
ATOM 5580 O O . ALA B 1 317 ? -6.289 36.156 5.141 1 94 317 ALA B O 1
ATOM 5581 N N . HIS B 1 318 ? -4.523 37.469 5.445 1 94 318 HIS B N 1
ATOM 5582 C CA . HIS B 1 318 ? -4.02 37.219 4.102 1 94 318 HIS B CA 1
ATOM 5583 C C . HIS B 1 318 ? -3.59 35.781 3.938 1 94 318 HIS B C 1
ATOM 5585 O O . HIS B 1 318 ? -3.797 35.188 2.879 1 94 318 HIS B O 1
ATOM 5591 N N . TYR B 1 319 ? -2.986 35.25 4.957 1 94 319 TYR B N 1
ATOM 5592 C CA . TYR B 1 319 ? -2.656 33.844 4.953 1 94 319 TYR B CA 1
ATOM 5593 C C . TYR B 1 319 ? -3.908 33 4.77 1 94 319 TYR B C 1
ATOM 5595 O O . TYR B 1 319 ? -3.9 32.031 4.008 1 94 319 TYR B O 1
ATOM 5603 N N . CYS B 1 320 ? -4.938 33.344 5.441 1 94.19 320 CYS B N 1
ATOM 5604 C CA . CYS B 1 320 ? -6.188 32.594 5.336 1 94.19 320 CYS B CA 1
ATOM 5605 C C . CYS B 1 320 ? -6.73 32.625 3.912 1 94.19 320 CYS B C 1
ATOM 5607 O O . CYS B 1 320 ? -7.215 31.625 3.396 1 94.19 320 CYS B O 1
ATOM 5609 N N . VAL B 1 321 ? -6.621 33.75 3.307 1 93.25 321 VAL B N 1
ATOM 5610 C CA . VAL B 1 321 ? -7.078 33.875 1.927 1 93.25 321 VAL B CA 1
ATOM 5611 C C . VAL B 1 321 ? -6.211 33.031 1.013 1 93.25 321 VAL B C 1
ATOM 5613 O O . VAL B 1 321 ? -6.715 32.375 0.09 1 93.25 321 VAL B O 1
ATOM 5616 N N . MET B 1 322 ? -4.934 33.031 1.252 1 92.81 322 MET B N 1
ATOM 5617 C CA . MET B 1 322 ? -4.027 32.188 0.494 1 92.81 322 MET B CA 1
ATOM 5618 C C . MET B 1 322 ? -4.426 30.719 0.631 1 92.81 322 MET B C 1
ATOM 5620 O O . MET B 1 322 ? -4.492 29.984 -0.363 1 92.81 322 MET B O 1
ATOM 5624 N N . MET B 1 323 ? -4.719 30.328 1.831 1 93.81 323 MET B N 1
ATOM 5625 C CA . MET B 1 323 ? -5.043 28.922 2.104 1 93.81 323 MET B CA 1
ATOM 5626 C C . MET B 1 323 ? -6.395 28.562 1.506 1 93.81 323 MET B C 1
ATOM 5628 O O . MET B 1 323 ? -6.609 27.406 1.103 1 93.81 323 MET B O 1
ATOM 5632 N N . LYS B 1 324 ? -7.309 29.516 1.476 1 93 324 LYS B N 1
ATOM 5633 C CA . LYS B 1 324 ? -8.594 29.281 0.819 1 93 324 LYS B CA 1
ATOM 5634 C C . LYS B 1 324 ? -8.406 28.812 -0.618 1 93 324 LYS B C 1
ATOM 5636 O O . LYS B 1 324 ? -9.055 27.859 -1.054 1 93 324 LYS B O 1
ATOM 5641 N N . HIS B 1 325 ? -7.469 29.391 -1.26 1 90.75 325 HIS B N 1
ATOM 5642 C CA . HIS B 1 325 ? -7.203 29.016 -2.648 1 90.75 325 HIS B CA 1
ATOM 5643 C C . HIS B 1 325 ? -6.371 27.75 -2.736 1 90.75 325 HIS B C 1
ATOM 5645 O O . HIS B 1 325 ? -6.652 26.875 -3.553 1 90.75 325 HIS B O 1
ATOM 5651 N N . ALA B 1 326 ? -5.367 27.672 -1.886 1 89.44 326 ALA B N 1
ATOM 5652 C CA . ALA B 1 326 ? -4.441 26.547 -1.929 1 89.44 326 ALA B CA 1
ATOM 5653 C C . ALA B 1 326 ? -5.137 25.25 -1.528 1 89.44 326 ALA B C 1
ATOM 5655 O O . ALA B 1 326 ? -4.742 24.156 -1.968 1 89.44 326 ALA B O 1
ATOM 5656 N N . SER B 1 327 ? -6.18 25.344 -0.738 1 91.5 327 SER B N 1
ATOM 5657 C CA . SER B 1 327 ? -6.824 24.141 -0.195 1 91.5 327 SER B CA 1
ATOM 5658 C C . SER B 1 327 ? -7.918 23.641 -1.129 1 91.5 327 SER B C 1
ATOM 5660 O O . SER B 1 327 ? -8.43 22.531 -0.95 1 91.5 327 SER B O 1
ATOM 5662 N N . GLU B 1 328 ? -8.312 24.391 -2.043 1 88.5 328 GLU B N 1
ATOM 5663 C CA . GLU B 1 328 ? -9.383 23.984 -2.953 1 88.5 328 GLU B CA 1
ATOM 5664 C C . GLU B 1 328 ? -9.07 22.625 -3.6 1 88.5 328 GLU B C 1
ATOM 5666 O O . GLU B 1 328 ? -9.914 21.734 -3.596 1 88.5 328 GLU B O 1
ATOM 5671 N N . ASP B 1 329 ? -7.879 22.453 -4.07 1 85.25 329 ASP B N 1
ATOM 5672 C CA . ASP B 1 329 ? -7.465 21.172 -4.664 1 85.25 329 ASP B CA 1
ATOM 5673 C C . ASP B 1 329 ? -6.48 20.438 -3.762 1 85.25 329 ASP B C 1
ATOM 5675 O O . ASP B 1 329 ? -5.801 19.516 -4.203 1 85.25 329 ASP B O 1
ATOM 5679 N N . GLY B 1 330 ? -6.441 20.938 -2.613 1 88.38 330 GLY B N 1
ATOM 5680 C CA . GLY B 1 330 ? -5.488 20.359 -1.68 1 88.38 330 GLY B CA 1
ATOM 5681 C C . GLY B 1 330 ? -6.039 19.156 -0.939 1 88.38 330 GLY B C 1
ATOM 5682 O O . GLY B 1 330 ? -7.195 18.781 -1.135 1 88.38 330 GLY B O 1
ATOM 5683 N N . PRO B 1 331 ? -5.254 18.547 -0.196 1 92.81 331 PRO B N 1
ATOM 5684 C CA . PRO B 1 331 ? -5.68 17.359 0.538 1 92.81 331 PRO B CA 1
ATOM 5685 C C . PRO B 1 331 ? -6.641 17.672 1.681 1 92.81 331 PRO B C 1
ATOM 5687 O O . PRO B 1 331 ? -6.793 18.844 2.053 1 92.81 331 PRO B O 1
ATOM 5690 N N . TRP B 1 332 ? -7.211 16.703 2.254 1 93.38 332 TRP B N 1
ATOM 5691 C CA . TRP B 1 332 ? -8.297 16.781 3.23 1 93.38 332 TRP B CA 1
ATOM 5692 C C . TRP B 1 332 ? -7.82 17.484 4.504 1 93.38 332 TRP B C 1
ATOM 5694 O O . TRP B 1 332 ? -8.602 18.172 5.164 1 93.38 332 TRP B O 1
ATOM 5704 N N . TRP B 1 333 ? -6.578 17.312 4.867 1 93.94 333 TRP B N 1
ATOM 5705 C CA . TRP B 1 333 ? -6.141 17.734 6.195 1 93.94 333 TRP B CA 1
ATOM 5706 C C . TRP B 1 333 ? -5.82 19.219 6.23 1 93.94 333 TRP B C 1
ATOM 5708 O O . TRP B 1 333 ? -5.641 19.797 7.305 1 93.94 333 TRP B O 1
ATOM 5718 N N . VAL B 1 334 ? -5.805 19.906 5.051 1 93.31 334 VAL B N 1
ATOM 5719 C CA . VAL B 1 334 ? -5.555 21.344 5.031 1 93.31 334 VAL B CA 1
ATOM 5720 C C . VAL B 1 334 ? -6.875 22.094 4.844 1 93.31 334 VAL B C 1
ATOM 5722 O O . VAL B 1 334 ? -6.906 23.328 4.895 1 93.31 334 VAL B O 1
ATOM 5725 N N . LYS B 1 335 ? -7.891 21.375 4.598 1 91.31 335 LYS B N 1
ATOM 5726 C CA . LYS B 1 335 ? -9.18 22 4.328 1 91.31 335 LYS B CA 1
ATOM 5727 C C . LYS B 1 335 ? -9.828 22.5 5.617 1 91.31 335 LYS B C 1
ATOM 5729 O O . LYS B 1 335 ? -9.922 21.766 6.598 1 91.31 335 LYS B O 1
ATOM 5734 N N . LYS B 1 336 ? -10.102 23.766 5.656 1 91.06 336 LYS B N 1
ATOM 5735 C CA . LYS B 1 336 ? -10.812 24.484 6.707 1 91.06 336 LYS B CA 1
ATOM 5736 C C . LYS B 1 336 ? -11.727 25.562 6.113 1 91.06 336 LYS B C 1
ATOM 5738 O O . LYS B 1 336 ? -11.781 25.734 4.895 1 91.06 336 LYS B O 1
ATOM 5743 N N . LYS B 1 337 ? -12.547 26.109 6.957 1 90.88 337 LYS B N 1
ATOM 5744 C CA . LYS B 1 337 ? -13.336 27.25 6.508 1 90.88 337 LYS B CA 1
ATOM 5745 C C . LYS B 1 337 ? -12.5 28.531 6.516 1 90.88 337 LYS B C 1
ATOM 5747 O O . LYS B 1 337 ? -12.773 29.453 7.277 1 90.88 337 LYS B O 1
ATOM 5752 N N . TRP B 1 338 ? -11.562 28.531 5.621 1 93.12 338 TRP B N 1
ATOM 5753 C CA . TRP B 1 338 ? -10.547 29.578 5.578 1 93.12 338 TRP B CA 1
ATOM 5754 C C . TRP B 1 338 ? -11.18 30.938 5.328 1 93.12 338 TRP B C 1
ATOM 5756 O O . TRP B 1 338 ? -10.727 31.953 5.867 1 93.12 338 TRP B O 1
ATOM 5766 N N . GLY B 1 339 ? -12.188 30.984 4.453 1 91.31 339 GLY B N 1
ATOM 5767 C CA . GLY B 1 339 ? -12.898 32.25 4.234 1 91.31 339 GLY B CA 1
ATOM 5768 C C . GLY B 1 339 ? -13.531 32.781 5.5 1 91.31 339 GLY B C 1
ATOM 5769 O O . GLY B 1 339 ? -13.453 34 5.762 1 91.31 339 GLY B O 1
ATOM 5770 N N . ASP B 1 340 ? -14.07 31.906 6.258 1 90.69 340 ASP B N 1
ATOM 5771 C CA . ASP B 1 340 ? -14.68 32.312 7.52 1 90.69 340 ASP B CA 1
ATOM 5772 C C . ASP B 1 340 ? -13.625 32.812 8.508 1 90.69 340 ASP B C 1
ATOM 5774 O O . ASP B 1 340 ? -13.867 33.75 9.266 1 90.69 340 ASP B O 1
ATOM 5778 N N . GLU B 1 341 ? -12.516 32.156 8.477 1 92.06 341 GLU B N 1
ATOM 5779 C CA . GLU B 1 341 ? -11.43 32.562 9.359 1 92.06 341 GLU B CA 1
ATOM 5780 C C . GLU B 1 341 ? -10.945 33.969 9.023 1 92.06 341 GLU B C 1
ATOM 5782 O O . GLU B 1 341 ? -10.727 34.781 9.914 1 92.06 341 GLU B O 1
ATOM 5787 N N . ALA B 1 342 ? -10.781 34.219 7.754 1 93.5 342 ALA B N 1
ATOM 5788 C CA . ALA B 1 342 ? -10.375 35.531 7.309 1 93.5 342 ALA B CA 1
ATOM 5789 C C . ALA B 1 342 ? -11.414 36.594 7.703 1 93.5 342 ALA B C 1
ATOM 5791 O O . ALA B 1 342 ? -11.07 37.656 8.188 1 93.5 342 ALA B O 1
ATOM 5792 N N . ALA B 1 343 ? -12.625 36.219 7.539 1 91.88 343 ALA B N 1
ATOM 5793 C CA . ALA B 1 343 ? -13.719 37.125 7.867 1 91.88 343 ALA B CA 1
ATOM 5794 C C . ALA B 1 343 ? -13.75 37.438 9.359 1 91.88 343 ALA B C 1
ATOM 5796 O O . ALA B 1 343 ? -13.953 38.594 9.766 1 91.88 343 ALA B O 1
ATOM 5797 N N . LYS B 1 344 ? -13.602 36.438 10.133 1 89.75 344 LYS B N 1
ATOM 5798 C CA . LYS B 1 344 ? -13.578 36.625 11.578 1 89.75 344 LYS B CA 1
ATOM 5799 C C . LYS B 1 344 ? -12.492 37.594 12 1 89.75 344 LYS B C 1
ATOM 5801 O O . LYS B 1 344 ? -12.719 38.438 12.859 1 89.75 344 LYS B O 1
ATOM 5806 N N . ILE B 1 345 ? -11.328 37.469 11.367 1 91.69 345 ILE B N 1
ATOM 5807 C CA . ILE B 1 345 ? -10.219 38.375 11.688 1 91.69 345 ILE B CA 1
ATOM 5808 C C . ILE B 1 345 ? -10.578 39.812 11.297 1 91.69 345 ILE B C 1
ATOM 5810 O O . ILE B 1 345 ? -10.422 40.719 12.102 1 91.69 345 ILE B O 1
ATOM 5814 N N . VAL B 1 346 ? -11.078 39.969 10.164 1 90.56 346 VAL B N 1
ATOM 5815 C CA . VAL B 1 346 ? -11.383 41.312 9.625 1 90.56 346 VAL B CA 1
ATOM 5816 C C . VAL B 1 346 ? -12.438 41.969 10.5 1 90.56 346 VAL B C 1
ATOM 5818 O O . VAL B 1 346 ? -12.352 43.188 10.766 1 90.56 346 VAL B O 1
ATOM 5821 N N . PHE B 1 347 ? -13.281 41.188 11.016 1 86.5 347 PHE B N 1
ATOM 5822 C CA . PHE B 1 347 ? -14.398 41.75 11.766 1 86.5 347 PHE B CA 1
ATOM 5823 C C . PHE B 1 347 ? -13.992 42.031 13.203 1 86.5 347 PHE B C 1
ATOM 5825 O O . PHE B 1 347 ? -14.672 42.781 13.906 1 86.5 347 PHE B O 1
ATOM 5832 N N . THR B 1 348 ? -12.922 41.531 13.594 1 88.25 348 THR B N 1
ATOM 5833 C CA . THR B 1 348 ? -12.43 41.812 14.938 1 88.25 348 THR B CA 1
ATOM 5834 C C . THR B 1 348 ? -11.602 43.094 14.961 1 88.25 348 THR B C 1
ATOM 5836 O O . THR B 1 348 ? -11.367 43.656 16.031 1 88.25 348 THR B O 1
ATOM 5839 N N . LEU B 1 349 ? -11.234 43.625 13.836 1 90.94 349 LEU B N 1
ATOM 5840 C CA . LEU B 1 349 ? -10.336 44.75 13.758 1 90.94 349 LEU B CA 1
ATOM 5841 C C . LEU B 1 349 ? -11.102 46.062 13.945 1 90.94 349 LEU B C 1
ATOM 5843 O O . LEU B 1 349 ? -12.25 46.188 13.516 1 90.94 349 LEU B O 1
ATOM 5847 N N . ASP B 1 350 ? -10.477 47.031 14.578 1 90.44 350 ASP B N 1
ATOM 5848 C CA . ASP B 1 350 ? -11.047 48.344 14.789 1 90.44 350 ASP B CA 1
ATOM 5849 C C . ASP B 1 350 ? -11.25 49.062 13.453 1 90.44 350 ASP B C 1
ATOM 5851 O O . ASP B 1 350 ? -10.539 48.781 12.484 1 90.44 350 ASP B O 1
ATOM 5855 N N . ALA B 1 351 ? -12.078 50.094 13.477 1 87.88 351 ALA B N 1
ATOM 5856 C CA . ALA B 1 351 ? -12.453 50.844 12.281 1 87.88 351 ALA B CA 1
ATOM 5857 C C . ALA B 1 351 ? -11.25 51.562 11.695 1 87.88 351 ALA B C 1
ATOM 5859 O O . ALA B 1 351 ? -11.18 51.781 10.484 1 87.88 351 ALA B O 1
ATOM 5860 N N . GLN B 1 352 ? -10.297 51.938 12.492 1 89.12 352 GLN B N 1
ATOM 5861 C CA . GLN B 1 352 ? -9.141 52.688 12.023 1 89.12 352 GLN B CA 1
ATOM 5862 C C . GLN B 1 352 ? -8.336 51.875 11.008 1 89.12 352 GLN B C 1
ATOM 5864 O O . GLN B 1 352 ? -7.566 52.438 10.227 1 89.12 352 GLN B O 1
ATOM 5869 N N . TRP B 1 353 ? -8.586 50.531 10.961 1 90.75 353 TRP B N 1
ATOM 5870 C CA . TRP B 1 353 ? -7.793 49.688 10.094 1 90.75 353 TRP B CA 1
ATOM 5871 C C . TRP B 1 353 ? -8.523 49.406 8.789 1 90.75 353 TRP B C 1
ATOM 5873 O O . TRP B 1 353 ? -7.992 48.719 7.898 1 90.75 353 TRP B O 1
ATOM 5883 N N . THR B 1 354 ? -9.664 49.938 8.523 1 86.75 354 THR B N 1
ATOM 5884 C CA . THR B 1 354 ? -10.516 49.688 7.367 1 86.75 354 THR B CA 1
ATOM 5885 C C . THR B 1 354 ? -9.789 50.062 6.074 1 86.75 354 THR B C 1
ATOM 5887 O O . THR B 1 354 ? -9.93 49.344 5.066 1 86.75 354 THR B O 1
ATOM 5890 N N . PRO B 1 355 ? -9 51.062 6.074 1 84.06 355 PRO B N 1
ATOM 5891 C CA . PRO B 1 355 ? -8.297 51.438 4.84 1 84.06 355 PRO B CA 1
ATOM 5892 C C . PRO B 1 355 ? -7.316 50.344 4.387 1 84.06 355 PRO B C 1
ATOM 5894 O O . PRO B 1 355 ? -6.988 50.281 3.199 1 84.06 355 PRO B O 1
ATOM 5897 N N . CYS B 1 356 ? -6.871 49.531 5.328 1 86.69 356 CYS B N 1
ATOM 5898 C CA . CYS B 1 356 ? -5.887 48.5 5.016 1 86.69 356 CYS B CA 1
ATOM 5899 C C . CYS B 1 356 ? -6.57 47.188 4.625 1 86.69 356 CYS B C 1
ATOM 5901 O O . CYS B 1 356 ? -5.902 46.219 4.258 1 86.69 356 CYS B O 1
ATOM 5903 N N . LEU B 1 357 ? -7.926 47.219 4.574 1 88.88 357 LEU B N 1
ATOM 5904 C CA . LEU B 1 357 ? -8.633 45.938 4.465 1 88.88 357 LEU B CA 1
ATOM 5905 C C . LEU B 1 357 ? -9.312 45.812 3.105 1 88.88 357 LEU B C 1
ATOM 5907 O O . LEU B 1 357 ? -10 44.812 2.846 1 88.88 357 LEU B O 1
ATOM 5911 N N . GLY B 1 358 ? -9.109 46.719 2.244 1 84.75 358 GLY B N 1
ATOM 5912 C CA . GLY B 1 358 ? -9.82 46.75 0.972 1 84.75 358 GLY B CA 1
ATOM 5913 C C . GLY B 1 358 ? -9.695 45.469 0.192 1 84.75 358 GLY B C 1
ATOM 5914 O O . GLY B 1 358 ? -10.703 44.875 -0.18 1 84.75 358 GLY B O 1
ATOM 5915 N N . TRP B 1 359 ? -8.5 45.094 -0.018 1 89.06 359 TRP B N 1
ATOM 5916 C CA . TRP B 1 359 ? -8.266 43.875 -0.789 1 89.06 359 TRP B CA 1
ATOM 5917 C C . TRP B 1 359 ? -8.859 42.656 -0.081 1 89.06 359 TRP B C 1
ATOM 5919 O O . TRP B 1 359 ? -9.484 41.812 -0.716 1 89.06 359 TRP B O 1
ATOM 5929 N N . LEU B 1 360 ? -8.672 42.562 1.237 1 90.88 360 LEU B N 1
ATOM 5930 C CA . LEU B 1 360 ? -9.172 41.406 2.014 1 90.88 360 LEU B CA 1
ATOM 5931 C C . LEU B 1 360 ? -10.695 41.312 1.922 1 90.88 360 LEU B C 1
ATOM 5933 O O . LEU B 1 360 ? -11.242 40.25 1.754 1 90.88 360 LEU B O 1
ATOM 5937 N N . LEU B 1 361 ? -11.328 42.438 1.996 1 88.19 361 LEU B N 1
ATOM 5938 C CA . LEU B 1 361 ? -12.781 42.5 1.938 1 88.19 361 LEU B CA 1
ATOM 5939 C C . LEU B 1 361 ? -13.289 42 0.581 1 88.19 361 LEU B C 1
ATOM 5941 O O . LEU B 1 361 ? -14.344 41.375 0.494 1 88.19 361 LEU B O 1
ATOM 5945 N N . SER B 1 362 ? -12.508 42.219 -0.404 1 88.12 362 SER B N 1
ATOM 5946 C CA . SER B 1 362 ? -12.898 41.812 -1.745 1 88.12 362 SER B CA 1
ATOM 5947 C C . SER B 1 362 ? -12.773 40.281 -1.908 1 88.12 362 SER B C 1
ATOM 5949 O O . SER B 1 362 ? -13.367 39.719 -2.816 1 88.12 362 SER B O 1
ATOM 5951 N N . GLN B 1 363 ? -11.961 39.656 -1.069 1 88.81 363 GLN B N 1
ATOM 5952 C CA . GLN B 1 363 ? -11.719 38.219 -1.17 1 88.81 363 GLN B CA 1
ATOM 5953 C C . GLN B 1 363 ? -12.742 37.438 -0.365 1 88.81 363 GLN B C 1
ATOM 5955 O O . GLN B 1 363 ? -12.852 36.219 -0.511 1 88.81 363 GLN B O 1
ATOM 5960 N N . LEU B 1 364 ? -13.484 38.094 0.512 1 87.12 364 LEU B N 1
ATOM 5961 C CA . LEU B 1 364 ? -14.453 37.438 1.377 1 87.12 364 LEU B CA 1
ATOM 5962 C C . LEU B 1 364 ? -15.766 37.188 0.638 1 87.12 364 LEU B C 1
ATOM 5964 O O . LEU B 1 364 ? -16.109 37.906 -0.291 1 87.12 364 LEU B O 1
ATOM 5968 N N . ASP B 1 365 ? -16.375 36 0.898 1 77.06 365 ASP B N 1
ATOM 5969 C CA . ASP B 1 365 ? -17.672 35.688 0.287 1 77.06 365 ASP B CA 1
ATOM 5970 C C . ASP B 1 365 ? -18.719 36.75 0.646 1 77.06 365 ASP B C 1
ATOM 5972 O O . ASP B 1 365 ? -18.797 37.188 1.798 1 77.06 365 ASP B O 1
ATOM 5976 N N . PRO B 1 366 ? -19.422 37.219 -0.373 1 66.69 366 PRO B N 1
ATOM 5977 C CA . PRO B 1 366 ? -20.391 38.281 -0.177 1 66.69 366 PRO B CA 1
ATOM 5978 C C . PRO B 1 366 ? -21.406 37.969 0.926 1 66.69 366 PRO B C 1
ATOM 5980 O O . PRO B 1 366 ? -21.844 38.875 1.632 1 66.69 366 PRO B O 1
ATOM 5983 N N . GLY B 1 367 ? -21.875 36.812 1.133 1 59.97 367 GLY B N 1
ATOM 5984 C CA . GLY B 1 367 ? -22.844 36.531 2.174 1 59.97 367 GLY B CA 1
ATOM 5985 C C . GLY B 1 367 ? -22.297 36.719 3.574 1 59.97 367 GLY B C 1
ATOM 5986 O O . GLY B 1 367 ? -23.062 36.906 4.523 1 59.97 367 GLY B O 1
ATOM 5987 N N . LEU B 1 368 ? -21.094 36.531 3.752 1 56.81 368 LEU B N 1
ATOM 5988 C CA . LEU B 1 368 ? -20.484 36.688 5.07 1 56.81 368 LEU B CA 1
ATOM 5989 C C . LEU B 1 368 ? -20.266 38.156 5.43 1 56.81 368 LEU B C 1
ATOM 5991 O O . LEU B 1 368 ? -20.25 38.5 6.609 1 56.81 368 LEU B O 1
ATOM 5995 N N . ASN B 1 369 ? -20.125 38.906 4.461 1 52.25 369 ASN B N 1
ATOM 5996 C CA . ASN B 1 369 ? -19.953 40.344 4.641 1 52.25 369 ASN B CA 1
ATOM 5997 C C . ASN B 1 369 ? -21.156 40.969 5.332 1 52.25 369 ASN B C 1
ATOM 5999 O O . ASN B 1 369 ? -21 41.875 6.16 1 52.25 369 ASN B O 1
ATOM 6003 N N . SER B 1 370 ? -22.266 40.469 4.977 1 48.38 370 SER B N 1
ATOM 6004 C CA . SER B 1 370 ? -23.484 41.094 5.496 1 48.38 370 SER B CA 1
ATOM 6005 C C . SER B 1 370 ? -23.656 40.781 6.984 1 48.38 370 SER B C 1
ATOM 6007 O O . SER B 1 370 ? -24.125 41.656 7.734 1 48.38 370 SER B O 1
ATOM 6009 N N . GLN B 1 371 ? -23.344 39.625 7.359 1 45.56 371 GLN B N 1
ATOM 6010 C CA . GLN B 1 371 ? -23.594 39.312 8.758 1 45.56 371 GLN B CA 1
ATOM 6011 C C . GLN B 1 371 ? -22.562 39.969 9.672 1 45.56 371 GLN B C 1
ATOM 6013 O O . GLN B 1 371 ? -22.906 40.406 10.781 1 45.56 371 GLN B O 1
ATOM 6018 N N . VAL B 1 372 ? -21.438 40.031 9.297 1 47 372 VAL B N 1
ATOM 6019 C CA . VAL B 1 372 ? -20.375 40.625 10.102 1 47 372 VAL B CA 1
ATOM 6020 C C . VAL B 1 372 ? -20.562 42.156 10.141 1 47 372 VAL B C 1
ATOM 6022 O O . VAL B 1 372 ? -20.344 42.781 11.18 1 47 372 VAL B O 1
ATOM 6025 N N . PHE B 1 373 ? -21.062 42.688 9.133 1 45.03 373 PHE B N 1
ATOM 6026 C CA . PHE B 1 373 ? -21.391 44.125 9.156 1 45.03 373 PHE B CA 1
ATOM 6027 C C . P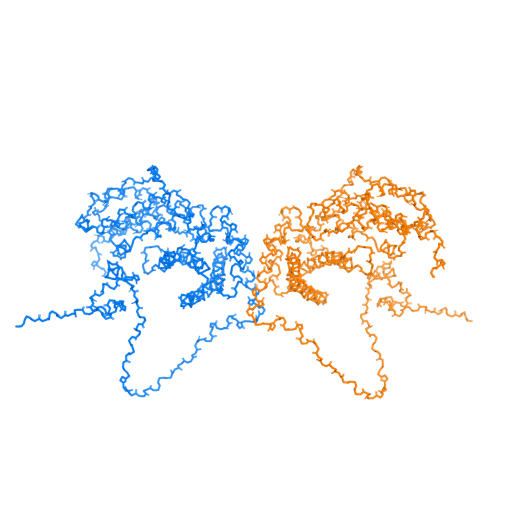HE B 1 373 ? -22.562 44.375 10.094 1 45.03 373 PHE B C 1
ATOM 6029 O O . PHE B 1 373 ? -22.578 45.406 10.773 1 45.03 373 PHE B O 1
ATOM 6036 N N . ASP B 1 374 ? -23.453 43.531 10.141 1 45.69 374 ASP B N 1
ATOM 6037 C CA . ASP B 1 374 ? -24.531 43.719 11.094 1 45.69 374 ASP B CA 1
ATOM 6038 C C . ASP B 1 374 ? -24.031 43.594 12.531 1 45.69 374 ASP B C 1
ATOM 6040 O O . ASP B 1 374 ? -24.438 44.375 13.406 1 45.69 374 ASP B O 1
ATOM 6044 N N . LEU B 1 375 ? -23.109 42.719 12.797 1 41.19 375 LEU B N 1
ATOM 6045 C CA . LEU B 1 375 ? -22.578 42.594 14.148 1 41.19 375 LEU B CA 1
ATOM 6046 C C . LEU B 1 375 ? -21.656 43.781 14.484 1 41.19 375 LEU B C 1
ATOM 6048 O O . LEU B 1 375 ? -21.734 44.344 15.578 1 41.19 375 LEU B O 1
ATOM 6052 N N . ALA B 1 376 ? -20.781 44.188 13.688 1 41.09 376 ALA B N 1
ATOM 6053 C CA . ALA B 1 376 ? -19.969 45.375 13.922 1 41.09 376 ALA B CA 1
ATOM 6054 C C . ALA B 1 376 ? -20.812 46.625 14.023 1 41.09 376 ALA B C 1
ATOM 6056 O O . ALA B 1 376 ? -20.594 47.5 14.891 1 41.09 376 ALA B O 1
ATOM 6057 N N . ALA B 1 377 ? -21.781 46.75 13.188 1 42.09 377 ALA B N 1
ATOM 6058 C CA . ALA B 1 377 ? -22.75 47.812 13.328 1 42.09 377 ALA B CA 1
ATOM 6059 C C . ALA B 1 377 ? -23.516 47.719 14.648 1 42.09 377 ALA B C 1
ATOM 6061 O O . ALA B 1 377 ? -23.781 48.719 15.297 1 42.09 377 ALA B O 1
ATOM 6062 N N . TRP B 1 378 ? -23.781 46.469 15.078 1 42 378 TRP B N 1
ATOM 6063 C CA . TRP B 1 378 ? -24.453 46.281 16.359 1 42 378 TRP B CA 1
ATOM 6064 C C . TRP B 1 378 ? -23.531 46.625 17.516 1 42 378 TRP B C 1
ATOM 6066 O O . TRP B 1 378 ? -23.938 47.312 18.469 1 42 378 TRP B O 1
ATOM 6076 N N . VAL B 1 379 ? -22.328 46.219 17.5 1 40.47 379 VAL B N 1
ATOM 6077 C CA . VAL B 1 379 ? -21.391 46.469 18.609 1 40.47 379 VAL B CA 1
ATOM 6078 C C . VAL B 1 379 ? -21.062 47.969 18.656 1 40.47 379 VAL B C 1
ATOM 6080 O O . VAL B 1 379 ? -20.969 48.531 19.75 1 40.47 379 VAL B O 1
ATOM 6083 N N . HIS B 1 380 ? -20.859 48.5 17.578 1 40.91 380 HIS B N 1
ATOM 6084 C CA . HIS B 1 380 ? -20.609 49.938 17.609 1 40.91 380 HIS B CA 1
ATOM 6085 C C . HIS B 1 380 ? -21.875 50.719 17.875 1 40.91 380 HIS B C 1
ATOM 6087 O O . HIS B 1 380 ? -21.828 51.938 18.094 1 40.91 380 HIS B O 1
ATOM 6093 N N . ALA B 1 381 ? -23.047 50.062 17.406 1 41.56 381 ALA B N 1
ATOM 6094 C CA . ALA B 1 381 ? -24.25 50.781 17.828 1 41.56 381 ALA B CA 1
ATOM 6095 C C . ALA B 1 381 ? -24.422 50.719 19.344 1 41.56 381 ALA B C 1
ATOM 6097 O O . ALA B 1 381 ? -24.297 49.656 19.938 1 41.56 381 ALA B O 1
ATOM 6098 N N . GLY B 1 382 ? -23.734 51.438 20.266 1 38.78 382 GLY B N 1
ATOM 6099 C CA . GLY B 1 382 ? -23.812 51.812 21.672 1 38.78 382 GLY B CA 1
ATOM 6100 C C . GLY B 1 382 ? -24.969 51.156 22.406 1 38.78 382 GLY B C 1
ATOM 6101 O O . GLY B 1 382 ? -25.25 51.469 23.562 1 38.78 382 GLY B O 1
ATOM 6102 N N . ASP B 1 383 ? -25.953 50.531 21.672 1 36.31 383 ASP B N 1
ATOM 6103 C CA . ASP B 1 383 ? -27.156 50.156 22.438 1 36.31 383 ASP B CA 1
ATOM 6104 C C . ASP B 1 383 ? -26.891 48.938 23.297 1 36.31 383 ASP B C 1
ATOM 6106 O O . ASP B 1 383 ? -27.516 47.875 23.109 1 36.31 383 ASP B O 1
ATOM 6110 N N . GLY B 1 384 ? -25.672 48.594 23.734 1 33.25 384 GLY B N 1
ATOM 6111 C CA . GLY B 1 384 ? -25.484 47.625 24.828 1 33.25 384 GLY B CA 1
ATOM 6112 C C . GLY B 1 384 ? -26.25 48 26.078 1 33.25 384 GLY B C 1
ATOM 6113 O O . GLY B 1 384 ? -26.109 47.344 27.109 1 33.25 384 GLY B O 1
ATOM 6114 N N . ASP B 1 385 ? -26.781 49.25 26.266 1 30.72 385 ASP B N 1
ATOM 6115 C CA . ASP B 1 385 ? -27.422 49.531 27.547 1 30.72 385 ASP B CA 1
ATOM 6116 C C . ASP B 1 385 ? -28.719 48.719 27.719 1 30.72 385 ASP B C 1
ATOM 6118 O O . ASP B 1 385 ? -29.203 48.562 28.828 1 30.72 385 ASP B O 1
ATOM 6122 N N . HIS B 1 386 ? -29.625 48.594 26.688 1 27.3 386 HIS B N 1
ATOM 6123 C CA . HIS B 1 386 ? -30.984 48.344 27.141 1 27.3 386 HIS B CA 1
ATOM 6124 C C . HIS B 1 386 ? -31.203 46.875 27.422 1 27.3 386 HIS B C 1
ATOM 6126 O O . HIS B 1 386 ? -32.312 46.438 27.766 1 27.3 386 HIS B O 1
ATOM 6132 N N . PHE B 1 387 ? -30.344 45.812 27.281 1 24.08 387 PHE B N 1
ATOM 6133 C CA . PHE B 1 387 ? -30.828 44.719 28.125 1 24.08 387 PHE B CA 1
ATOM 6134 C C . PHE B 1 387 ? -30.219 44.812 29.516 1 24.08 387 PHE B C 1
ATOM 6136 O O . PHE B 1 387 ? -29.078 45.281 29.672 1 24.08 387 PHE B O 1
#

Secondary structure (DSSP, 8-state):
----------TTS-HHHHHHT------SSS-HHHHHTT---------------------------GGGGSSSSSSS-HHHHHHHHHHHHHHHHHTGGGGS-SSHHHHHIIIIIHHHHHTSGGGHHHHHHHHHHHHHHHHHH-TT-SHHHHHHHHHHHHHHHHHHHHHT-TTS-HHHHHHHHHHHHHHHHHH-S-SSSSP-HHHHHHHHHHHHHHHTHHHHTTSHHHHHHHHHSPPSS-----TTS-THHHHTTTTSS-GGGGGSHHHHHHHHHHHHHHHHHTTS-HHHHHHHHHHH--HHHHHHHHTT-HHHHHHHHHHHHHHHHHTTTS-GGG---HHHHHHHHHHHS-GGGGGG-HHHHHHS-HHHHHHHHHHHHHHHS-TTS--/----------TTS-HHHHHHT------SSS-HHHHHTT---------------------------GGGGSSSSSSS-HHHHHHHHHHHHHHHHHTGGGGS-SSHHHHHIIIIIHHHHHTSGGGHHHHHHHHHHHHHHHHHH-TT-SHHHHHHHHHHHHHHHHHHHHHT-TTS-HHHHHHHHHHHHHHHHHH-S-SSSSP-HHHHHHHHHHHHHHHTHHHHTTSHHHHHHHHHSPPSS-----TTS-THHHHHTTTSS-GGGGGSHHHHHHHHHHHHHHHHHTTS-HHHHHHHHHHH--HHHHHHHHTT-HHHHHHHHHHHHHHHHHTTTS-GGG---HHHHHHHHHHHS-GGGGGG-HHHHHHS-HHHHHHHHHHHHHHHSSTTS--